Protein AF-A0A9W6C1F9-F1 (afdb_monomer)

Solvent-accessible surface area (backbone atoms only — not comparable to full-atom values): 24087 Å² total; per-residue (Å²): 122,72,64,64,56,56,51,51,58,48,49,54,51,55,50,52,50,50,53,51,49,48,55,53,46,47,58,52,33,50,49,31,43,53,44,16,37,47,13,47,54,70,45,35,52,68,51,11,51,52,37,48,64,53,44,59,60,44,53,54,46,38,53,50,44,44,53,52,42,51,48,50,47,74,77,59,70,57,54,76,70,54,45,46,52,47,53,39,50,48,55,38,33,54,36,45,40,55,39,32,51,37,21,33,51,37,14,61,47,25,56,61,48,58,80,42,79,84,65,83,69,51,41,63,55,47,35,52,50,44,54,52,32,46,49,34,36,50,45,20,52,51,15,50,76,68,62,34,45,69,53,13,52,53,40,48,61,50,42,59,56,46,56,52,52,43,57,50,51,51,55,50,39,52,50,48,26,73,76,36,71,83,36,40,66,52,38,51,56,52,47,54,40,42,50,34,45,42,51,37,29,55,33,24,32,52,38,10,45,42,33,30,24,68,66,73,71,48,69,78,83,73,80,68,98,71,61,83,43,35,36,33,47,30,52,55,101,43,70,64,61,44,50,53,50,51,51,56,39,43,77,71,38,32,43,72,47,79,20,83,26,24,62,50,38,52,51,46,47,71,73,66,61,44,61,28,37,34,34,20,45,84,29,51,101,33,35,24,62,58,42,45,37,51,40,49,67,36,87,91,45,39,82,46,44,32,35,36,35,38,69,78,83,47,80,70,50,65,57,50,47,54,75,43,64,48,72,46,73,45,54,49,90,66,56,68,70,58,53,51,56,49,52,57,54,52,47,63,70,69,48,80,72,84,73,80,56,66,46,73,55,93,59,34,38,36,34,65,75,77,74,42,36,28,46,78,86,40,82,47,86,67,55,76,64,36,44,43,50,50,50,61,32,60,78,45,62,60,46,77,37,38,40,64,57,51,42,33,73,65,75,37,85,87,60,98,63,66,57,68,57,50,55,56,44,52,52,51,38,51,52,52,68,35,66,89,51,75,78,84,56,66,38,76,45,85,99,54,31,42,20,33,95

InterPro domains:
  IPR001789 Signal transduction response regulator, receiver domain [PF00072] (235-343)
  IPR001789 Signal transduction response regulator, receiver domain [PS50110] (231-347)
  IPR001789 Signal transduction response regulator, receiver domain [SM00448] (233-343)
  IPR001867 OmpR/PhoB-type DNA-binding domain [PF00486] (377-452)
  IPR001867 OmpR/PhoB-type DNA-binding domain [PS51755] (356-453)
  IPR001867 OmpR/PhoB-type DNA-binding domain [SM00862] (377-452)
  IPR001867 OmpR/PhoB-type DNA-binding domain [cd00383] (364-452)
  IPR011006 CheY-like superfamily [SSF52172] (235-352)
  IPR011879 Signal transduction response regulator, phosphate regulon transcriptional regulatory protein PhoB [TIGR02154] (235-452)
  IPR016032 Signal transduction response regulator, C-terminal effector [SSF46894] (356-452)
  IPR026022 PhoU domain [PF01895] (23-110)
  IPR026022 PhoU domain [PF01895] (126-211)
  IPR028366 PhoU [PTHR42930] (4-218)
  IPR028366 PhoU [TIGR02135] (11-218)
  IPR036388 Winged helix-like DNA-binding domain superfamily [G3DSA:1.10.10.10] (353-453)
  IPR038078 PhoU-like domain superfamily [G3DSA:1.20.58.220] (9-220)

Mean predicted aligned error: 18.35 Å

pLDDT: mean 80.3, std 15.98, range [30.55, 98.5]

Organism: NCBI:txid330485

Radius of gyration: 26.43 Å; Cα contacts (8 Å, |Δi|>4): 622; chains: 1; bounding box: 77×43×71 Å

Foldseek 3Di:
DVPVVVLVVVLVVLLVVLLVLLVVLLVLLLVLLLQLLVCLLVLPLVSLVVLLVSLVVLVVSLVVSLVSLVVSCVPRVDDPLSPLSSVLSNLLSVLSSLSSVLSNLSSVLSNVLSPADDDPPLSVLLSVLSVLLSVLLVLLSVCQVVLPLVSLVVSLVSLVVLVVSLVVLLVSQVVVCVVPVSSVVSSVSSNSSSVSSSSSSVSSNSSSQSSNCSNPVDRDPDDDPADEFEEEEEDDPDPVVVVVLVVLCVVVRYNYDYDPFLVSVLVCCVVVVGQAYEFEQQGPPAGSLRSLLVQCVDPSRVLHAYEYEYEPPCPVVVVSSVVSRHPYYDYPPGDSVVVVLVVVVSSVVSPPDPDFDFQDDDQWTAGPVVRWIDGVNHTFDADLLLSQLVVVQSVPAPDFDFLLRSCCRSRNNPDPDPSVVLVVSLVVNQCRNCVVHDDRQWDADPPGGIHGD

Nearest PDB structures (foldseek):
  4q25-assembly1_B  TM=9.706E-01  e=2.333E-11  Pseudomonas aeruginosa PAO1
  1ys6-assembly1_B  TM=5.337E-01  e=2.545E-16  Mycobacterium tuberculosis
  1ys7-assembly1_B  TM=5.381E-01  e=1.319E-14  Mycobacterium tuberculosis
  1ys7-assembly1_A  TM=5.327E-01  e=9.528E-15  Mycobacterium tuberculosis
  2oqr-assembly1_A-2  TM=4.324E-01  e=2.828E-13  Mycobacterium tuberculosis H37Rv

Sequence (453 aa):
MNRDKHISSVFDRDLETIQAMVVKMGGMVEAAITDASTALDTRDQELADQVRRRDKAIDAMEIQINEDAARLIALRAPTATDLRMVLAVMKISASLERVGDYAKNMAKRTEVLSQMPAIAGSGMALRRMSQAVNRMLQDALDSYIRRDADLAHDVRQRDLEVDQMYNALFREFLTHMMEDPRNITPCMHLHFIAKNVERMGDHATSIAEQVVYLVTGDLPDEARPKSSSVVAPAAEDEGAQREVLHYNLEAEGFDVVMADNGEDALLLVAEEQPDLIVLDWMLPRVSGIEVCRQVKADPATRNIPIIMLSARSEEVDRVRGLETGADDYVVKPYSVVELLARLRTQLRRTRPATMGERLTFADIILDAAEHRVFRAGQTLHLGPTEFRLLSTMMEKPGRVWTREQLLDRVWGRDIYVDTRTIDVHVGRLRKALMKNGGDDPLRTVRGVGYALG

Structure (mmCIF, N/CA/C/O backbone):
data_AF-A0A9W6C1F9-F1
#
_entry.id   AF-A0A9W6C1F9-F1
#
loop_
_atom_site.group_PDB
_atom_site.id
_atom_site.type_symbol
_atom_site.label_atom_id
_atom_site.label_alt_id
_atom_site.label_comp_id
_atom_site.label_asym_id
_atom_site.label_entity_id
_atom_site.label_seq_id
_atom_site.pdbx_PDB_ins_code
_atom_site.Cartn_x
_atom_site.Cartn_y
_atom_site.Cartn_z
_atom_site.occupancy
_atom_site.B_iso_or_equiv
_atom_site.auth_seq_id
_atom_site.auth_comp_id
_atom_site.auth_asym_id
_atom_site.auth_atom_id
_atom_site.pdbx_PDB_model_num
ATOM 1 N N . MET A 1 1 ? 39.481 0.480 -27.859 1.00 45.72 1 MET A N 1
ATOM 2 C CA . MET A 1 1 ? 39.650 -0.577 -26.833 1.00 45.72 1 MET A CA 1
ATOM 3 C C . MET A 1 1 ? 39.788 -0.070 -25.396 1.00 45.72 1 MET A C 1
ATOM 5 O O . MET A 1 1 ? 39.252 -0.740 -24.530 1.00 45.72 1 MET A O 1
ATOM 9 N N . ASN A 1 2 ? 40.439 1.069 -25.098 1.00 49.38 2 ASN A N 1
ATOM 10 C CA . ASN A 1 2 ? 40.560 1.546 -23.700 1.00 49.38 2 ASN A CA 1
ATOM 11 C C . ASN A 1 2 ? 39.379 2.409 -23.202 1.00 49.38 2 ASN A C 1
ATOM 13 O O . ASN A 1 2 ? 39.162 2.508 -22.001 1.00 49.38 2 ASN A O 1
ATOM 17 N N . ARG A 1 3 ? 38.606 3.026 -24.109 1.00 47.84 3 ARG A N 1
ATOM 18 C CA . ARG A 1 3 ? 37.487 3.925 -23.762 1.00 47.84 3 ARG A CA 1
ATOM 19 C C . ARG A 1 3 ? 36.219 3.158 -23.362 1.00 47.84 3 ARG A C 1
ATOM 21 O O . ARG A 1 3 ? 35.604 3.510 -22.366 1.00 47.84 3 ARG A O 1
ATOM 28 N N . ASP A 1 4 ? 35.907 2.064 -24.059 1.00 55.56 4 ASP A N 1
ATOM 29 C CA . ASP A 1 4 ? 34.724 1.231 -23.781 1.00 55.56 4 ASP A CA 1
ATOM 30 C C . ASP A 1 4 ? 34.853 0.460 -22.457 1.00 55.56 4 ASP A C 1
ATOM 32 O O . ASP A 1 4 ? 33.905 0.403 -21.680 1.00 55.56 4 ASP A O 1
ATOM 36 N N . LYS A 1 5 ? 36.060 -0.035 -22.129 1.00 56.06 5 LYS A N 1
ATOM 37 C CA . LYS A 1 5 ? 36.348 -0.657 -20.822 1.00 56.06 5 LYS A CA 1
ATOM 38 C C . LYS A 1 5 ? 36.187 0.317 -19.650 1.00 56.06 5 LYS A C 1
ATOM 40 O O . LYS A 1 5 ? 35.679 -0.076 -18.609 1.00 56.06 5 LYS A O 1
ATOM 45 N N . HIS A 1 6 ? 36.592 1.577 -19.826 1.00 60.19 6 HIS A N 1
ATOM 46 C CA . HIS A 1 6 ? 36.466 2.612 -18.793 1.00 60.19 6 HIS A CA 1
ATOM 47 C C . HIS A 1 6 ? 35.016 3.078 -18.588 1.00 60.19 6 HIS A C 1
ATOM 49 O O . HIS A 1 6 ? 34.662 3.502 -17.492 1.00 60.19 6 HIS A O 1
ATOM 55 N N . ILE A 1 7 ? 34.189 3.032 -19.638 1.00 61.59 7 ILE A N 1
ATOM 56 C CA . ILE A 1 7 ? 32.760 3.366 -19.564 1.00 61.59 7 ILE A CA 1
ATOM 57 C C . ILE A 1 7 ? 31.987 2.241 -18.863 1.00 61.59 7 ILE A C 1
ATOM 59 O O . ILE A 1 7 ? 31.201 2.543 -17.970 1.00 61.59 7 ILE A O 1
ATOM 63 N N . SER A 1 8 ? 32.277 0.976 -19.192 1.00 64.69 8 SER A N 1
ATOM 64 C CA . SER A 1 8 ? 31.699 -0.198 -18.516 1.00 64.69 8 SER A CA 1
ATOM 65 C C . SER A 1 8 ? 32.037 -0.219 -17.022 1.00 64.69 8 SER A C 1
ATOM 67 O O . SER A 1 8 ? 31.137 -0.287 -16.201 1.00 64.69 8 SER A O 1
ATOM 69 N N . SER A 1 9 ? 33.308 -0.030 -16.642 1.00 74.19 9 SER A N 1
ATOM 70 C CA . SER A 1 9 ? 33.711 -0.108 -15.226 1.00 74.19 9 SER A CA 1
ATOM 71 C C . SER A 1 9 ? 33.126 1.003 -14.345 1.00 74.19 9 SER A C 1
ATOM 73 O O . SER A 1 9 ? 33.036 0.853 -13.132 1.00 74.19 9 SER A O 1
ATOM 75 N N . VAL A 1 10 ? 32.817 2.165 -14.930 1.00 76.81 10 VAL A N 1
ATOM 76 C CA . VAL A 1 10 ? 32.177 3.273 -14.203 1.00 76.81 10 VAL A CA 1
ATOM 77 C C . VAL A 1 10 ? 30.678 3.022 -14.079 1.00 76.81 10 VAL A C 1
ATOM 79 O O . VAL A 1 10 ? 30.130 3.272 -13.016 1.00 76.81 10 VAL A O 1
ATOM 82 N N . PHE A 1 11 ? 30.044 2.489 -15.127 1.00 78.81 11 PHE A N 1
ATOM 83 C CA . PHE A 1 11 ? 28.644 2.075 -15.087 1.00 78.81 11 PHE A CA 1
ATOM 84 C C . PHE A 1 11 ? 28.390 1.025 -14.001 1.00 78.81 11 PHE A C 1
ATOM 86 O O . PHE A 1 11 ? 27.508 1.226 -13.172 1.00 78.81 11 PHE A O 1
ATOM 93 N N . ASP A 1 12 ? 29.207 -0.032 -13.963 1.00 81.69 12 ASP A N 1
ATOM 94 C CA . ASP A 1 12 ? 29.081 -1.112 -12.978 1.00 81.69 12 ASP A CA 1
ATOM 95 C C . ASP A 1 12 ? 29.188 -0.564 -11.547 1.00 81.69 12 ASP A C 1
ATOM 97 O O . ASP A 1 12 ? 28.364 -0.867 -10.691 1.00 81.69 12 ASP A O 1
ATOM 101 N N . ARG A 1 13 ? 30.142 0.344 -11.307 1.00 86.56 13 ARG A N 1
ATOM 102 C CA . ARG A 1 13 ? 30.327 1.000 -10.005 1.00 86.56 13 ARG A CA 1
ATOM 103 C C . ARG A 1 13 ? 29.158 1.910 -9.621 1.00 86.56 13 ARG A C 1
ATOM 105 O O . ARG A 1 13 ? 28.762 1.950 -8.455 1.00 86.56 13 ARG A O 1
ATOM 112 N N . ASP A 1 14 ? 28.647 2.694 -10.567 1.00 87.88 14 ASP A N 1
ATOM 113 C CA . ASP A 1 14 ? 27.517 3.589 -10.313 1.00 87.88 14 ASP A CA 1
ATOM 114 C C . ASP A 1 14 ? 26.258 2.749 -10.006 1.00 87.88 14 ASP A C 1
ATOM 116 O O . ASP A 1 14 ? 25.529 3.054 -9.065 1.00 87.88 14 ASP A O 1
ATOM 120 N N . LEU A 1 15 ? 26.060 1.627 -10.709 1.00 87.38 15 LEU A N 1
ATOM 121 C CA . LEU A 1 15 ? 24.984 0.679 -10.427 1.00 87.38 15 LEU A CA 1
ATOM 122 C C . LEU A 1 15 ? 25.135 0.036 -9.039 1.00 87.38 15 LEU A C 1
ATOM 124 O O . LEU A 1 15 ? 24.194 0.092 -8.250 1.00 87.38 15 LEU A O 1
ATOM 128 N N . GLU A 1 16 ? 26.312 -0.503 -8.705 1.00 90.62 16 GLU A N 1
ATOM 129 C CA . GLU A 1 16 ? 26.615 -1.061 -7.376 1.00 90.62 16 GLU A CA 1
ATOM 130 C C . GLU A 1 16 ? 26.328 -0.053 -6.253 1.00 90.62 16 GLU A C 1
ATOM 132 O O . GLU A 1 16 ? 25.813 -0.420 -5.196 1.00 90.62 16 GLU A O 1
ATOM 137 N N . THR A 1 17 ? 26.605 1.232 -6.497 1.00 93.00 17 THR A N 1
ATOM 138 C CA . THR A 1 17 ? 26.339 2.313 -5.539 1.00 93.00 17 THR A CA 1
ATOM 139 C C . THR A 1 17 ? 24.843 2.448 -5.254 1.00 93.00 17 THR A C 1
ATOM 141 O O . THR A 1 17 ? 24.444 2.439 -4.088 1.00 93.00 17 THR A O 1
ATOM 144 N N . ILE A 1 18 ? 24.001 2.514 -6.290 1.00 92.75 18 ILE A N 1
ATOM 145 C CA . ILE A 1 18 ? 22.546 2.643 -6.115 1.00 92.75 18 ILE A CA 1
ATOM 146 C C . ILE A 1 18 ? 21.971 1.361 -5.484 1.00 92.75 18 ILE A C 1
ATOM 148 O O . ILE A 1 18 ? 21.113 1.424 -4.605 1.00 92.75 18 ILE A O 1
ATOM 152 N N . GLN A 1 19 ? 22.485 0.182 -5.849 1.00 92.69 19 GLN A N 1
ATOM 153 C CA . GLN A 1 19 ? 22.074 -1.073 -5.213 1.00 92.69 19 GLN A CA 1
ATOM 154 C C . GLN A 1 19 ? 22.412 -1.105 -3.716 1.00 92.69 19 GLN A C 1
ATOM 156 O O . GLN A 1 19 ? 21.579 -1.518 -2.910 1.00 92.69 19 GLN A O 1
ATOM 161 N N . ALA A 1 20 ? 23.597 -0.630 -3.325 1.00 94.94 20 ALA A N 1
ATOM 162 C CA . ALA A 1 20 ? 23.981 -0.522 -1.920 1.00 94.94 20 ALA A CA 1
ATOM 163 C C . ALA A 1 20 ? 23.084 0.460 -1.147 1.00 94.94 20 ALA A C 1
ATOM 165 O O . ALA A 1 20 ? 22.783 0.229 0.026 1.00 94.94 20 ALA A O 1
ATOM 166 N N . MET A 1 21 ? 22.619 1.532 -1.798 1.00 96.88 21 MET A N 1
ATOM 167 C CA . MET A 1 21 ? 21.650 2.455 -1.205 1.00 96.88 21 MET A CA 1
ATOM 168 C C . MET A 1 21 ? 20.302 1.785 -0.937 1.00 96.88 21 MET A C 1
ATOM 170 O O . MET A 1 21 ? 19.764 1.971 0.149 1.00 96.88 21 MET A O 1
ATOM 174 N N . VAL A 1 22 ? 19.793 0.958 -1.857 1.00 96.25 22 VAL A N 1
ATOM 175 C CA . VAL A 1 22 ? 18.553 0.185 -1.641 1.00 96.25 22 VAL A CA 1
ATOM 176 C C . VAL A 1 22 ? 18.674 -0.727 -0.419 1.00 96.25 22 VAL A C 1
ATOM 178 O O . VAL A 1 22 ? 17.790 -0.733 0.431 1.00 96.25 22 VAL A O 1
ATOM 181 N N . VAL A 1 23 ? 19.785 -1.459 -0.283 1.00 95.81 23 VAL A N 1
ATOM 182 C CA . VAL A 1 23 ? 20.014 -2.342 0.878 1.00 95.81 23 VAL A CA 1
ATOM 183 C C . VAL A 1 23 ? 20.079 -1.534 2.178 1.00 95.81 23 VAL A C 1
ATOM 185 O O . VAL A 1 23 ? 19.490 -1.917 3.188 1.00 95.81 23 VAL A O 1
ATOM 188 N N . LYS A 1 24 ? 20.753 -0.379 2.152 1.00 97.75 24 LYS A N 1
ATOM 189 C CA . LYS A 1 24 ? 20.812 0.534 3.299 1.00 97.75 24 LYS A CA 1
ATOM 190 C C . LYS A 1 24 ? 19.426 1.068 3.679 1.00 97.75 24 LYS A C 1
ATOM 192 O O . LYS A 1 24 ? 19.111 1.107 4.867 1.00 97.75 24 LYS A O 1
ATOM 197 N N . MET A 1 25 ? 18.616 1.456 2.694 1.00 98.31 25 MET A N 1
ATOM 198 C CA . MET A 1 25 ? 17.235 1.902 2.888 1.00 98.31 25 MET A CA 1
ATOM 199 C C . MET A 1 25 ? 16.388 0.791 3.512 1.00 98.31 25 MET A C 1
ATOM 201 O O . MET A 1 25 ? 15.676 1.041 4.479 1.00 98.31 25 MET A O 1
ATOM 205 N N . GLY A 1 26 ? 16.544 -0.446 3.030 1.00 98.00 26 GLY A N 1
ATOM 206 C CA . GLY A 1 26 ? 15.905 -1.634 3.593 1.00 98.00 26 GLY A CA 1
ATOM 207 C C . GLY A 1 26 ? 16.163 -1.788 5.089 1.00 98.00 26 GLY A C 1
ATOM 208 O O . GLY A 1 26 ? 15.219 -1.830 5.872 1.00 98.00 26 GLY A O 1
ATOM 209 N N . GLY A 1 27 ? 17.427 -1.724 5.516 1.00 97.88 27 GLY A N 1
ATOM 210 C CA . GLY A 1 27 ? 17.770 -1.795 6.942 1.00 97.88 27 GLY A CA 1
ATOM 211 C C . GLY A 1 27 ? 17.177 -0.656 7.789 1.00 97.88 27 GLY A C 1
ATOM 212 O O . GLY A 1 27 ? 16.860 -0.853 8.962 1.00 97.88 27 GLY A O 1
ATOM 213 N N . MET A 1 28 ? 16.988 0.537 7.213 1.00 98.44 28 MET A N 1
ATOM 214 C CA . MET A 1 28 ? 16.316 1.652 7.897 1.00 98.44 28 MET A CA 1
ATOM 215 C C . MET A 1 28 ? 14.817 1.394 8.071 1.00 98.44 28 MET A C 1
ATOM 217 O O . MET A 1 28 ? 14.275 1.654 9.146 1.00 98.44 28 MET A O 1
ATOM 221 N N . VAL A 1 29 ? 14.166 0.856 7.039 1.00 98.50 29 VAL A N 1
ATOM 222 C CA . VAL A 1 29 ? 12.746 0.485 7.056 1.00 98.50 29 VAL A CA 1
ATOM 223 C C . VAL A 1 29 ? 12.491 -0.660 8.042 1.00 98.50 29 VAL A C 1
ATOM 225 O O . VAL A 1 29 ? 11.571 -0.574 8.853 1.00 98.50 29 VAL A O 1
ATOM 228 N N . GLU A 1 30 ? 13.343 -1.688 8.066 1.00 97.94 30 GLU A N 1
ATOM 229 C CA . GLU A 1 30 ? 13.245 -2.799 9.026 1.00 97.94 30 GLU A CA 1
ATOM 230 C C . GLU A 1 30 ? 13.327 -2.322 10.484 1.00 97.94 30 GLU A C 1
ATOM 232 O O . GLU A 1 30 ? 12.551 -2.750 11.351 1.00 97.94 30 GLU A O 1
ATOM 237 N N . ALA A 1 31 ? 14.260 -1.403 10.760 1.00 98.12 31 ALA A N 1
ATOM 238 C CA . ALA A 1 31 ? 14.381 -0.770 12.066 1.00 98.12 31 ALA A CA 1
ATOM 239 C C . ALA A 1 31 ? 13.129 0.055 12.400 1.00 98.12 31 ALA A C 1
ATOM 241 O O . ALA A 1 31 ? 12.632 -0.023 13.522 1.00 98.12 31 ALA A O 1
ATOM 242 N N . ALA A 1 32 ? 12.571 0.788 11.430 1.00 98.31 32 ALA A N 1
ATOM 243 C CA . ALA A 1 32 ? 11.349 1.565 11.623 1.00 98.31 32 ALA A CA 1
ATOM 244 C C . ALA A 1 32 ? 10.143 0.678 11.978 1.00 98.31 32 ALA A C 1
ATOM 246 O O . ALA A 1 32 ? 9.434 0.992 12.932 1.00 98.31 32 ALA A O 1
ATOM 247 N N . ILE A 1 33 ? 9.934 -0.451 11.287 1.00 98.25 33 ILE A N 1
ATOM 248 C CA . ILE A 1 33 ? 8.860 -1.416 11.602 1.00 98.25 33 ILE A CA 1
ATOM 249 C C . ILE A 1 33 ? 9.046 -1.990 13.014 1.00 98.25 33 ILE A C 1
ATOM 251 O O . ILE A 1 33 ? 8.103 -2.061 13.810 1.00 98.25 33 ILE A O 1
ATOM 255 N N . THR A 1 34 ? 10.272 -2.411 13.334 1.00 97.94 34 THR A N 1
ATOM 256 C CA . THR A 1 34 ? 10.598 -3.028 14.627 1.00 97.94 34 THR A CA 1
ATOM 257 C C . THR A 1 34 ? 10.381 -2.048 15.777 1.00 97.94 34 THR A C 1
ATOM 259 O O . THR A 1 34 ? 9.729 -2.386 16.769 1.00 97.94 34 THR A O 1
ATOM 262 N N . ASP A 1 35 ? 10.867 -0.820 15.631 1.00 98.12 35 ASP A N 1
ATOM 263 C CA . ASP A 1 35 ? 10.746 0.213 16.653 1.00 98.12 35 ASP A CA 1
ATOM 264 C C . ASP A 1 35 ? 9.303 0.713 16.774 1.00 98.12 35 ASP A C 1
ATOM 266 O O . ASP A 1 35 ? 8.824 0.891 17.890 1.00 98.12 35 ASP A O 1
ATOM 270 N N . ALA A 1 36 ? 8.570 0.875 15.664 1.00 97.88 36 ALA A N 1
ATOM 271 C CA . ALA A 1 36 ? 7.165 1.290 15.686 1.00 97.88 36 ALA A CA 1
ATOM 272 C C . ALA A 1 36 ? 6.274 0.255 16.382 1.00 97.88 36 ALA A C 1
ATOM 274 O O . ALA A 1 36 ? 5.447 0.610 17.224 1.00 97.88 36 ALA A O 1
ATOM 275 N N . SER A 1 37 ? 6.471 -1.030 16.072 1.00 97.31 37 SER A N 1
ATOM 276 C CA . SER A 1 37 ? 5.715 -2.119 16.702 1.00 97.31 37 SER A CA 1
ATOM 277 C C . SER A 1 37 ? 6.067 -2.281 18.180 1.00 97.31 37 SER A C 1
ATOM 279 O O . SER A 1 37 ? 5.180 -2.525 18.997 1.00 97.31 37 SER A O 1
ATOM 281 N N . THR A 1 38 ? 7.337 -2.081 18.547 1.00 96.81 38 THR A N 1
ATOM 282 C CA . THR A 1 38 ? 7.771 -2.068 19.951 1.00 96.81 38 THR A CA 1
ATOM 283 C C . THR A 1 38 ? 7.162 -0.885 20.694 1.00 96.81 38 THR A C 1
ATOM 285 O O . THR A 1 38 ? 6.567 -1.090 21.745 1.00 96.81 38 THR A O 1
ATOM 288 N N . ALA A 1 39 ? 7.234 0.321 20.125 1.00 96.56 39 ALA A N 1
ATOM 289 C CA . ALA A 1 39 ? 6.644 1.526 20.697 1.00 96.56 39 ALA A CA 1
ATOM 290 C C . ALA A 1 39 ? 5.137 1.374 20.916 1.00 96.56 39 ALA A C 1
ATOM 292 O O . ALA A 1 39 ? 4.615 1.813 21.934 1.00 96.56 39 ALA A O 1
ATOM 293 N N . LEU A 1 40 ? 4.429 0.732 19.987 1.00 95.50 40 LEU A N 1
ATOM 294 C CA . LEU A 1 40 ? 3.005 0.449 20.129 1.00 95.50 40 LEU A CA 1
ATOM 295 C C . LEU A 1 40 ? 2.710 -0.531 21.274 1.00 95.50 40 LEU A C 1
ATOM 297 O O . LEU A 1 40 ? 1.823 -0.268 22.086 1.00 95.50 40 LEU A O 1
ATOM 301 N N . ASP A 1 41 ? 3.446 -1.644 21.337 1.00 94.44 41 ASP A N 1
ATOM 302 C CA . ASP A 1 41 ? 3.290 -2.699 22.350 1.00 94.44 41 ASP A CA 1
ATOM 303 C C . ASP A 1 41 ? 3.579 -2.165 23.764 1.00 94.44 41 ASP A C 1
ATOM 305 O O . ASP A 1 41 ? 2.821 -2.413 24.701 1.00 94.44 41 ASP A O 1
ATOM 309 N N . THR A 1 42 ? 4.637 -1.360 23.912 1.00 93.81 42 THR A N 1
ATOM 310 C CA . THR A 1 42 ? 5.045 -0.760 25.194 1.00 93.81 42 THR A CA 1
ATOM 311 C C . THR A 1 42 ? 4.395 0.592 25.481 1.00 93.81 42 THR A C 1
ATOM 313 O O . THR A 1 42 ? 4.542 1.111 26.588 1.00 93.81 42 THR A O 1
ATOM 316 N N . ARG A 1 43 ? 3.668 1.158 24.509 1.00 93.56 43 ARG A N 1
ATOM 317 C CA . ARG A 1 43 ? 3.122 2.527 24.531 1.00 93.56 43 ARG A CA 1
ATOM 318 C C . ARG A 1 43 ? 4.186 3.605 24.772 1.00 93.56 43 ARG A C 1
ATOM 320 O O . ARG A 1 43 ? 3.918 4.623 25.410 1.00 93.56 43 ARG A O 1
ATOM 327 N N . ASP A 1 44 ? 5.386 3.382 24.251 1.00 96.12 44 ASP A N 1
ATOM 328 C CA . ASP A 1 44 ? 6.518 4.299 24.350 1.00 96.12 44 ASP A CA 1
ATOM 329 C C . ASP A 1 44 ? 6.390 5.437 23.323 1.00 96.12 44 ASP A C 1
ATOM 331 O O . ASP A 1 44 ? 6.631 5.267 22.125 1.00 96.12 44 ASP A O 1
ATOM 335 N N . GLN A 1 45 ? 5.985 6.616 23.802 1.00 96.81 45 GLN A N 1
ATOM 336 C CA . GLN A 1 45 ? 5.836 7.813 22.970 1.00 96.81 45 GLN A CA 1
ATOM 337 C C . GLN A 1 45 ? 7.182 8.356 22.473 1.00 96.81 45 GLN A C 1
ATOM 339 O O . GLN A 1 45 ? 7.254 8.884 21.364 1.00 96.81 45 GLN A O 1
ATOM 344 N N . GLU A 1 46 ? 8.251 8.223 23.262 1.00 97.56 46 GLU A N 1
ATOM 345 C CA . GLU A 1 46 ? 9.563 8.745 22.885 1.00 97.56 46 GLU A CA 1
ATOM 346 C C . GLU A 1 46 ? 10.127 7.943 21.710 1.00 97.56 46 GLU A C 1
ATOM 348 O O . GLU A 1 46 ? 10.582 8.521 20.719 1.00 97.56 46 GLU A O 1
ATOM 353 N N . LEU A 1 47 ? 10.020 6.613 21.771 1.00 97.75 47 LEU A N 1
ATOM 354 C CA . LEU A 1 47 ? 10.409 5.738 20.669 1.00 97.75 47 LEU A CA 1
ATOM 355 C C . LEU A 1 47 ? 9.547 5.982 19.420 1.00 97.75 47 LEU A C 1
ATOM 357 O O . LEU A 1 47 ? 10.082 6.050 18.310 1.00 97.75 47 LEU A O 1
ATOM 361 N N . ALA A 1 48 ? 8.235 6.182 19.584 1.00 97.25 48 ALA A N 1
ATOM 362 C CA . ALA A 1 48 ? 7.342 6.524 18.477 1.00 97.25 48 ALA A CA 1
ATOM 363 C C . ALA A 1 48 ? 7.762 7.832 17.775 1.00 97.25 48 ALA A C 1
ATOM 365 O O . ALA A 1 48 ? 7.853 7.890 16.545 1.00 97.25 48 ALA A O 1
ATOM 366 N N . ASP A 1 49 ? 8.104 8.871 18.535 1.00 97.56 49 ASP A N 1
ATOM 367 C CA . ASP A 1 49 ? 8.601 10.130 17.977 1.00 97.56 49 ASP A CA 1
ATOM 368 C C . ASP A 1 49 ? 9.957 9.976 17.281 1.00 97.56 49 ASP A C 1
ATOM 370 O O . ASP A 1 49 ? 10.203 10.603 16.244 1.00 97.56 49 ASP A O 1
ATOM 374 N N . GLN A 1 50 ? 10.839 9.117 17.797 1.00 97.69 50 GLN A N 1
ATOM 375 C CA . GLN A 1 50 ? 12.098 8.793 17.128 1.00 97.69 50 GLN A CA 1
ATOM 376 C C . GLN A 1 50 ? 11.872 8.096 15.780 1.00 97.69 50 GLN A C 1
ATOM 378 O O . GLN A 1 50 ? 12.586 8.401 14.823 1.00 97.69 50 GLN A O 1
ATOM 383 N N . VAL A 1 51 ? 10.898 7.184 15.666 1.00 97.75 51 VAL A N 1
ATOM 384 C CA . VAL A 1 51 ? 10.513 6.578 14.375 1.00 97.75 51 VAL A CA 1
ATOM 385 C C . VAL A 1 51 ? 10.059 7.662 13.396 1.00 97.75 51 VAL A C 1
ATOM 387 O O . VAL A 1 51 ? 10.630 7.784 12.314 1.00 97.75 51 VAL A O 1
ATOM 390 N N . ARG A 1 52 ? 9.121 8.526 13.807 1.00 97.00 52 ARG A N 1
ATOM 391 C CA . ARG A 1 52 ? 8.588 9.615 12.964 1.00 97.00 52 ARG A CA 1
ATOM 392 C C . ARG A 1 52 ? 9.671 10.568 12.458 1.00 97.00 52 ARG A C 1
ATOM 394 O O . ARG A 1 52 ? 9.587 11.064 11.341 1.00 97.00 52 ARG A O 1
ATOM 401 N N . ARG A 1 53 ? 10.682 10.870 13.280 1.00 96.12 53 ARG A N 1
ATOM 402 C CA . ARG A 1 53 ? 11.789 11.762 12.886 1.00 96.12 53 ARG A CA 1
ATOM 403 C C . ARG A 1 53 ? 12.746 11.111 11.892 1.00 96.12 53 ARG A C 1
ATOM 405 O O . ARG A 1 53 ? 13.275 11.818 11.037 1.00 96.12 53 ARG A O 1
ATOM 412 N N . ARG A 1 54 ? 12.997 9.805 12.030 1.00 96.00 54 ARG A N 1
ATOM 413 C CA . ARG A 1 54 ? 13.920 9.047 11.168 1.00 96.00 54 ARG A CA 1
ATOM 414 C C . ARG A 1 54 ? 13.352 8.781 9.775 1.00 96.00 54 ARG A C 1
ATOM 416 O O . ARG A 1 54 ? 14.138 8.658 8.843 1.00 96.00 54 ARG A O 1
ATOM 423 N N . ASP A 1 55 ? 12.032 8.769 9.638 1.00 96.62 55 ASP A N 1
ATOM 424 C CA . ASP A 1 55 ? 11.316 8.579 8.372 1.00 96.62 55 ASP A CA 1
ATOM 425 C C . ASP A 1 55 ? 11.785 9.522 7.248 1.00 96.62 55 ASP A C 1
ATOM 427 O O . ASP A 1 55 ? 12.096 9.069 6.158 1.00 96.62 55 ASP A O 1
ATOM 431 N N . LYS A 1 56 ? 12.059 10.799 7.556 1.00 94.69 56 LYS A N 1
ATOM 432 C CA . LYS A 1 56 ? 12.609 11.768 6.581 1.00 94.69 56 LYS A CA 1
ATOM 433 C C . LYS A 1 56 ? 13.896 11.308 5.888 1.00 94.69 56 LYS A C 1
ATOM 435 O O . LYS A 1 56 ? 14.224 11.780 4.803 1.00 94.69 56 LYS A O 1
ATOM 440 N N . ALA A 1 57 ? 14.689 10.469 6.555 1.00 97.38 57 ALA A N 1
ATOM 441 C CA . ALA A 1 57 ? 15.914 9.931 5.978 1.00 97.38 57 ALA A CA 1
ATOM 442 C C . ALA A 1 57 ? 15.638 8.772 5.004 1.00 97.38 57 ALA A C 1
ATOM 444 O O . ALA A 1 57 ? 16.477 8.524 4.141 1.00 97.38 57 ALA A O 1
ATOM 445 N N . ILE A 1 58 ? 14.499 8.084 5.141 1.00 97.81 58 ILE A N 1
ATOM 446 C CA . ILE A 1 58 ? 13.988 7.095 4.183 1.00 97.81 58 ILE A CA 1
ATOM 447 C C . ILE A 1 58 ? 13.515 7.836 2.926 1.00 97.81 58 ILE A C 1
ATOM 449 O O . ILE A 1 58 ? 14.039 7.548 1.851 1.00 97.81 58 ILE A O 1
ATOM 453 N N . ASP A 1 59 ? 12.675 8.871 3.069 1.00 93.62 59 ASP A N 1
ATOM 454 C CA . ASP A 1 59 ? 12.196 9.709 1.952 1.00 93.62 59 ASP A CA 1
ATOM 455 C C . ASP A 1 59 ? 13.361 10.297 1.142 1.00 93.62 59 ASP A C 1
ATOM 457 O O . ASP A 1 59 ? 13.434 10.188 -0.080 1.00 93.62 59 ASP A O 1
ATOM 461 N N . ALA A 1 60 ? 14.339 10.893 1.835 1.00 97.00 60 ALA A N 1
ATOM 462 C CA . ALA A 1 60 ? 15.508 11.478 1.186 1.00 97.00 60 ALA A CA 1
ATOM 463 C C . ALA A 1 60 ? 16.357 10.431 0.444 1.00 97.00 60 ALA A C 1
ATOM 465 O O . ALA A 1 60 ? 17.002 10.754 -0.555 1.00 97.00 60 ALA A O 1
ATOM 466 N N . MET A 1 61 ? 16.384 9.187 0.931 1.00 97.50 61 MET A N 1
ATOM 467 C CA . MET A 1 61 ? 17.115 8.102 0.283 1.00 97.50 61 MET A CA 1
ATOM 468 C C . MET A 1 61 ? 16.395 7.604 -0.970 1.00 97.50 61 MET A C 1
ATOM 470 O O . MET A 1 61 ? 17.070 7.337 -1.960 1.00 97.50 61 MET A O 1
ATOM 474 N N . GLU A 1 62 ? 15.063 7.534 -0.951 1.00 97.12 62 GLU A N 1
ATOM 475 C CA . GLU A 1 62 ? 14.238 7.211 -2.122 1.00 97.12 62 GLU A CA 1
ATOM 476 C C . GLU A 1 62 ? 14.475 8.215 -3.254 1.00 97.12 62 GLU A C 1
ATOM 478 O O . GLU A 1 62 ? 14.836 7.821 -4.369 1.00 97.12 62 GLU A O 1
ATOM 483 N N . ILE A 1 63 ? 14.412 9.510 -2.928 1.00 92.75 63 ILE A N 1
ATOM 484 C CA . ILE A 1 63 ? 14.648 10.594 -3.886 1.00 92.75 63 ILE A CA 1
ATOM 485 C C . ILE A 1 63 ? 16.052 10.476 -4.482 1.00 92.75 63 ILE A C 1
ATOM 487 O O . ILE A 1 63 ? 16.214 10.512 -5.702 1.00 92.75 63 ILE A O 1
ATOM 491 N N . GLN A 1 64 ? 17.073 10.282 -3.639 1.00 96.00 64 GLN A N 1
ATOM 492 C CA . GLN A 1 64 ? 18.454 10.148 -4.103 1.00 96.00 64 GLN A CA 1
ATOM 493 C C . GLN A 1 64 ? 18.637 8.921 -5.012 1.00 96.00 64 GLN A C 1
ATOM 495 O O . GLN A 1 64 ? 19.293 9.023 -6.049 1.00 96.00 64 GLN A O 1
ATOM 500 N N . ILE A 1 65 ? 18.040 7.775 -4.660 1.00 94.50 65 ILE A N 1
ATOM 501 C CA . ILE A 1 65 ? 18.070 6.557 -5.485 1.00 94.50 65 ILE A CA 1
ATOM 502 C C . ILE A 1 65 ? 17.451 6.833 -6.858 1.00 94.50 65 ILE A C 1
ATOM 504 O O . ILE A 1 65 ? 18.046 6.477 -7.877 1.00 94.50 65 ILE A O 1
ATOM 508 N N . ASN A 1 66 ? 16.293 7.492 -6.902 1.00 90.50 66 ASN A N 1
ATOM 509 C CA . ASN A 1 66 ? 15.609 7.826 -8.149 1.00 90.50 66 ASN A CA 1
ATOM 510 C C . ASN A 1 66 ? 16.408 8.804 -9.017 1.00 90.50 66 ASN A C 1
ATOM 512 O O . ASN A 1 66 ? 16.508 8.607 -10.231 1.00 90.50 66 ASN A O 1
ATOM 516 N N . GLU A 1 67 ? 17.002 9.839 -8.421 1.00 92.31 67 GLU A N 1
ATOM 517 C CA . GLU A 1 67 ? 17.841 10.802 -9.139 1.00 92.31 67 GLU A CA 1
ATOM 518 C C . GLU A 1 67 ? 19.084 10.138 -9.745 1.00 92.31 67 GLU A C 1
ATOM 520 O O . GLU A 1 67 ? 19.407 10.371 -10.917 1.00 92.31 67 GLU A O 1
ATOM 525 N N . ASP A 1 68 ? 19.767 9.287 -8.977 1.00 92.50 68 ASP A N 1
ATOM 526 C CA . ASP A 1 68 ? 20.955 8.573 -9.444 1.00 92.50 68 ASP A CA 1
ATOM 527 C C . ASP A 1 68 ? 20.601 7.523 -10.507 1.00 92.50 68 ASP A C 1
ATOM 529 O O . ASP A 1 68 ? 21.299 7.414 -11.521 1.00 92.50 68 ASP A O 1
ATOM 533 N N . ALA A 1 69 ? 19.474 6.821 -10.352 1.00 89.56 69 ALA A N 1
ATOM 534 C CA . ALA A 1 69 ? 18.953 5.875 -11.338 1.00 89.56 69 ALA A CA 1
ATOM 535 C C . ALA A 1 69 ? 18.613 6.568 -12.668 1.00 89.56 69 ALA A C 1
ATOM 537 O O . ALA A 1 69 ? 19.058 6.137 -13.738 1.00 89.56 69 ALA A O 1
ATOM 538 N N . ALA A 1 70 ? 17.888 7.689 -12.615 1.00 87.25 70 ALA A N 1
ATOM 539 C CA . ALA A 1 70 ? 17.541 8.479 -13.793 1.00 87.25 70 ALA A CA 1
ATOM 540 C C . ALA A 1 70 ? 18.790 9.035 -14.491 1.00 87.25 70 ALA A C 1
ATOM 542 O O . ALA A 1 70 ? 18.905 8.978 -15.720 1.00 87.25 70 ALA A O 1
ATOM 543 N N . ARG A 1 71 ? 19.764 9.527 -13.713 1.00 88.19 71 ARG A N 1
ATOM 544 C CA . ARG A 1 71 ? 21.050 10.008 -14.230 1.00 88.19 71 ARG A CA 1
ATOM 545 C C . ARG A 1 71 ? 21.822 8.895 -14.933 1.00 88.19 71 ARG A C 1
ATOM 547 O O . ARG A 1 71 ? 22.373 9.122 -16.011 1.00 88.19 71 ARG A O 1
ATOM 554 N N . LEU A 1 72 ? 21.851 7.702 -14.349 1.00 86.88 72 LEU A N 1
ATOM 555 C CA . LEU A 1 72 ? 22.530 6.543 -14.915 1.00 86.88 72 LEU A CA 1
ATOM 556 C C . LEU A 1 72 ? 21.886 6.107 -16.242 1.00 86.88 72 LEU A C 1
ATOM 558 O O . LEU A 1 72 ? 22.612 5.887 -17.213 1.00 86.88 72 LEU A O 1
ATOM 562 N N . ILE A 1 73 ? 20.550 6.101 -16.345 1.00 83.88 73 ILE A N 1
ATOM 563 C CA . ILE A 1 73 ? 19.835 5.859 -17.614 1.00 83.88 73 ILE A CA 1
ATOM 564 C C . ILE A 1 73 ? 20.207 6.918 -18.660 1.00 83.88 73 ILE A C 1
ATOM 566 O O . ILE A 1 73 ? 20.596 6.577 -19.782 1.00 83.88 73 ILE A O 1
ATOM 570 N N . ALA A 1 74 ? 20.126 8.199 -18.289 1.00 82.81 74 ALA A N 1
ATOM 571 C CA . ALA A 1 74 ? 20.327 9.320 -19.203 1.00 82.81 74 ALA A CA 1
ATOM 572 C C . ALA A 1 74 ? 21.757 9.399 -19.761 1.00 82.81 74 ALA A C 1
ATOM 574 O O . ALA A 1 74 ? 21.952 9.739 -20.927 1.00 82.81 74 ALA A O 1
ATOM 575 N N . LEU A 1 75 ? 22.767 9.091 -18.943 1.00 82.12 75 LEU A N 1
ATOM 576 C CA . LEU A 1 75 ? 24.172 9.230 -19.334 1.00 82.12 75 LEU A CA 1
ATOM 577 C C . LEU A 1 75 ? 24.724 8.025 -20.100 1.00 82.12 75 LEU A C 1
ATOM 579 O O . LEU A 1 75 ? 25.768 8.156 -20.746 1.00 82.12 75 LEU A O 1
ATOM 583 N N . ARG A 1 76 ? 24.104 6.845 -19.975 1.00 76.75 76 ARG A N 1
ATOM 584 C CA . ARG A 1 76 ? 24.764 5.580 -20.338 1.00 76.75 76 ARG A CA 1
ATOM 585 C C . ARG A 1 76 ? 24.009 4.718 -21.341 1.00 76.75 76 ARG A C 1
ATOM 587 O O . ARG A 1 76 ? 24.638 3.804 -21.860 1.00 76.75 76 ARG A O 1
ATOM 594 N N . ALA A 1 77 ? 22.744 5.023 -21.655 1.00 71.12 77 ALA A N 1
ATOM 595 C CA . ALA A 1 77 ? 21.913 4.239 -22.582 1.00 71.12 77 ALA A CA 1
ATOM 596 C C . ALA A 1 77 ? 22.052 2.715 -22.330 1.00 71.12 77 ALA A C 1
ATOM 598 O O . ALA A 1 77 ? 22.572 1.997 -23.187 1.00 71.12 77 ALA A O 1
ATOM 599 N N . PRO A 1 78 ? 21.674 2.247 -21.121 1.00 75.81 78 PRO A N 1
ATOM 600 C CA . PRO A 1 78 ? 21.962 0.896 -20.641 1.00 75.81 78 PRO A CA 1
ATOM 601 C C . PRO A 1 78 ? 21.427 -0.198 -21.573 1.00 75.81 78 PRO A C 1
ATOM 603 O O . PRO A 1 78 ? 20.435 -0.008 -22.282 1.00 75.81 78 PRO A O 1
ATOM 606 N N . THR A 1 79 ? 22.063 -1.373 -21.542 1.00 77.75 79 THR A N 1
ATOM 607 C CA . THR A 1 79 ? 21.534 -2.556 -22.235 1.00 77.75 79 THR A CA 1
ATOM 608 C C . THR A 1 79 ? 20.177 -2.966 -21.648 1.00 77.75 79 THR A C 1
ATOM 610 O O . THR A 1 79 ? 19.793 -2.517 -20.571 1.00 77.75 79 THR A O 1
ATOM 613 N N . ALA A 1 80 ? 19.425 -3.836 -22.329 1.00 71.56 80 ALA A N 1
ATOM 614 C CA . ALA A 1 80 ? 18.108 -4.265 -21.843 1.00 71.56 80 ALA A CA 1
ATOM 615 C C . ALA A 1 80 ? 18.159 -4.875 -20.424 1.00 71.56 80 ALA A C 1
ATOM 617 O O . ALA A 1 80 ? 17.287 -4.597 -19.602 1.00 71.56 80 ALA A O 1
ATOM 618 N N . THR A 1 81 ? 19.198 -5.662 -20.122 1.00 73.69 81 THR A N 1
ATOM 619 C CA . THR A 1 81 ? 19.415 -6.265 -18.797 1.00 73.69 81 THR A CA 1
ATOM 620 C C . THR A 1 81 ? 19.745 -5.209 -17.744 1.00 73.69 81 THR A C 1
ATOM 622 O O . THR A 1 81 ? 19.199 -5.229 -16.642 1.00 73.69 81 THR A O 1
ATOM 625 N N . ASP A 1 82 ? 20.590 -4.247 -18.100 1.00 80.12 82 ASP A N 1
ATOM 626 C CA . ASP A 1 82 ? 20.998 -3.159 -17.214 1.00 80.12 82 ASP A CA 1
ATOM 627 C C . ASP A 1 82 ? 19.835 -2.210 -16.908 1.00 80.12 82 ASP A C 1
ATOM 629 O O . ASP A 1 82 ? 19.609 -1.838 -15.759 1.00 80.12 82 ASP A O 1
ATOM 633 N N . LEU A 1 83 ? 19.029 -1.876 -17.918 1.00 82.44 83 LEU A N 1
ATOM 634 C CA . LEU A 1 83 ? 17.820 -1.076 -17.749 1.00 82.44 83 LEU A CA 1
ATOM 635 C C . LEU A 1 83 ? 16.827 -1.778 -16.818 1.00 82.44 83 LEU A C 1
ATOM 637 O O . LEU A 1 83 ? 16.212 -1.128 -15.975 1.00 82.44 83 LEU A O 1
ATOM 641 N N . ARG A 1 84 ? 16.703 -3.107 -16.922 1.00 85.25 84 ARG A N 1
ATOM 642 C CA . ARG A 1 84 ? 15.866 -3.900 -16.016 1.00 85.25 84 ARG A CA 1
ATOM 643 C C . ARG A 1 84 ? 16.325 -3.775 -14.564 1.00 85.25 84 ARG A C 1
ATOM 645 O O . ARG A 1 84 ? 15.482 -3.571 -13.696 1.00 85.25 84 ARG A O 1
ATOM 652 N N . MET A 1 85 ? 17.634 -3.853 -14.304 1.00 86.44 85 MET A N 1
ATOM 653 C CA . MET A 1 85 ? 18.186 -3.658 -12.957 1.00 86.44 85 MET A CA 1
ATOM 654 C C . MET A 1 85 ? 17.859 -2.271 -12.406 1.00 86.44 85 MET A C 1
ATOM 656 O O . MET A 1 85 ? 17.405 -2.162 -11.270 1.00 86.44 85 MET A O 1
ATOM 660 N N . VAL A 1 86 ? 18.043 -1.224 -13.208 1.00 87.12 86 VAL A N 1
ATOM 661 C CA . VAL A 1 86 ? 17.799 0.157 -12.768 1.00 87.12 86 VAL A CA 1
ATOM 662 C C . VAL A 1 86 ? 16.314 0.402 -12.486 1.00 87.12 86 VAL A C 1
ATOM 664 O O . VAL A 1 86 ? 15.969 0.988 -11.464 1.00 87.12 86 VAL A O 1
ATOM 667 N N . LEU A 1 87 ? 15.420 -0.103 -13.340 1.00 86.81 87 LEU A N 1
ATOM 668 C CA . LEU A 1 87 ? 13.974 -0.008 -13.116 1.00 86.81 87 LEU A CA 1
ATOM 669 C C . LEU A 1 87 ? 13.521 -0.810 -11.889 1.00 86.81 87 LEU A C 1
ATOM 671 O O . LEU A 1 87 ? 12.654 -0.349 -11.147 1.00 86.81 87 LEU A O 1
ATOM 675 N N . ALA A 1 88 ? 14.104 -1.992 -11.660 1.00 88.69 88 ALA A N 1
ATOM 676 C CA . ALA A 1 88 ? 13.828 -2.785 -10.465 1.00 88.69 88 ALA A CA 1
ATOM 677 C C . ALA A 1 88 ? 14.251 -2.031 -9.198 1.00 88.69 88 ALA A C 1
ATOM 679 O O . ALA A 1 88 ? 13.483 -1.976 -8.246 1.00 88.69 88 ALA A O 1
ATOM 680 N N . VAL A 1 89 ? 15.421 -1.386 -9.211 1.00 92.25 89 VAL A N 1
ATOM 681 C CA . VAL A 1 89 ? 15.897 -0.549 -8.102 1.00 92.25 89 VAL A CA 1
ATOM 682 C C . VAL A 1 89 ? 14.902 0.559 -7.756 1.00 92.25 89 VAL A C 1
ATOM 684 O O . VAL A 1 89 ? 14.524 0.658 -6.593 1.00 92.25 89 VAL A O 1
ATOM 687 N N . MET A 1 90 ? 14.423 1.320 -8.746 1.00 88.31 90 MET A N 1
ATOM 688 C CA . MET A 1 90 ? 13.440 2.394 -8.522 1.00 88.31 90 MET A CA 1
ATOM 689 C C . MET A 1 90 ? 12.120 1.868 -7.935 1.00 88.31 90 MET A C 1
ATOM 691 O O . MET A 1 90 ? 11.536 2.462 -7.033 1.00 88.31 90 MET A O 1
ATOM 695 N N . LYS A 1 91 ? 11.631 0.721 -8.423 1.00 88.69 91 LYS A N 1
ATOM 696 C CA . LYS A 1 91 ? 10.393 0.113 -7.906 1.00 88.69 91 LYS A CA 1
ATOM 697 C C . LYS A 1 91 ? 10.548 -0.444 -6.490 1.00 88.69 91 LYS A C 1
ATOM 699 O O . LYS A 1 91 ? 9.611 -0.366 -5.694 1.00 88.69 91 LYS A O 1
ATOM 704 N N . ILE A 1 92 ? 11.712 -1.014 -6.181 1.00 94.19 92 ILE A N 1
ATOM 705 C CA . ILE A 1 92 ? 12.023 -1.519 -4.843 1.00 94.19 92 ILE A CA 1
ATOM 706 C C . ILE A 1 92 ? 12.154 -0.348 -3.865 1.00 94.19 92 ILE A C 1
ATOM 708 O O . ILE A 1 92 ? 11.562 -0.417 -2.793 1.00 94.19 92 ILE A O 1
ATOM 712 N N . SER A 1 93 ? 12.845 0.741 -4.227 1.00 94.44 93 SER A N 1
ATOM 713 C CA . SER A 1 93 ? 12.952 1.925 -3.360 1.00 94.44 93 SER A CA 1
ATOM 714 C C . SER A 1 93 ? 11.594 2.568 -3.088 1.00 94.44 93 SER A C 1
ATOM 716 O O . SER A 1 93 ? 11.298 2.851 -1.933 1.00 94.44 93 SER A O 1
ATOM 718 N N . ALA A 1 94 ? 10.732 2.697 -4.101 1.00 88.88 94 ALA A N 1
ATOM 719 C CA . ALA A 1 94 ? 9.369 3.192 -3.905 1.00 88.88 94 ALA A CA 1
ATOM 720 C C . ALA A 1 94 ? 8.558 2.288 -2.956 1.00 88.88 94 ALA A C 1
ATOM 722 O O . ALA A 1 94 ? 7.851 2.768 -2.078 1.00 88.88 94 ALA A O 1
ATOM 723 N N . SER A 1 95 ? 8.692 0.962 -3.078 1.00 93.06 95 SER A N 1
ATOM 724 C CA . SER A 1 95 ? 8.024 0.029 -2.157 1.00 93.06 95 SER A CA 1
ATOM 725 C C . SER A 1 95 ? 8.555 0.155 -0.725 1.00 93.06 95 SER A C 1
ATOM 727 O O . SER A 1 95 ? 7.778 0.095 0.221 1.00 9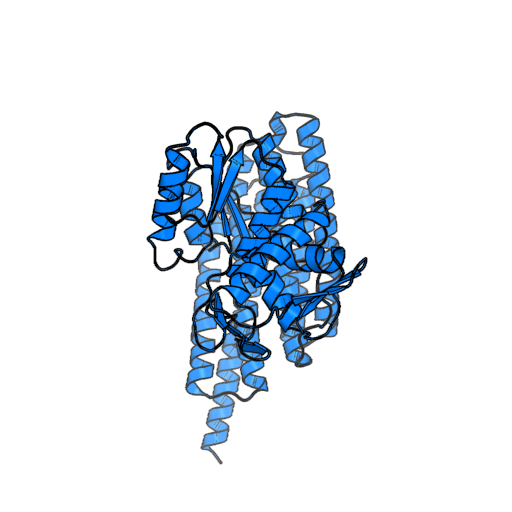3.06 95 SER A O 1
ATOM 729 N N . LEU A 1 96 ? 9.867 0.350 -0.553 1.00 97.75 96 LEU A N 1
ATOM 730 C CA . LEU A 1 96 ? 10.492 0.559 0.755 1.00 97.75 96 LEU A CA 1
ATOM 731 C C . LEU A 1 96 ? 10.042 1.864 1.421 1.00 97.75 96 LEU A C 1
ATOM 733 O O . LEU A 1 96 ? 9.813 1.871 2.628 1.00 97.75 96 LEU A O 1
ATOM 737 N N . GLU A 1 97 ? 9.895 2.946 0.656 1.00 97.12 97 GLU A N 1
ATOM 738 C CA . GLU A 1 97 ? 9.383 4.225 1.163 1.00 97.12 97 GLU A CA 1
ATOM 739 C C . GLU A 1 97 ? 7.957 4.074 1.698 1.00 97.12 97 GLU A C 1
ATOM 741 O O . GLU A 1 97 ? 7.717 4.383 2.865 1.00 97.12 97 GLU A O 1
ATOM 746 N N . ARG A 1 98 ? 7.065 3.431 0.934 1.00 93.81 98 ARG A N 1
ATOM 747 C CA . ARG A 1 98 ? 5.683 3.172 1.370 1.00 93.81 98 ARG A CA 1
ATOM 748 C C . ARG A 1 98 ? 5.615 2.338 2.647 1.00 93.81 98 ARG A C 1
ATOM 750 O O . ARG A 1 98 ? 4.785 2.581 3.522 1.00 93.81 98 ARG A O 1
ATOM 757 N N . VAL A 1 99 ? 6.509 1.361 2.799 1.00 97.31 99 VAL A N 1
ATOM 758 C CA . VAL A 1 99 ? 6.629 0.578 4.040 1.00 97.31 99 VAL A CA 1
ATOM 759 C C . VAL A 1 99 ? 7.096 1.459 5.209 1.00 97.31 99 VAL A C 1
ATOM 761 O O . VAL A 1 99 ? 6.557 1.335 6.314 1.00 97.31 99 VAL A O 1
ATOM 764 N N . GLY A 1 100 ? 8.054 2.363 4.977 1.00 96.38 100 GLY A N 1
ATOM 765 C CA . GLY A 1 100 ? 8.484 3.379 5.945 1.00 96.38 100 GLY A CA 1
ATOM 766 C C . GLY A 1 100 ? 7.325 4.268 6.406 1.00 96.38 100 GLY A C 1
ATOM 767 O O . GLY A 1 100 ? 7.069 4.377 7.609 1.00 96.38 100 GLY A O 1
ATOM 768 N N . ASP A 1 101 ? 6.531 4.762 5.458 1.00 90.31 101 ASP A N 1
ATOM 769 C CA . ASP A 1 101 ? 5.316 5.545 5.692 1.00 90.31 101 ASP A CA 1
ATOM 770 C C . ASP A 1 101 ? 4.312 4.819 6.595 1.00 90.31 101 ASP A C 1
ATOM 772 O O . ASP A 1 101 ? 3.787 5.378 7.569 1.00 90.31 101 ASP A O 1
ATOM 776 N N . TYR A 1 102 ? 4.066 3.536 6.327 1.00 95.88 102 TYR A N 1
ATOM 777 C CA . TYR A 1 102 ? 3.191 2.723 7.165 1.00 95.88 102 TYR A CA 1
ATOM 778 C C . TYR A 1 102 ? 3.743 2.554 8.591 1.00 95.88 102 TYR A C 1
ATOM 780 O O . TYR A 1 102 ? 2.960 2.537 9.551 1.00 95.88 102 TYR A O 1
ATOM 788 N N . ALA A 1 103 ? 5.068 2.492 8.765 1.00 97.50 103 ALA A N 1
ATOM 789 C CA . ALA A 1 103 ? 5.709 2.413 10.079 1.00 97.50 103 ALA A CA 1
ATOM 790 C C . ALA A 1 103 ? 5.619 3.754 10.829 1.00 97.50 103 ALA A C 1
ATOM 792 O O . ALA A 1 103 ? 5.265 3.780 12.013 1.00 97.50 103 ALA A O 1
ATOM 793 N N . LYS A 1 104 ? 5.821 4.884 10.138 1.00 95.56 104 LYS A N 1
ATOM 794 C CA . LYS A 1 104 ? 5.555 6.234 10.664 1.00 95.56 104 LYS A CA 1
ATOM 795 C C . LYS A 1 104 ? 4.098 6.384 11.108 1.00 95.56 104 LYS A C 1
ATOM 797 O O . LYS A 1 104 ? 3.837 6.921 12.187 1.00 95.56 104 LYS A O 1
ATOM 802 N N . ASN A 1 105 ? 3.144 5.893 10.318 1.00 91.12 105 ASN A N 1
ATOM 803 C CA . ASN A 1 105 ? 1.716 5.962 10.636 1.00 91.12 105 ASN A CA 1
ATOM 804 C C . ASN A 1 105 ? 1.349 5.134 11.873 1.00 91.12 105 ASN A C 1
ATOM 806 O O . ASN A 1 105 ? 0.555 5.584 12.705 1.00 91.12 105 ASN A O 1
ATOM 810 N N . MET A 1 106 ? 1.958 3.956 12.033 1.00 94.19 106 MET A N 1
ATOM 811 C CA . MET A 1 106 ? 1.859 3.174 13.266 1.00 94.19 106 MET A CA 1
ATOM 812 C C . MET A 1 106 ? 2.366 3.979 14.469 1.00 94.19 106 MET A C 1
ATOM 814 O O . MET A 1 106 ? 1.638 4.129 15.449 1.00 94.19 106 MET A O 1
ATOM 818 N N . ALA A 1 107 ? 3.555 4.579 14.363 1.00 95.25 107 ALA A N 1
ATOM 819 C CA . ALA A 1 107 ? 4.132 5.400 15.425 1.00 95.25 107 ALA A CA 1
ATOM 820 C C . ALA A 1 107 ? 3.260 6.624 15.781 1.00 95.25 107 ALA A C 1
ATOM 822 O O . ALA A 1 107 ? 3.042 6.908 16.957 1.00 95.25 107 ALA A O 1
ATOM 823 N N . LYS A 1 108 ? 2.675 7.312 14.790 1.00 91.50 108 LYS A N 1
ATOM 824 C CA . LYS A 1 108 ? 1.730 8.426 15.013 1.00 91.50 108 LYS A CA 1
ATOM 825 C C . LYS A 1 108 ? 0.497 7.983 15.811 1.00 91.50 108 LYS A C 1
ATOM 827 O O . LYS A 1 108 ? 0.006 8.723 16.659 1.00 91.50 108 LYS A O 1
ATOM 832 N N . ARG A 1 109 ? -0.011 6.771 15.565 1.00 92.25 109 ARG A N 1
ATOM 833 C CA . ARG A 1 109 ? -1.173 6.228 16.289 1.00 92.25 109 ARG A CA 1
ATOM 834 C C . ARG A 1 109 ? -0.827 5.732 17.694 1.00 92.25 109 ARG A C 1
ATOM 836 O O . ARG A 1 109 ? -1.717 5.752 18.543 1.00 92.25 109 ARG A O 1
ATOM 843 N N . THR A 1 110 ? 0.425 5.362 17.968 1.00 93.56 110 THR A N 1
ATOM 844 C CA . THR A 1 110 ? 0.898 5.046 19.329 1.00 93.56 110 THR A CA 1
ATOM 845 C C . THR A 1 110 ? 0.674 6.213 20.290 1.00 93.56 110 THR A C 1
ATOM 847 O O . THR A 1 110 ? 0.202 5.997 21.405 1.00 93.56 110 THR A O 1
ATOM 850 N N . GLU A 1 111 ? 0.928 7.451 19.852 1.00 87.62 111 GLU A N 1
ATOM 851 C CA . GLU A 1 111 ? 0.699 8.662 20.654 1.00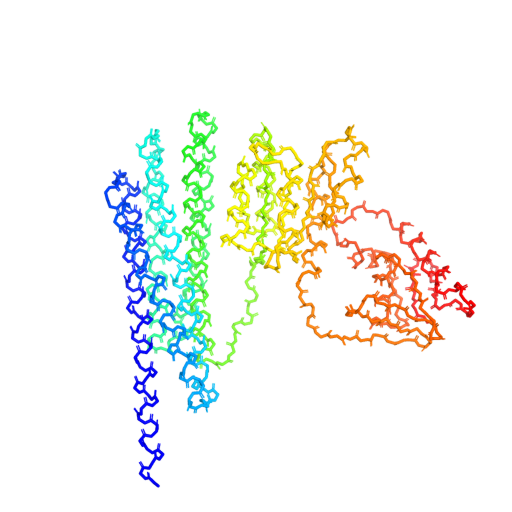 87.62 111 GLU A CA 1
ATOM 852 C C . GLU A 1 111 ? -0.767 8.757 21.110 1.00 87.62 111 GLU A C 1
ATOM 854 O O . GLU A 1 111 ? -1.049 8.899 22.300 1.00 87.62 111 GLU A O 1
ATOM 859 N N . VAL A 1 112 ? -1.708 8.556 20.185 1.00 88.75 112 VAL A N 1
ATOM 860 C CA . VAL A 1 112 ? -3.152 8.581 20.469 1.00 88.75 112 VAL A CA 1
ATOM 861 C C . VAL A 1 112 ? -3.570 7.415 21.373 1.00 88.75 112 VAL A C 1
ATOM 863 O O . VAL A 1 112 ? -4.256 7.610 22.375 1.00 88.75 112 VAL A O 1
ATOM 866 N N . LEU A 1 113 ? -3.118 6.198 21.058 1.00 91.50 113 LEU A N 1
ATOM 867 C CA . LEU A 1 113 ? -3.456 4.984 21.806 1.00 91.50 113 LEU A CA 1
ATOM 868 C C . LEU A 1 113 ? -2.895 4.979 23.230 1.00 91.50 113 LEU A C 1
ATOM 870 O O . LEU A 1 113 ? -3.501 4.375 24.116 1.00 91.50 113 LEU A O 1
ATOM 874 N N . SER A 1 114 ? -1.775 5.663 23.475 1.00 91.62 114 SER A N 1
ATOM 875 C CA . SER A 1 114 ? -1.165 5.756 24.805 1.00 91.62 114 SER A CA 1
ATOM 876 C C . SER A 1 114 ? -2.099 6.390 25.846 1.00 91.62 114 SER A C 1
ATOM 878 O O . SER A 1 114 ? -2.026 6.041 27.024 1.00 91.62 114 SER A O 1
ATOM 880 N N . GLN A 1 115 ? -3.025 7.248 25.402 1.00 90.56 115 GLN A N 1
ATOM 881 C CA . GLN A 1 115 ? -4.011 7.938 26.239 1.00 90.56 115 GLN A CA 1
ATOM 882 C C . GLN A 1 115 ? -5.340 7.172 26.366 1.00 90.56 115 GLN A C 1
ATOM 884 O O . GLN A 1 115 ? -6.224 7.582 27.116 1.00 90.56 115 GLN A O 1
ATOM 889 N N . MET A 1 116 ? -5.502 6.062 25.638 1.00 91.69 116 MET A N 1
ATOM 890 C CA . MET A 1 116 ? -6.734 5.268 25.591 1.00 91.69 116 MET A CA 1
ATOM 891 C C . MET A 1 116 ? -6.619 3.985 26.426 1.00 91.69 116 MET A C 1
ATOM 893 O O . MET A 1 116 ? -5.506 3.513 26.670 1.00 91.69 116 MET A O 1
ATOM 897 N N . PRO A 1 117 ? -7.736 3.353 26.831 1.00 88.44 117 PRO A N 1
ATOM 898 C CA . PRO A 1 117 ? -7.707 2.031 27.455 1.00 88.44 117 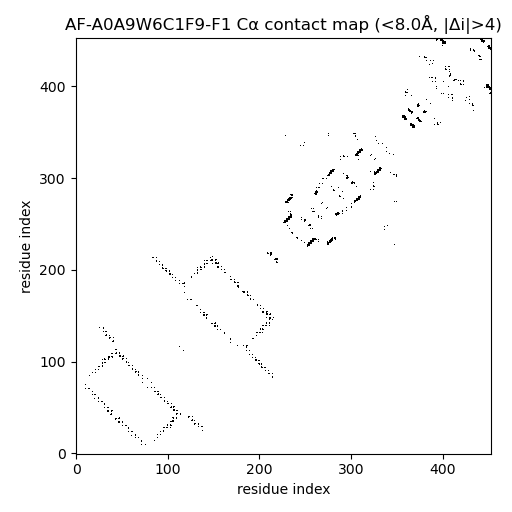PRO A CA 1
ATOM 899 C C . PRO A 1 117 ? -6.946 1.006 26.604 1.00 88.44 117 PRO A C 1
ATOM 901 O O . PRO A 1 117 ? -6.967 1.058 25.373 1.00 88.44 117 PRO A O 1
ATOM 904 N N . ALA A 1 118 ? -6.236 0.089 27.258 1.00 91.44 118 ALA A N 1
ATOM 905 C CA . ALA A 1 118 ? -5.548 -0.994 26.567 1.00 91.44 118 ALA A CA 1
ATOM 906 C C . ALA A 1 118 ? -6.532 -2.106 26.209 1.00 91.44 118 ALA A C 1
ATOM 908 O O . ALA A 1 118 ? -7.295 -2.558 27.062 1.00 91.44 118 ALA A O 1
ATOM 909 N N . ILE A 1 119 ? -6.472 -2.564 24.960 1.00 92.50 119 ILE A N 1
ATOM 910 C CA . ILE A 1 119 ? -7.176 -3.765 24.518 1.00 92.50 119 ILE A CA 1
ATOM 911 C C . ILE A 1 119 ? -6.253 -4.953 24.778 1.00 92.50 119 ILE A C 1
ATOM 913 O O . ILE A 1 119 ? -5.094 -4.963 24.351 1.00 92.50 119 ILE A O 1
ATOM 917 N N . ALA A 1 120 ? -6.736 -5.910 25.567 1.00 88.25 120 ALA A N 1
ATOM 918 C CA . ALA A 1 120 ? -5.945 -7.056 25.990 1.00 88.25 120 ALA A CA 1
ATOM 919 C C . ALA A 1 120 ? -5.483 -7.872 24.771 1.00 88.25 120 ALA A C 1
ATOM 921 O O . ALA A 1 120 ? -6.241 -8.071 23.835 1.00 88.25 120 ALA A O 1
ATOM 922 N N . GLY A 1 121 ? -4.226 -8.325 24.764 1.00 86.62 121 GLY A N 1
ATOM 923 C CA . GLY A 1 121 ? -3.687 -9.198 23.707 1.00 86.62 121 GLY A CA 1
ATOM 924 C C . GLY A 1 121 ? -3.344 -8.517 22.374 1.00 86.62 121 GLY A C 1
ATOM 925 O O . GLY A 1 121 ? -2.432 -8.976 21.683 1.00 86.62 121 GLY A O 1
ATOM 926 N N . SER A 1 122 ? -3.966 -7.380 22.050 1.00 89.00 122 SER A N 1
ATOM 927 C CA . SER A 1 122 ? -3.830 -6.722 20.742 1.00 89.00 122 SER A CA 1
ATOM 928 C C . SER A 1 122 ? -2.407 -6.258 20.411 1.00 89.00 122 SER A C 1
ATOM 930 O O . SER A 1 122 ? -1.970 -6.404 19.271 1.00 89.00 122 SER A O 1
ATOM 932 N N . GLY A 1 123 ? -1.665 -5.736 21.398 1.00 88.00 123 GLY A N 1
ATOM 933 C CA . GLY A 1 123 ? -0.277 -5.281 21.213 1.00 88.00 123 GLY A CA 1
ATOM 934 C C . GLY A 1 123 ? 0.659 -6.413 20.778 1.00 88.00 123 GLY A C 1
ATOM 935 O O . GLY A 1 123 ? 1.315 -6.319 19.740 1.00 88.00 123 GLY A O 1
ATOM 936 N N . MET A 1 124 ? 0.627 -7.543 21.494 1.00 89.25 124 MET A N 1
ATOM 937 C CA . MET A 1 124 ? 1.425 -8.724 21.147 1.00 89.25 124 MET A CA 1
ATOM 938 C C . MET A 1 124 ? 1.035 -9.325 19.794 1.00 89.25 124 MET A C 1
ATOM 940 O O . MET A 1 124 ? 1.906 -9.773 19.045 1.00 89.25 124 MET A O 1
ATOM 944 N N . ALA A 1 125 ? -0.260 -9.366 19.474 1.00 91.25 125 ALA A N 1
ATOM 945 C CA . ALA A 1 125 ? -0.737 -9.917 18.211 1.00 91.25 125 ALA A CA 1
ATOM 946 C C . ALA A 1 125 ? -0.308 -9.051 17.010 1.00 91.25 125 ALA A C 1
ATOM 948 O O . ALA A 1 125 ? 0.211 -9.589 16.030 1.00 91.25 125 ALA A O 1
ATOM 949 N N . LEU A 1 126 ? -0.401 -7.720 17.127 1.00 95.19 126 LEU A N 1
ATOM 950 C CA . LEU A 1 126 ? 0.138 -6.782 16.136 1.00 95.19 126 LEU A CA 1
ATOM 951 C C . LEU A 1 126 ? 1.654 -6.898 15.998 1.00 95.19 126 LEU A C 1
ATOM 953 O O . LEU A 1 126 ? 2.161 -7.000 14.886 1.00 95.19 126 LEU A O 1
ATOM 957 N N . ARG A 1 127 ? 2.388 -6.962 17.112 1.00 94.69 127 ARG A N 1
ATOM 958 C CA . ARG A 1 127 ? 3.847 -7.113 17.090 1.00 94.69 127 ARG A CA 1
ATOM 959 C C . ARG A 1 127 ? 4.284 -8.399 16.389 1.00 94.69 127 ARG A C 1
ATOM 961 O O . ARG A 1 127 ? 5.234 -8.377 15.609 1.00 94.69 127 ARG A O 1
ATOM 968 N N . ARG A 1 128 ? 3.577 -9.512 16.610 1.00 95.56 128 ARG A N 1
ATOM 969 C CA . ARG A 1 128 ? 3.806 -10.766 15.872 1.00 95.56 128 ARG A CA 1
ATOM 970 C C . ARG A 1 128 ? 3.583 -10.599 14.370 1.00 95.56 128 ARG A C 1
ATOM 972 O O . ARG A 1 128 ? 4.370 -11.126 13.589 1.00 95.56 128 ARG A O 1
ATOM 979 N N . MET A 1 129 ? 2.529 -9.886 13.976 1.00 97.19 129 MET A N 1
ATOM 980 C CA . MET A 1 129 ? 2.230 -9.604 12.571 1.00 97.19 129 MET A CA 1
ATOM 981 C C . MET A 1 129 ? 3.324 -8.736 11.939 1.00 97.19 129 MET A C 1
ATOM 983 O O . MET A 1 129 ? 3.863 -9.100 10.897 1.00 97.19 129 MET A O 1
ATOM 987 N N . SER A 1 130 ? 3.757 -7.670 12.622 1.00 98.00 130 SER A N 1
ATOM 988 C CA . SER A 1 130 ? 4.888 -6.838 12.194 1.00 98.00 130 SER A CA 1
ATOM 989 C C . SER A 1 130 ? 6.174 -7.651 12.040 1.00 98.00 130 SER A C 1
ATOM 991 O O . SER A 1 130 ? 6.907 -7.452 11.082 1.00 98.00 130 SER A O 1
ATOM 993 N N . GLN A 1 131 ? 6.448 -8.605 12.936 1.00 97.50 131 GLN A N 1
ATOM 994 C CA . GLN A 1 131 ? 7.614 -9.492 12.836 1.00 97.50 131 GLN A CA 1
ATOM 995 C C . GLN A 1 131 ? 7.534 -10.491 11.675 1.00 97.50 131 GLN A C 1
ATOM 997 O O . GLN A 1 131 ? 8.574 -10.919 11.174 1.00 97.50 131 GLN A O 1
ATOM 1002 N N . ALA A 1 132 ? 6.336 -10.931 11.282 1.00 97.38 132 ALA A N 1
ATOM 1003 C CA . ALA A 1 132 ? 6.157 -11.776 10.103 1.00 97.38 132 ALA A CA 1
ATOM 1004 C C . ALA A 1 132 ? 6.467 -10.979 8.829 1.00 97.38 132 ALA A C 1
ATOM 1006 O O . ALA A 1 132 ? 7.303 -11.397 8.032 1.00 97.38 132 ALA A O 1
ATOM 1007 N N . VAL A 1 133 ? 5.897 -9.779 8.717 1.00 97.94 133 VAL A N 1
ATOM 1008 C CA . VAL A 1 133 ? 6.136 -8.871 7.590 1.00 97.94 133 VAL A CA 1
ATOM 1009 C C . VAL A 1 133 ? 7.590 -8.406 7.520 1.00 97.94 133 VAL A C 1
ATOM 1011 O O . VAL A 1 133 ? 8.174 -8.393 6.443 1.00 97.94 133 VAL A O 1
ATOM 1014 N N . ASN A 1 134 ? 8.221 -8.098 8.656 1.00 97.56 134 ASN A N 1
ATOM 1015 C CA . ASN A 1 134 ? 9.630 -7.706 8.676 1.00 97.56 134 ASN A CA 1
ATOM 1016 C C . ASN A 1 134 ? 10.544 -8.838 8.168 1.00 97.56 134 ASN A C 1
ATOM 1018 O O . ASN A 1 134 ? 11.489 -8.584 7.432 1.00 97.56 134 ASN A O 1
ATOM 1022 N N . ARG A 1 135 ? 10.223 -10.101 8.493 1.00 97.94 135 ARG A N 1
ATOM 1023 C CA . ARG A 1 135 ? 10.927 -11.272 7.939 1.00 97.94 135 ARG A CA 1
ATOM 1024 C C . ARG A 1 135 ? 10.676 -11.446 6.442 1.00 97.94 135 ARG A C 1
ATOM 1026 O O . ARG A 1 135 ? 11.609 -11.757 5.715 1.00 97.94 135 ARG A O 1
ATOM 1033 N N . MET A 1 136 ? 9.447 -11.220 5.970 1.00 97.62 136 MET A N 1
ATOM 1034 C CA . MET A 1 136 ? 9.155 -11.220 4.530 1.00 97.62 136 MET A CA 1
ATOM 1035 C C . MET A 1 136 ? 9.966 -10.151 3.793 1.00 97.62 136 MET A C 1
ATOM 1037 O O . MET A 1 136 ? 10.508 -10.432 2.730 1.00 97.62 136 MET A O 1
ATOM 1041 N N . LEU A 1 137 ? 10.078 -8.946 4.360 1.00 97.88 137 LEU A N 1
ATOM 1042 C CA . LEU A 1 137 ? 10.857 -7.856 3.777 1.00 97.88 137 LEU A CA 1
ATOM 1043 C C . LEU A 1 137 ? 12.354 -8.191 3.720 1.00 97.88 137 LEU A C 1
ATOM 1045 O O . LEU A 1 137 ? 12.976 -8.001 2.676 1.00 97.88 137 LEU A O 1
ATOM 1049 N N . GLN A 1 138 ? 12.903 -8.740 4.808 1.00 97.25 138 GLN A N 1
ATOM 1050 C CA . GLN A 1 138 ? 14.285 -9.225 4.868 1.00 97.25 138 GLN A CA 1
ATOM 1051 C C . GLN A 1 138 ? 14.560 -10.259 3.780 1.00 97.25 138 GLN A C 1
ATOM 1053 O O . GLN A 1 138 ? 15.488 -10.094 2.993 1.00 97.25 138 GLN A O 1
ATOM 1058 N N . ASP A 1 139 ? 13.716 -11.286 3.679 1.00 97.94 139 ASP A N 1
ATOM 1059 C CA . ASP A 1 139 ? 13.879 -12.341 2.681 1.00 97.94 139 ASP A CA 1
ATOM 1060 C C . ASP A 1 139 ? 13.693 -11.814 1.248 1.00 97.94 139 ASP A C 1
ATOM 1062 O O . ASP A 1 139 ? 14.396 -12.249 0.334 1.00 97.94 139 ASP A O 1
ATOM 1066 N N . ALA A 1 140 ? 12.811 -10.830 1.034 1.00 97.19 140 ALA A N 1
ATOM 1067 C CA . ALA A 1 140 ? 12.650 -10.171 -0.260 1.00 97.19 140 ALA A CA 1
ATOM 1068 C C . ALA A 1 140 ? 13.931 -9.424 -0.672 1.00 97.19 140 ALA A C 1
ATOM 1070 O O . ALA A 1 140 ? 14.386 -9.555 -1.811 1.00 97.19 140 ALA A O 1
ATOM 1071 N N . LEU A 1 141 ? 14.559 -8.688 0.247 1.00 97.31 141 LEU A N 1
ATOM 1072 C CA . LEU A 1 141 ? 15.822 -7.990 -0.009 1.00 97.31 141 LEU A CA 1
ATOM 1073 C C . LEU A 1 141 ? 17.003 -8.960 -0.159 1.00 97.31 141 LEU A C 1
ATOM 1075 O O . LEU A 1 141 ? 17.835 -8.777 -1.050 1.00 97.31 141 LEU A O 1
ATOM 1079 N N . ASP A 1 142 ? 17.052 -10.029 0.635 1.00 97.25 142 ASP A N 1
ATOM 1080 C CA . ASP A 1 142 ? 18.049 -11.093 0.496 1.00 97.25 142 ASP A CA 1
ATOM 1081 C C . ASP A 1 142 ? 17.931 -11.787 -0.866 1.00 97.25 142 ASP A C 1
ATOM 1083 O O . ASP A 1 142 ? 18.943 -12.013 -1.539 1.00 97.25 142 ASP A O 1
ATOM 1087 N N . SER A 1 143 ? 16.702 -12.051 -1.320 1.00 96.94 143 SER A N 1
ATOM 1088 C CA . SER A 1 143 ? 16.437 -12.602 -2.651 1.00 96.94 143 SER A CA 1
ATOM 1089 C C . SER A 1 143 ? 16.907 -11.653 -3.757 1.00 96.94 143 SER A C 1
ATOM 1091 O O . SER A 1 143 ? 17.518 -12.084 -4.738 1.00 96.94 143 SER A O 1
ATOM 1093 N N . TYR A 1 144 ? 16.736 -10.341 -3.568 1.00 95.25 144 TYR A N 1
ATOM 1094 C CA . TYR A 1 144 ? 17.212 -9.319 -4.495 1.00 95.25 144 TYR A CA 1
ATOM 1095 C C . TYR A 1 144 ? 18.744 -9.284 -4.591 1.00 95.25 144 TYR A C 1
ATOM 1097 O O . TYR A 1 144 ? 19.282 -9.244 -5.705 1.00 95.25 144 TYR A O 1
ATOM 1105 N N . ILE A 1 145 ? 19.439 -9.330 -3.448 1.00 93.88 145 ILE A N 1
ATOM 1106 C CA . ILE A 1 145 ? 20.909 -9.332 -3.367 1.00 93.88 145 ILE A CA 1
ATOM 1107 C C . ILE A 1 145 ? 21.478 -10.595 -4.020 1.00 93.88 145 ILE A C 1
ATOM 1109 O O . ILE A 1 145 ? 22.438 -10.520 -4.786 1.00 93.88 145 ILE A O 1
ATOM 1113 N N . ARG A 1 146 ? 20.879 -11.757 -3.737 1.00 94.44 146 ARG A N 1
ATOM 1114 C CA . ARG A 1 146 ? 21.358 -13.064 -4.216 1.00 94.44 146 ARG A CA 1
ATOM 1115 C C . ARG A 1 146 ? 20.861 -13.428 -5.613 1.00 94.44 146 ARG A C 1
ATOM 1117 O O . ARG A 1 146 ? 21.346 -14.409 -6.169 1.00 94.44 146 ARG A O 1
ATOM 1124 N N . ARG A 1 147 ? 19.936 -12.644 -6.182 1.00 93.62 147 ARG A N 1
ATOM 1125 C CA . ARG A 1 147 ? 19.223 -12.956 -7.436 1.00 93.62 147 ARG A CA 1
ATOM 1126 C C . ARG A 1 147 ? 18.506 -14.310 -7.361 1.00 93.62 147 ARG A C 1
ATOM 1128 O O . ARG A 1 147 ? 18.553 -15.101 -8.297 1.00 93.62 147 ARG A O 1
ATOM 1135 N N . ASP A 1 148 ? 17.859 -14.562 -6.230 1.00 96.44 148 ASP A N 1
ATOM 1136 C CA . ASP A 1 148 ? 17.224 -15.836 -5.901 1.00 96.44 148 ASP A CA 1
ATOM 1137 C C . ASP A 1 148 ? 15.710 -15.766 -6.161 1.00 96.44 148 ASP A C 1
ATOM 1139 O O . ASP A 1 148 ? 14.947 -15.228 -5.360 1.00 96.44 148 ASP A O 1
ATOM 1143 N N . ALA A 1 149 ? 15.270 -16.279 -7.312 1.00 93.88 149 ALA A N 1
ATOM 1144 C CA . ALA A 1 149 ? 13.852 -16.298 -7.668 1.00 93.88 149 ALA A CA 1
ATOM 1145 C C . ALA A 1 149 ? 13.031 -17.279 -6.813 1.00 93.88 149 ALA A C 1
ATOM 1147 O O . ALA A 1 149 ? 11.851 -17.021 -6.576 1.00 93.88 149 ALA A O 1
ATOM 1148 N N . ASP A 1 150 ? 13.632 -18.365 -6.321 1.00 93.56 150 ASP A N 1
ATOM 1149 C CA . ASP A 1 150 ? 12.922 -19.366 -5.519 1.00 93.56 150 ASP A CA 1
ATOM 1150 C C . ASP A 1 150 ? 12.566 -18.786 -4.145 1.00 93.56 150 ASP A C 1
ATOM 1152 O O . ASP A 1 150 ? 11.420 -18.891 -3.701 1.00 93.56 150 ASP A O 1
ATOM 1156 N N . LEU A 1 151 ? 13.512 -18.082 -3.510 1.00 95.56 151 LEU A N 1
ATOM 1157 C CA . LEU A 1 151 ? 13.249 -17.345 -2.272 1.00 95.56 151 LEU A CA 1
ATOM 1158 C C . LEU A 1 151 ? 12.203 -16.240 -2.481 1.00 95.56 151 LEU A C 1
ATOM 1160 O O . LEU A 1 151 ? 11.330 -16.046 -1.637 1.00 95.56 151 LEU A O 1
ATOM 1164 N N . ALA A 1 152 ? 12.244 -15.543 -3.619 1.00 94.62 152 ALA A N 1
ATOM 1165 C CA . ALA A 1 152 ? 11.237 -14.540 -3.953 1.00 94.62 152 ALA A CA 1
ATOM 1166 C C . ALA A 1 152 ? 9.831 -15.158 -4.098 1.00 94.62 152 ALA A C 1
ATOM 1168 O O . ALA A 1 152 ? 8.852 -14.599 -3.601 1.00 94.62 152 ALA A O 1
ATOM 1169 N N . HIS A 1 153 ? 9.705 -16.333 -4.722 1.00 90.94 153 HIS A N 1
ATOM 1170 C CA . HIS A 1 153 ? 8.432 -17.054 -4.796 1.00 90.94 153 HIS A CA 1
ATOM 1171 C C . HIS A 1 153 ? 7.912 -17.478 -3.416 1.00 90.94 153 HIS A C 1
ATOM 1173 O O . HIS A 1 153 ? 6.714 -17.347 -3.163 1.00 90.94 153 HIS A O 1
ATOM 1179 N N . ASP A 1 154 ? 8.791 -17.928 -2.519 1.00 92.88 154 ASP A N 1
ATOM 1180 C CA . ASP A 1 154 ? 8.427 -18.266 -1.139 1.00 92.88 154 ASP A CA 1
ATOM 1181 C C . ASP A 1 154 ? 7.889 -17.050 -0.362 1.00 92.88 154 ASP A C 1
ATOM 1183 O O . ASP A 1 154 ? 6.852 -17.144 0.299 1.00 92.88 154 ASP A O 1
ATOM 1187 N N . VAL A 1 155 ? 8.519 -15.875 -0.502 1.00 94.38 155 VAL A N 1
ATOM 1188 C CA . VAL A 1 155 ? 8.015 -14.625 0.098 1.00 94.38 155 VAL A CA 1
ATOM 1189 C C . VAL A 1 155 ? 6.588 -14.324 -0.368 1.00 94.38 155 VAL A C 1
ATOM 1191 O O . VAL A 1 155 ? 5.730 -14.030 0.463 1.00 94.38 155 VAL A O 1
ATOM 1194 N N . ARG A 1 156 ? 6.300 -14.458 -1.671 1.00 89.44 156 ARG A N 1
ATOM 1195 C CA . ARG A 1 156 ? 4.949 -14.220 -2.219 1.00 89.44 156 ARG A CA 1
ATOM 1196 C C . ARG A 1 156 ? 3.897 -15.145 -1.604 1.00 89.44 156 ARG A C 1
ATOM 1198 O O . ARG A 1 156 ? 2.760 -14.730 -1.417 1.00 89.44 156 ARG A O 1
ATOM 1205 N N . GLN A 1 157 ? 4.250 -16.394 -1.297 1.00 85.06 157 GLN A N 1
ATOM 1206 C CA . GLN A 1 157 ? 3.313 -17.357 -0.703 1.00 85.06 157 GLN A CA 1
ATOM 1207 C C . GLN A 1 157 ? 3.013 -17.054 0.771 1.00 85.06 157 GLN A C 1
ATOM 1209 O O . GLN A 1 157 ? 1.901 -17.312 1.236 1.00 85.06 157 GLN A O 1
ATOM 1214 N N . ARG A 1 158 ? 3.976 -16.477 1.502 1.00 88.62 158 ARG A N 1
ATOM 1215 C CA . ARG A 1 158 ? 3.825 -16.111 2.922 1.00 88.62 158 ARG A CA 1
ATOM 1216 C C . ARG A 1 158 ? 2.885 -14.934 3.170 1.00 88.62 158 ARG A C 1
ATOM 1218 O O . ARG A 1 158 ? 2.390 -14.779 4.281 1.00 88.62 158 ARG A O 1
ATOM 1225 N N . ASP A 1 159 ? 2.566 -14.160 2.142 1.00 85.00 159 ASP A N 1
ATOM 1226 C CA . ASP A 1 159 ? 1.579 -13.082 2.203 1.00 85.00 159 ASP A CA 1
ATOM 1227 C C . ASP A 1 159 ? 0.193 -13.555 2.687 1.00 85.00 159 ASP A C 1
ATOM 1229 O O . ASP A 1 159 ? -0.454 -12.895 3.501 1.00 85.00 159 ASP A O 1
ATOM 1233 N N . LEU A 1 160 ? -0.200 -14.778 2.313 1.00 77.25 160 LEU A N 1
ATOM 1234 C CA . LEU A 1 160 ? -1.435 -15.401 2.791 1.00 77.25 160 LEU A CA 1
ATOM 1235 C C . LEU A 1 160 ? -1.464 -15.552 4.324 1.00 77.25 160 LEU A C 1
ATOM 1237 O O . LEU A 1 160 ? -2.533 -15.471 4.932 1.00 77.25 160 LEU A O 1
ATOM 1241 N N . GLU A 1 161 ? -0.313 -15.782 4.964 1.00 84.50 161 GLU A N 1
ATOM 1242 C CA . GLU A 1 161 ? -0.218 -15.861 6.427 1.00 84.50 161 GLU A CA 1
ATOM 1243 C C . GLU A 1 161 ? -0.535 -14.499 7.059 1.00 84.50 161 GLU A C 1
ATOM 1245 O O . GLU A 1 161 ? -1.295 -14.427 8.026 1.00 84.50 161 GLU A O 1
ATOM 1250 N N . VAL A 1 162 ? -0.023 -13.409 6.480 1.00 89.38 162 VAL A N 1
ATOM 1251 C CA . VAL A 1 162 ? -0.264 -12.039 6.957 1.00 89.38 162 VAL A CA 1
ATOM 1252 C C . VAL A 1 162 ? -1.741 -11.665 6.820 1.00 89.38 162 VAL A C 1
ATOM 1254 O O . VAL A 1 162 ? -2.334 -11.176 7.786 1.00 89.38 162 VAL A O 1
ATOM 1257 N N . ASP A 1 163 ? -2.368 -11.987 5.686 1.00 78.31 163 ASP A N 1
ATOM 1258 C CA . ASP A 1 163 ? -3.809 -11.794 5.471 1.00 78.31 163 ASP A CA 1
ATOM 1259 C C . ASP A 1 163 ? -4.649 -12.561 6.510 1.00 78.31 163 ASP A C 1
ATOM 1261 O O . ASP A 1 163 ? -5.647 -12.058 7.041 1.00 78.31 163 ASP A O 1
ATOM 1265 N N . GLN A 1 164 ? -4.252 -13.791 6.848 1.00 78.38 164 GLN A N 1
ATOM 1266 C CA . GLN A 1 164 ? -4.924 -14.584 7.882 1.00 78.38 164 GLN A CA 1
ATOM 1267 C C . GLN A 1 164 ? -4.753 -13.976 9.280 1.00 78.38 164 GLN A C 1
ATOM 1269 O O . GLN A 1 164 ? -5.720 -13.940 10.049 1.00 78.38 164 GLN A O 1
ATOM 1274 N N . MET A 1 165 ? -3.558 -13.474 9.609 1.00 85.31 165 MET A N 1
ATOM 1275 C CA . MET A 1 165 ? -3.285 -12.788 10.876 1.00 85.31 165 MET A CA 1
ATOM 1276 C C . MET A 1 165 ? -4.122 -11.513 11.016 1.00 85.31 165 MET A C 1
ATOM 1278 O O . MET A 1 165 ? -4.742 -11.307 12.061 1.00 85.31 165 MET A O 1
ATOM 1282 N N . TYR A 1 166 ? -4.211 -10.707 9.956 1.00 84.50 166 TYR A N 1
ATOM 1283 C CA . TYR A 1 166 ? -5.066 -9.522 9.906 1.00 84.50 166 TYR A CA 1
ATOM 1284 C C . TYR A 1 166 ? -6.542 -9.874 10.135 1.00 84.50 166 TYR A C 1
ATOM 1286 O O . TYR A 1 166 ? -7.195 -9.305 11.009 1.00 84.50 166 TYR A O 1
ATOM 1294 N N . ASN A 1 167 ? -7.062 -10.872 9.414 1.00 73.94 167 ASN A N 1
ATOM 1295 C CA . ASN A 1 167 ? -8.456 -11.304 9.547 1.00 73.94 167 ASN A CA 1
ATOM 1296 C C . ASN A 1 167 ? -8.777 -11.893 10.933 1.00 73.94 167 ASN A C 1
ATOM 1298 O O . ASN A 1 167 ? -9.924 -11.847 11.389 1.00 73.94 167 ASN A O 1
ATOM 1302 N N . ALA A 1 168 ? -7.798 -12.500 11.608 1.00 78.12 168 ALA A N 1
ATOM 1303 C CA . ALA A 1 168 ? -7.947 -12.947 12.990 1.00 78.12 168 ALA A CA 1
ATOM 1304 C C . ALA A 1 168 ? -8.019 -11.754 13.956 1.00 78.12 168 ALA A C 1
ATOM 1306 O O . ALA A 1 168 ? -8.966 -11.674 14.739 1.00 78.12 168 ALA A O 1
ATOM 1307 N N . LEU A 1 169 ? -7.089 -10.800 13.831 1.00 82.44 169 LEU A N 1
ATOM 1308 C CA . LEU A 1 169 ? -7.065 -9.560 14.612 1.00 82.44 169 LEU A CA 1
ATOM 1309 C C . LEU A 1 169 ? -8.352 -8.748 14.454 1.00 82.44 169 LEU A C 1
ATOM 1311 O O . LEU A 1 169 ? -8.914 -8.277 15.436 1.00 82.44 169 LEU A O 1
ATOM 1315 N N . PHE A 1 170 ? -8.860 -8.618 13.229 1.00 77.56 170 PHE A N 1
ATOM 1316 C CA . PHE A 1 170 ? -10.095 -7.884 12.974 1.00 77.56 170 PHE A CA 1
ATOM 1317 C C . PHE A 1 170 ? -11.292 -8.486 13.722 1.00 77.56 170 PHE A C 1
ATOM 1319 O O . PHE A 1 170 ? -12.046 -7.765 14.373 1.00 77.56 170 PHE A O 1
ATOM 1326 N N . ARG A 1 171 ? -11.439 -9.816 13.699 1.00 72.69 171 ARG A N 1
ATOM 1327 C CA . ARG A 1 171 ? -12.505 -10.511 14.441 1.00 72.69 171 ARG A CA 1
ATOM 1328 C C . ARG A 1 171 ? -12.354 -10.363 15.956 1.00 72.69 171 ARG A C 1
ATOM 1330 O O . ARG A 1 171 ? -13.357 -10.224 16.658 1.00 72.69 171 ARG A O 1
ATOM 1337 N N . GLU A 1 172 ? -11.122 -10.372 16.456 1.00 81.25 172 GLU A N 1
ATOM 1338 C CA . GLU A 1 172 ? -10.819 -10.116 17.867 1.00 81.25 172 GLU A CA 1
ATOM 1339 C C . GLU A 1 172 ? -11.223 -8.689 18.271 1.00 81.25 172 GLU A C 1
ATOM 1341 O O . GLU A 1 172 ? -11.931 -8.505 19.260 1.00 81.25 172 GLU A O 1
ATOM 1346 N N . PHE A 1 173 ? -10.889 -7.685 17.454 1.00 83.00 173 PHE A N 1
ATOM 1347 C CA . PHE A 1 173 ? -11.304 -6.299 17.677 1.00 83.00 173 PHE A CA 1
ATOM 1348 C C . PHE A 1 173 ? -12.825 -6.150 17.704 1.00 83.00 173 PHE A C 1
ATOM 1350 O O . PHE A 1 173 ? -13.346 -5.559 18.646 1.00 83.00 173 PHE A O 1
ATOM 1357 N N . LEU A 1 174 ? -13.552 -6.739 16.748 1.00 69.81 174 LEU A N 1
ATOM 1358 C CA . LEU A 1 174 ? -15.021 -6.722 16.755 1.00 69.81 174 LEU A CA 1
ATOM 1359 C C . LEU A 1 174 ? -15.597 -7.326 18.040 1.00 69.81 174 LEU A C 1
ATOM 1361 O O . LEU A 1 174 ? -16.547 -6.786 18.602 1.00 69.81 174 LEU A O 1
ATOM 1365 N N . THR A 1 175 ? -14.996 -8.409 18.535 1.00 77.19 175 THR A N 1
ATOM 1366 C CA . THR A 1 175 ? -15.417 -9.038 19.794 1.00 77.19 175 THR A CA 1
ATOM 1367 C C . THR A 1 175 ? -15.259 -8.063 20.962 1.00 77.19 175 THR A C 1
ATOM 1369 O O . THR A 1 175 ? -16.218 -7.827 21.692 1.00 77.19 175 THR A O 1
ATOM 1372 N N . HIS A 1 176 ? -14.106 -7.399 21.083 1.00 79.31 176 HIS A N 1
ATOM 1373 C CA . HIS A 1 176 ? -13.879 -6.391 22.123 1.00 79.31 176 HIS A CA 1
ATOM 1374 C C . HIS A 1 176 ? -14.803 -5.172 22.022 1.00 79.31 176 HIS A C 1
ATOM 1376 O O . HIS A 1 176 ? -15.192 -4.621 23.054 1.00 79.31 176 HIS A O 1
ATOM 1382 N N . MET A 1 177 ? -15.157 -4.748 20.804 1.00 83.50 177 MET A N 1
ATOM 1383 C CA . MET A 1 177 ? -16.119 -3.665 20.573 1.00 83.50 177 MET A CA 1
ATOM 1384 C C . MET A 1 177 ? -17.542 -4.061 20.993 1.00 83.50 177 MET A C 1
ATOM 1386 O O . MET A 1 177 ? -18.261 -3.246 21.568 1.00 83.50 177 MET A O 1
ATOM 1390 N N . MET A 1 178 ? -17.948 -5.307 20.718 1.00 77.38 178 MET A N 1
ATOM 1391 C CA . MET A 1 178 ? -19.263 -5.840 21.094 1.00 77.38 178 MET A CA 1
ATOM 1392 C C . MET A 1 178 ? -19.392 -6.073 22.604 1.00 77.38 178 MET A C 1
ATOM 1394 O O . MET A 1 178 ? -20.479 -5.908 23.153 1.00 77.38 178 MET A O 1
ATOM 1398 N N . GLU A 1 179 ? -18.300 -6.456 23.269 1.00 87.69 179 GLU A N 1
ATOM 1399 C CA . GLU A 1 179 ? -18.251 -6.633 24.725 1.00 87.69 179 GLU A CA 1
ATOM 1400 C C . GLU A 1 179 ? -18.364 -5.300 25.480 1.00 87.69 179 GLU A C 1
ATOM 1402 O O . GLU A 1 179 ? -19.063 -5.224 26.493 1.00 87.69 179 GLU A O 1
ATOM 1407 N N . ASP A 1 180 ? -17.697 -4.247 24.997 1.00 86.81 180 ASP A N 1
ATOM 1408 C CA . ASP A 1 180 ? -17.738 -2.912 25.596 1.00 86.81 180 ASP A CA 1
ATOM 1409 C C . ASP A 1 180 ? -17.618 -1.815 24.518 1.00 86.81 180 ASP A C 1
ATOM 1411 O O . ASP A 1 180 ? -16.543 -1.643 23.934 1.00 86.81 180 ASP A O 1
ATOM 1415 N N . PRO A 1 181 ? -18.665 -0.994 24.296 1.00 82.94 181 PRO A N 1
ATOM 1416 C CA . PRO A 1 181 ? -18.633 0.096 23.319 1.00 82.94 181 PRO A CA 1
ATOM 1417 C C . PRO A 1 181 ? -17.507 1.120 23.533 1.00 82.94 181 PRO A C 1
ATOM 1419 O O . PRO A 1 181 ? -17.111 1.812 22.597 1.00 82.94 181 PRO A O 1
ATOM 1422 N N . ARG A 1 182 ? -16.940 1.227 24.743 1.00 86.31 182 ARG A N 1
ATOM 1423 C CA . ARG A 1 182 ? -15.778 2.099 25.007 1.00 86.31 182 ARG A CA 1
ATOM 1424 C C . ARG A 1 182 ? -14.518 1.639 24.271 1.00 86.31 182 ARG A C 1
ATOM 1426 O O . ARG A 1 182 ? -13.594 2.432 24.100 1.00 86.31 182 ARG A O 1
ATOM 1433 N N . ASN A 1 183 ? -14.487 0.388 23.814 1.00 84.62 183 ASN A N 1
ATOM 1434 C CA . ASN A 1 183 ? -13.382 -0.175 23.051 1.00 84.62 183 ASN A CA 1
ATOM 1435 C C . ASN A 1 183 ? -13.434 0.168 21.557 1.00 84.62 183 ASN A C 1
ATOM 1437 O O . ASN A 1 183 ? -12.443 -0.080 20.876 1.00 84.62 183 ASN A O 1
ATOM 1441 N N . ILE A 1 184 ? -14.527 0.751 21.043 1.00 76.50 184 ILE A N 1
ATOM 1442 C CA . ILE A 1 184 ? -14.685 1.068 19.611 1.00 76.50 184 ILE A CA 1
ATOM 1443 C C . ILE A 1 184 ? -13.512 1.908 19.105 1.00 76.50 184 ILE A C 1
ATOM 1445 O O . ILE A 1 184 ? -12.758 1.464 18.243 1.00 76.50 184 ILE A O 1
ATOM 1449 N N . THR A 1 185 ? -13.283 3.080 19.697 1.00 78.00 185 THR A N 1
ATOM 1450 C CA . THR A 1 185 ? -12.210 3.986 19.270 1.00 78.00 185 THR A CA 1
ATOM 1451 C C . THR A 1 185 ? -10.812 3.348 19.324 1.00 78.00 185 THR A C 1
ATOM 1453 O O . THR A 1 185 ? -10.140 3.335 18.288 1.00 78.00 185 THR A O 1
ATOM 1456 N N . PRO A 1 186 ? -10.330 2.784 20.454 1.00 82.25 186 PRO A N 1
ATOM 1457 C CA . PRO A 1 186 ? -9.007 2.154 20.489 1.00 82.25 186 PRO A CA 1
ATOM 1458 C C . PRO A 1 186 ? -8.892 0.946 19.546 1.00 82.25 186 PRO A C 1
ATOM 1460 O O . PRO A 1 186 ? -7.859 0.797 18.893 1.00 82.25 186 PRO A O 1
ATOM 1463 N N . CYS A 1 187 ? -9.940 0.128 19.401 1.00 83.56 187 CYS A N 1
ATOM 1464 C CA . CYS A 1 187 ? -9.938 -0.983 18.447 1.00 83.56 187 CYS A CA 1
ATOM 1465 C C . CYS A 1 187 ? -9.866 -0.495 16.994 1.00 83.56 187 CYS A C 1
ATOM 1467 O O . CYS A 1 187 ? -9.161 -1.105 16.196 1.00 83.56 187 CYS A O 1
ATOM 1469 N N . MET A 1 188 ? -10.501 0.630 16.650 1.00 81.94 188 MET A N 1
ATOM 1470 C CA . MET A 1 188 ? -10.366 1.232 15.320 1.00 81.94 188 MET A CA 1
ATOM 1471 C C . MET A 1 188 ? -8.934 1.699 15.051 1.00 81.94 188 MET A C 1
ATOM 1473 O O . MET A 1 188 ? -8.381 1.414 13.991 1.00 81.94 188 MET A O 1
ATOM 1477 N N . HIS A 1 189 ? -8.280 2.357 16.013 1.00 83.44 189 HIS A N 1
ATOM 1478 C CA . HIS A 1 189 ? -6.866 2.722 15.865 1.00 83.44 189 HIS A CA 1
ATOM 1479 C C . HIS A 1 189 ? -5.970 1.493 15.656 1.00 83.44 189 HIS A C 1
ATOM 1481 O O . HIS A 1 189 ? -5.114 1.523 14.773 1.00 83.44 189 HIS A O 1
ATOM 1487 N N . LEU A 1 190 ? -6.181 0.423 16.427 1.00 88.50 190 LEU A N 1
ATOM 1488 C CA . LEU A 1 190 ? -5.443 -0.837 16.294 1.00 88.50 190 LEU A CA 1
ATOM 1489 C C . LEU A 1 190 ? -5.732 -1.543 14.963 1.00 88.50 190 LEU A C 1
ATOM 1491 O O . LEU A 1 190 ? -4.816 -2.088 14.354 1.00 88.50 190 LEU A O 1
ATOM 1495 N N . HIS A 1 191 ? -6.968 -1.478 14.472 1.00 83.25 191 HIS A N 1
ATOM 1496 C CA . HIS A 1 191 ? -7.357 -2.003 13.168 1.00 83.25 191 HIS A CA 1
ATOM 1497 C C . HIS A 1 191 ? -6.630 -1.299 12.019 1.00 83.25 191 HIS A C 1
ATOM 1499 O O . HIS A 1 191 ? -6.043 -1.968 11.171 1.00 83.25 191 HIS A O 1
ATOM 1505 N N . PHE A 1 192 ? -6.582 0.038 12.023 1.00 80.88 192 PHE A N 1
ATOM 1506 C CA . PHE A 1 192 ? -5.818 0.789 11.021 1.00 80.88 192 PHE A CA 1
ATOM 1507 C C . PHE A 1 192 ? -4.327 0.442 11.054 1.00 80.88 192 PHE A C 1
ATOM 1509 O O . PHE A 1 192 ? -3.686 0.355 10.010 1.00 80.88 192 PHE A O 1
ATOM 1516 N N . ILE A 1 193 ? -3.769 0.206 12.245 1.00 90.25 193 ILE A N 1
ATOM 1517 C CA . ILE A 1 193 ? -2.390 -0.269 12.371 1.00 90.25 193 ILE A CA 1
ATOM 1518 C C . ILE A 1 193 ? -2.243 -1.675 11.778 1.00 90.25 193 ILE A C 1
ATOM 1520 O O . ILE A 1 193 ? -1.306 -1.903 11.019 1.00 90.25 193 ILE A O 1
ATOM 1524 N N . ALA A 1 194 ? -3.160 -2.601 12.076 1.00 86.06 194 ALA A N 1
ATOM 1525 C CA . ALA A 1 194 ? -3.144 -3.950 11.510 1.00 86.06 194 ALA A CA 1
ATOM 1526 C C . ALA A 1 194 ? -3.181 -3.911 9.977 1.00 86.06 194 ALA A C 1
ATOM 1528 O O . ALA A 1 194 ? -2.415 -4.618 9.328 1.00 86.06 194 ALA A O 1
ATOM 1529 N N . LYS A 1 195 ? -4.019 -3.040 9.402 1.00 82.62 195 LYS A N 1
ATOM 1530 C CA . LYS A 1 195 ? -4.115 -2.850 7.951 1.00 82.62 195 LYS A CA 1
ATOM 1531 C C . LYS A 1 195 ? -2.828 -2.277 7.361 1.00 82.62 195 LYS A C 1
ATOM 1533 O O . LYS A 1 195 ? -2.372 -2.749 6.330 1.00 82.62 195 LYS A O 1
ATOM 1538 N N . ASN A 1 196 ? -2.194 -1.317 8.034 1.00 88.94 196 ASN A N 1
ATOM 1539 C CA . ASN A 1 196 ? -0.881 -0.817 7.620 1.00 88.94 196 ASN A CA 1
ATOM 1540 C C . ASN A 1 196 ? 0.175 -1.930 7.612 1.00 88.94 196 ASN A C 1
ATOM 1542 O O . ASN A 1 196 ? 0.962 -2.001 6.678 1.00 88.94 196 ASN A O 1
ATOM 1546 N N . VAL A 1 197 ? 0.182 -2.813 8.617 1.00 94.19 197 VAL A N 1
ATOM 1547 C CA . VAL A 1 197 ? 1.099 -3.964 8.646 1.00 94.19 197 VAL A CA 1
ATOM 1548 C C . VAL A 1 197 ? 0.804 -4.940 7.505 1.00 94.19 197 VAL A C 1
ATOM 1550 O O . VAL A 1 197 ? 1.738 -5.428 6.881 1.00 94.19 197 VAL A O 1
ATOM 1553 N N . GLU A 1 198 ? -0.462 -5.203 7.184 1.00 92.12 198 GLU A N 1
ATOM 1554 C CA . GLU A 1 198 ? -0.819 -6.036 6.027 1.00 92.12 198 GLU A CA 1
ATOM 1555 C C . GLU A 1 198 ? -0.347 -5.416 4.701 1.00 92.12 198 GLU A C 1
ATOM 1557 O O . GLU A 1 198 ? 0.328 -6.092 3.927 1.00 92.12 198 GLU A O 1
ATOM 1562 N N . ARG A 1 199 ? -0.546 -4.108 4.500 1.00 87.62 199 ARG A N 1
ATOM 1563 C CA . ARG A 1 199 ? -0.037 -3.376 3.325 1.00 87.62 199 ARG A CA 1
ATOM 1564 C C . ARG A 1 199 ? 1.488 -3.391 3.215 1.00 87.62 199 ARG A C 1
ATOM 1566 O O . ARG A 1 199 ? 2.034 -3.456 2.116 1.00 87.62 199 ARG A O 1
ATOM 1573 N N . MET A 1 200 ? 2.208 -3.367 4.338 1.00 96.38 200 MET A N 1
ATOM 1574 C CA . MET A 1 200 ? 3.661 -3.575 4.321 1.00 96.38 200 MET A CA 1
ATOM 1575 C C . MET A 1 200 ? 4.027 -4.968 3.761 1.00 96.38 200 MET A C 1
ATOM 1577 O O . MET A 1 200 ? 5.018 -5.094 3.042 1.00 96.38 200 MET A O 1
ATOM 1581 N N . GLY A 1 201 ? 3.223 -5.999 4.052 1.00 92.50 201 GLY A N 1
ATOM 1582 C CA . GLY A 1 201 ? 3.349 -7.340 3.468 1.00 92.50 201 GLY A CA 1
ATOM 1583 C C . GLY A 1 201 ? 3.148 -7.342 1.950 1.00 92.50 201 GLY A C 1
ATOM 1584 O O . GLY A 1 201 ? 3.969 -7.906 1.224 1.00 92.50 201 GLY A O 1
ATOM 1585 N N . ASP A 1 202 ? 2.151 -6.599 1.457 1.00 86.94 202 ASP A N 1
ATOM 1586 C CA . ASP A 1 202 ? 1.916 -6.424 0.017 1.00 86.94 202 ASP A CA 1
ATOM 1587 C C . ASP A 1 202 ? 3.133 -5.809 -0.701 1.00 86.94 202 ASP A C 1
ATOM 1589 O O . ASP A 1 202 ? 3.467 -6.194 -1.829 1.00 86.94 202 ASP A O 1
ATOM 1593 N N . HIS A 1 203 ? 3.828 -4.872 -0.053 1.00 93.50 203 HIS A N 1
ATOM 1594 C CA . HIS A 1 203 ? 5.052 -4.277 -0.591 1.00 93.50 203 HIS A CA 1
ATOM 1595 C C . HIS A 1 203 ? 6.245 -5.236 -0.562 1.00 93.50 203 HIS A C 1
ATOM 1597 O O . HIS A 1 203 ? 7.003 -5.269 -1.531 1.00 93.50 203 HIS A O 1
ATOM 1603 N N . ALA A 1 204 ? 6.397 -6.062 0.478 1.00 95.94 204 ALA A N 1
ATOM 1604 C CA . ALA A 1 204 ? 7.407 -7.125 0.486 1.00 95.94 204 ALA A CA 1
ATOM 1605 C C . ALA A 1 204 ? 7.185 -8.109 -0.680 1.00 95.94 204 ALA A C 1
ATOM 1607 O O . ALA A 1 204 ? 8.124 -8.456 -1.400 1.00 95.94 204 ALA A O 1
ATOM 1608 N N . THR A 1 205 ? 5.926 -8.466 -0.941 1.00 90.50 205 THR A N 1
ATOM 1609 C CA . THR A 1 205 ? 5.517 -9.253 -2.114 1.00 90.50 205 THR A CA 1
ATOM 1610 C C . THR A 1 205 ? 5.851 -8.535 -3.427 1.00 90.50 205 THR A C 1
ATOM 1612 O O . THR A 1 205 ? 6.435 -9.138 -4.325 1.00 90.50 205 THR A O 1
ATOM 1615 N N . SER A 1 206 ? 5.569 -7.235 -3.532 1.00 90.25 206 SER A N 1
ATOM 1616 C CA . SER A 1 206 ? 5.888 -6.430 -4.724 1.00 90.25 206 SER A CA 1
ATOM 1617 C C . SER A 1 206 ? 7.394 -6.377 -5.014 1.00 90.25 206 SER A C 1
ATOM 1619 O O . SER A 1 206 ? 7.808 -6.449 -6.174 1.00 90.25 206 SER A O 1
ATOM 1621 N N . ILE A 1 207 ? 8.228 -6.295 -3.970 1.00 94.56 207 ILE A N 1
ATOM 1622 C CA . ILE A 1 207 ? 9.692 -6.377 -4.077 1.00 94.56 207 ILE A CA 1
ATOM 1623 C C . ILE A 1 207 ? 10.100 -7.754 -4.607 1.00 94.56 207 ILE A C 1
ATOM 1625 O O . ILE A 1 207 ? 10.863 -7.830 -5.570 1.00 94.56 207 ILE A O 1
ATOM 1629 N N . ALA A 1 208 ? 9.554 -8.835 -4.044 1.00 95.12 208 ALA A N 1
ATOM 1630 C CA . ALA A 1 208 ? 9.823 -10.194 -4.506 1.00 95.12 208 ALA A CA 1
ATOM 1631 C C . ALA A 1 208 ? 9.433 -10.397 -5.985 1.00 95.12 208 ALA A C 1
ATOM 1633 O O . ALA A 1 208 ? 10.176 -11.005 -6.753 1.00 95.12 208 ALA A O 1
ATOM 1634 N N . GLU A 1 209 ? 8.325 -9.812 -6.441 1.00 89.88 209 GLU A N 1
ATOM 1635 C CA . GLU A 1 209 ? 7.934 -9.834 -7.857 1.00 89.88 209 GLU A CA 1
ATOM 1636 C C . GLU A 1 209 ? 8.941 -9.114 -8.761 1.00 89.88 209 GLU A C 1
ATOM 1638 O O . GLU A 1 209 ? 9.223 -9.589 -9.865 1.00 89.88 209 GLU A O 1
ATOM 1643 N N . GLN A 1 210 ? 9.539 -8.010 -8.292 1.00 92.12 210 GLN A N 1
ATOM 1644 C CA . GLN A 1 210 ? 10.636 -7.370 -9.024 1.00 92.12 210 GLN A CA 1
ATOM 1645 C C . GLN A 1 210 ? 11.864 -8.276 -9.111 1.00 92.12 210 GLN A C 1
ATOM 1647 O O . GLN A 1 210 ? 12.530 -8.276 -10.144 1.00 92.12 210 GLN A O 1
ATOM 1652 N N . VAL A 1 211 ? 12.157 -9.070 -8.076 1.00 93.06 211 VAL A N 1
ATOM 1653 C CA . VAL A 1 211 ? 13.257 -10.047 -8.107 1.00 93.06 211 VAL A CA 1
ATOM 1654 C C . VAL A 1 211 ? 12.983 -11.146 -9.129 1.00 93.06 211 VAL A C 1
ATOM 1656 O O . VAL A 1 211 ? 13.855 -11.425 -9.952 1.00 93.06 211 VAL A O 1
ATOM 1659 N N . VAL A 1 212 ? 11.772 -11.712 -9.149 1.00 90.06 212 VAL A N 1
ATOM 1660 C CA . VAL A 1 212 ? 11.389 -12.720 -10.153 1.00 90.06 212 VAL A CA 1
ATOM 1661 C C . VAL A 1 212 ? 11.528 -12.150 -11.562 1.00 90.06 212 VAL A C 1
ATOM 1663 O O . VAL A 1 212 ? 12.185 -12.764 -12.404 1.00 90.06 212 VAL A O 1
ATOM 1666 N N . TYR A 1 213 ? 11.003 -10.948 -11.809 1.00 87.88 213 TYR A N 1
ATOM 1667 C CA . TYR A 1 213 ? 11.152 -10.270 -13.099 1.00 87.88 213 TYR A CA 1
ATOM 1668 C C . TYR A 1 213 ? 12.619 -10.030 -13.462 1.00 87.88 213 TYR A C 1
ATOM 1670 O O . TYR A 1 213 ? 13.022 -10.181 -14.616 1.00 87.88 213 TYR A O 1
ATOM 1678 N N . LEU A 1 214 ? 13.449 -9.685 -12.482 1.00 88.69 214 LEU A N 1
ATOM 1679 C CA . LEU A 1 214 ? 14.856 -9.418 -12.712 1.00 88.69 214 LEU A CA 1
ATOM 1680 C C . LEU A 1 214 ? 15.633 -10.664 -13.143 1.00 88.69 214 LEU A C 1
ATOM 1682 O O . LEU A 1 214 ? 16.467 -10.571 -14.046 1.00 88.69 214 LEU A O 1
ATOM 1686 N N . VAL A 1 215 ? 15.336 -11.806 -12.521 1.00 89.62 215 VAL A N 1
ATOM 1687 C CA . VAL A 1 215 ? 15.992 -13.095 -12.778 1.00 89.62 215 VAL A CA 1
ATOM 1688 C C . VAL A 1 215 ? 15.459 -13.755 -14.049 1.00 89.62 215 VAL A C 1
ATOM 1690 O O . VAL A 1 215 ? 16.241 -14.200 -14.886 1.00 89.62 215 VAL A O 1
ATOM 1693 N N . THR A 1 216 ? 14.138 -13.811 -14.205 1.00 87.25 216 THR A N 1
ATOM 1694 C CA . THR A 1 216 ? 13.480 -14.579 -15.276 1.00 87.25 216 THR A CA 1
ATOM 1695 C C . THR A 1 216 ? 13.245 -13.749 -16.536 1.00 87.25 216 THR A C 1
ATOM 1697 O O . THR A 1 216 ? 13.333 -14.260 -17.648 1.00 87.25 216 THR A O 1
ATOM 1700 N N . GLY A 1 217 ? 13.018 -12.445 -16.374 1.00 82.56 217 GLY A N 1
ATOM 1701 C CA . GLY A 1 217 ? 12.608 -11.536 -17.439 1.00 82.56 217 GLY A CA 1
ATOM 1702 C C . GLY A 1 217 ? 11.106 -11.407 -17.646 1.00 82.56 217 GLY A C 1
ATOM 1703 O O . GLY A 1 217 ? 10.717 -10.518 -18.401 1.00 82.56 217 GLY A O 1
ATOM 1704 N N . ASP A 1 218 ? 10.299 -12.193 -16.933 1.00 77.62 218 ASP A N 1
ATOM 1705 C CA . ASP A 1 218 ? 8.840 -12.163 -16.987 1.00 77.62 218 ASP A CA 1
ATOM 1706 C C . ASP A 1 218 ? 8.271 -11.814 -15.606 1.00 77.62 218 ASP A C 1
ATOM 1708 O O . ASP A 1 218 ? 8.809 -12.198 -14.565 1.00 77.62 218 ASP A O 1
ATOM 1712 N N . LEU A 1 219 ? 7.194 -11.028 -15.580 1.00 73.19 219 LEU A N 1
ATOM 1713 C CA . LEU A 1 219 ? 6.432 -10.850 -14.345 1.00 73.19 219 LEU A CA 1
ATOM 1714 C C . LEU A 1 219 ? 5.656 -12.147 -14.067 1.00 73.19 219 LEU A C 1
ATOM 1716 O O . LEU A 1 219 ? 5.198 -12.774 -15.021 1.00 73.19 219 LEU A O 1
ATOM 1720 N N . PRO A 1 220 ? 5.483 -12.559 -12.800 1.00 69.81 220 PRO A N 1
ATOM 1721 C CA . PRO A 1 220 ? 4.725 -13.767 -12.489 1.00 69.81 220 PRO A CA 1
ATOM 1722 C C . PRO A 1 220 ? 3.299 -13.703 -13.069 1.00 69.81 220 PRO A C 1
ATOM 1724 O O . PRO A 1 220 ? 2.544 -12.791 -12.741 1.00 69.81 220 PRO A O 1
ATOM 1727 N N . ASP A 1 221 ? 2.931 -14.686 -13.898 1.00 49.44 221 ASP A N 1
ATOM 1728 C CA . ASP A 1 221 ? 1.625 -14.782 -14.584 1.00 49.44 221 ASP A CA 1
ATOM 1729 C C . ASP A 1 221 ? 0.439 -15.055 -13.639 1.00 49.44 221 ASP A C 1
ATOM 1731 O O . ASP A 1 221 ? -0.728 -14.920 -14.023 1.00 49.44 221 ASP A O 1
ATOM 1735 N N . GLU A 1 222 ? 0.706 -15.465 -12.398 1.00 46.59 222 GLU A N 1
ATOM 1736 C CA . GLU A 1 222 ? -0.346 -15.714 -11.418 1.00 46.59 222 GLU A CA 1
ATOM 1737 C C . GLU A 1 222 ? -0.976 -14.392 -10.984 1.00 46.59 222 GLU A C 1
ATOM 1739 O O . GLU A 1 222 ? -0.430 -13.656 -10.158 1.00 46.59 222 GLU A O 1
ATOM 1744 N N . ALA A 1 223 ? -2.154 -14.113 -11.548 1.00 38.16 223 ALA A N 1
ATOM 1745 C CA . ALA A 1 223 ? -3.043 -13.060 -11.096 1.00 38.16 223 ALA A CA 1
ATOM 1746 C C . ALA A 1 223 ? -3.298 -13.225 -9.594 1.00 38.16 223 ALA A C 1
ATOM 1748 O O . ALA A 1 223 ? -4.065 -14.084 -9.154 1.00 38.16 223 ALA A O 1
ATOM 1749 N N . ARG A 1 224 ? -2.654 -12.372 -8.802 1.00 41.88 224 ARG A N 1
ATOM 1750 C CA . ARG A 1 224 ? -2.990 -12.192 -7.398 1.00 41.88 224 ARG A CA 1
ATOM 1751 C C . ARG A 1 224 ? -4.430 -11.665 -7.303 1.00 41.88 224 ARG A C 1
ATOM 1753 O O . ARG A 1 224 ? -4.779 -10.739 -8.039 1.00 41.88 224 ARG A O 1
ATOM 1760 N N . PRO A 1 225 ? -5.280 -12.183 -6.404 1.00 33.84 225 PRO A N 1
ATOM 1761 C CA . PRO A 1 225 ? -6.587 -11.597 -6.146 1.00 33.84 225 PRO A CA 1
ATOM 1762 C C . PRO A 1 225 ? -6.447 -10.383 -5.213 1.00 33.84 225 PRO A C 1
ATOM 1764 O O . PRO A 1 225 ? -6.879 -10.440 -4.073 1.00 33.84 225 PRO A O 1
ATOM 1767 N N . LYS A 1 226 ? -5.841 -9.283 -5.671 1.00 34.00 226 LYS A N 1
ATOM 1768 C CA . LYS A 1 226 ? -5.966 -7.957 -5.034 1.00 34.00 226 LYS A CA 1
ATOM 1769 C C . LYS A 1 226 ? -5.904 -6.893 -6.133 1.00 34.00 226 LYS A C 1
ATOM 1771 O O . LYS A 1 226 ? -4.884 -6.742 -6.797 1.00 34.00 226 LYS A O 1
ATOM 1776 N N . SER A 1 227 ? -7.019 -6.206 -6.383 1.00 33.97 227 SER A N 1
ATOM 1777 C CA . SER A 1 227 ? -7.114 -5.137 -7.383 1.00 33.97 227 SER A CA 1
ATOM 1778 C C . SER A 1 227 ? -7.226 -3.780 -6.697 1.00 33.97 227 SER A C 1
ATOM 1780 O O . SER A 1 227 ? -8.328 -3.314 -6.439 1.00 33.97 227 SER A O 1
ATOM 1782 N N . SER A 1 228 ? -6.089 -3.137 -6.450 1.00 30.55 228 SER A N 1
ATOM 1783 C CA . SER A 1 228 ? -5.991 -1.808 -5.843 1.00 30.55 228 SER A CA 1
ATOM 1784 C C . SER A 1 228 ? -6.836 -0.769 -6.590 1.00 30.55 228 SER A C 1
ATOM 1786 O O . SER A 1 228 ? -6.804 -0.677 -7.824 1.00 30.55 228 SER A O 1
ATOM 1788 N N . SER A 1 229 ? -7.623 0.005 -5.852 1.00 40.94 229 SER A N 1
ATOM 1789 C CA . SER A 1 229 ? -8.235 1.267 -6.285 1.00 40.94 229 SER A CA 1
ATOM 1790 C C . SER A 1 229 ? -8.547 2.063 -5.029 1.00 40.94 229 SER A C 1
ATOM 1792 O O . SER A 1 229 ? -9.334 1.584 -4.208 1.00 40.94 229 SER A O 1
ATOM 1794 N N . VAL A 1 230 ? -7.916 3.229 -4.861 1.00 42.91 230 VAL A N 1
ATOM 1795 C CA . VAL A 1 230 ? -8.088 4.012 -3.635 1.00 42.91 230 VAL A CA 1
ATOM 1796 C C . VAL A 1 230 ? -9.428 4.747 -3.670 1.00 42.91 230 VAL A C 1
ATOM 1798 O O . VAL A 1 230 ? -9.660 5.558 -4.566 1.00 42.91 230 VAL A O 1
ATOM 1801 N N . VAL A 1 231 ? -10.318 4.459 -2.717 1.00 46.12 231 VAL A N 1
ATOM 1802 C CA . VAL A 1 231 ? -11.614 5.138 -2.560 1.00 46.12 231 VAL A CA 1
ATOM 1803 C C . VAL A 1 231 ? -11.553 5.972 -1.292 1.00 46.12 231 VAL A C 1
ATOM 1805 O O . VAL A 1 231 ? -11.285 5.431 -0.224 1.00 46.12 231 VAL A O 1
ATOM 1808 N N . ALA A 1 232 ? -11.822 7.275 -1.392 1.00 47.41 232 ALA A N 1
ATOM 1809 C CA . ALA A 1 232 ? -11.892 8.148 -0.224 1.00 47.41 232 ALA A CA 1
ATOM 1810 C C . ALA A 1 232 ? -13.336 8.562 0.105 1.00 47.41 232 ALA A C 1
ATOM 1812 O O . ALA A 1 232 ? -13.806 9.537 -0.483 1.00 47.41 232 ALA A O 1
ATOM 1813 N N . PRO A 1 233 ? -14.073 7.845 0.980 1.00 44.31 233 PRO A N 1
ATOM 1814 C CA . PRO A 1 233 ? -15.343 8.296 1.528 1.00 44.31 233 PRO A CA 1
ATOM 1815 C C . PRO A 1 233 ? -15.119 9.364 2.602 1.00 44.31 233 PRO A C 1
ATOM 1817 O O . PRO A 1 233 ? -14.499 9.104 3.636 1.00 44.31 233 PRO A O 1
ATOM 1820 N N . ALA A 1 234 ? -15.662 10.557 2.388 1.00 44.34 234 ALA A N 1
ATOM 1821 C CA . ALA A 1 234 ? -15.755 11.578 3.423 1.00 44.34 234 ALA A CA 1
ATOM 1822 C C . ALA A 1 234 ? -17.174 11.594 4.023 1.00 44.34 234 ALA A C 1
ATOM 1824 O O . ALA A 1 234 ? -18.139 11.786 3.286 1.00 44.34 234 ALA A O 1
ATOM 1825 N N . ALA A 1 235 ? -17.208 11.366 5.344 1.00 42.88 235 ALA A N 1
ATOM 1826 C CA . ALA A 1 235 ? -18.250 11.448 6.387 1.00 42.88 235 ALA A CA 1
ATOM 1827 C C . ALA A 1 235 ? -19.712 10.999 6.144 1.00 42.88 235 ALA A C 1
ATOM 1829 O O . ALA A 1 235 ? -20.311 11.224 5.110 1.00 42.88 235 ALA A O 1
ATOM 1830 N N . GLU A 1 236 ? -20.302 10.428 7.198 1.00 42.94 236 GLU A N 1
ATOM 1831 C CA . GLU A 1 236 ? -21.730 10.477 7.541 1.00 42.94 236 GLU A CA 1
ATOM 1832 C C . GLU A 1 236 ? -21.812 10.595 9.075 1.00 42.94 236 GLU A C 1
ATOM 1834 O O . GLU A 1 236 ? -21.015 9.964 9.772 1.00 42.94 236 GLU A O 1
ATOM 1839 N N . ASP A 1 237 ? -22.762 11.377 9.603 1.00 47.84 237 ASP A N 1
ATOM 1840 C CA . ASP A 1 237 ? -22.965 11.650 11.046 1.00 47.84 237 ASP A CA 1
ATOM 1841 C C . ASP A 1 237 ? -23.331 10.408 11.897 1.00 47.84 237 ASP A C 1
ATOM 1843 O O . ASP A 1 237 ? -23.448 10.484 13.121 1.00 47.84 237 ASP A O 1
ATOM 1847 N N . GLU A 1 238 ? -23.465 9.233 11.281 1.00 51.72 238 GLU A N 1
ATOM 1848 C CA . GLU A 1 238 ? -23.651 7.956 11.964 1.00 51.72 238 GLU A CA 1
ATOM 1849 C C . GLU A 1 238 ? -22.444 7.049 11.705 1.00 51.72 238 GLU A C 1
ATOM 1851 O O . GLU A 1 238 ? -22.288 6.488 10.619 1.00 51.72 238 GLU A O 1
ATOM 1856 N N . GLY A 1 239 ? -21.605 6.848 12.730 1.00 54.25 239 GLY A N 1
ATOM 1857 C CA . GLY A 1 239 ? -20.412 5.992 12.644 1.00 54.25 239 GLY A CA 1
ATOM 1858 C C . GLY A 1 239 ? -20.684 4.600 12.055 1.00 54.25 239 GLY A C 1
ATOM 1859 O O . GLY A 1 239 ? -19.851 4.078 11.320 1.00 54.25 239 GLY A O 1
ATOM 1860 N N . ALA A 1 240 ? -21.889 4.060 12.271 1.00 55.50 240 ALA A N 1
ATOM 1861 C CA . ALA A 1 240 ? -22.321 2.775 11.731 1.00 55.50 240 ALA A CA 1
ATOM 1862 C C . ALA A 1 240 ? -22.457 2.756 10.196 1.00 55.50 240 ALA A C 1
ATOM 1864 O O . ALA A 1 240 ? -22.041 1.787 9.568 1.00 55.50 240 ALA A O 1
ATOM 1865 N N . GLN A 1 241 ? -23.011 3.796 9.558 1.00 56.38 241 GLN A N 1
ATOM 1866 C CA . GLN A 1 241 ? -23.178 3.801 8.094 1.00 56.38 241 GLN A CA 1
ATOM 1867 C C . GLN A 1 241 ? -21.836 3.982 7.379 1.00 56.38 241 GLN A C 1
ATOM 1869 O O . GLN A 1 241 ? -21.569 3.337 6.362 1.00 56.38 241 GLN A O 1
ATOM 1874 N N . ARG A 1 242 ? -20.947 4.781 7.976 1.00 63.25 242 ARG A N 1
ATOM 1875 C CA . ARG A 1 242 ? -19.568 4.958 7.521 1.00 63.25 242 ARG A CA 1
ATOM 1876 C C . ARG A 1 242 ? -18.764 3.656 7.585 1.00 63.25 242 ARG A C 1
ATOM 1878 O O . ARG A 1 242 ? -18.074 3.317 6.628 1.00 63.25 242 ARG A O 1
ATOM 1885 N N . GLU A 1 243 ? -18.871 2.921 8.690 1.00 62.41 243 GLU A N 1
ATOM 1886 C CA . GLU A 1 243 ? -18.225 1.614 8.866 1.00 62.41 243 GLU A CA 1
ATOM 1887 C C . GLU A 1 243 ? -18.785 0.564 7.909 1.00 62.41 243 GLU A C 1
ATOM 1889 O O . GLU A 1 243 ? -18.023 -0.184 7.303 1.00 62.41 243 GLU A O 1
ATOM 1894 N N . VAL A 1 244 ? -20.105 0.548 7.710 1.00 62.78 244 VAL A N 1
ATOM 1895 C CA . VAL A 1 244 ? -20.751 -0.335 6.733 1.00 62.78 244 VAL A CA 1
ATOM 1896 C C . VAL A 1 244 ? -20.263 -0.017 5.321 1.00 62.78 244 VAL A C 1
ATOM 1898 O O . VAL A 1 244 ? -19.974 -0.936 4.558 1.00 62.78 244 VAL A O 1
ATOM 1901 N N . LEU A 1 245 ? -20.135 1.258 4.952 1.00 70.69 245 LEU A N 1
ATOM 1902 C CA . LEU A 1 245 ? -19.614 1.633 3.642 1.00 70.69 245 LEU A CA 1
ATOM 1903 C C . LEU A 1 245 ? -18.145 1.225 3.477 1.00 70.69 245 LEU A C 1
ATOM 1905 O O . LEU A 1 245 ? -17.808 0.597 2.478 1.00 70.69 245 LEU A O 1
ATOM 1909 N N . HIS A 1 246 ? -17.297 1.531 4.460 1.00 70.19 246 HIS A N 1
ATOM 1910 C CA . HIS A 1 246 ? -15.889 1.135 4.466 1.00 70.19 246 HIS A CA 1
ATOM 1911 C C . HIS A 1 246 ? -15.732 -0.381 4.311 1.00 70.19 246 HIS A C 1
ATOM 1913 O O . HIS A 1 246 ? -15.069 -0.835 3.384 1.00 70.19 246 HIS A O 1
ATOM 1919 N N . TYR A 1 247 ? -16.424 -1.157 5.150 1.00 65.44 247 TYR A N 1
ATOM 1920 C CA . TYR A 1 247 ? -16.414 -2.617 5.103 1.00 65.44 247 TYR A CA 1
ATOM 1921 C C . TYR A 1 247 ? -16.821 -3.153 3.728 1.00 65.44 247 TYR A C 1
ATOM 1923 O O . TYR A 1 247 ? -16.147 -4.016 3.175 1.00 65.44 247 TYR A O 1
ATOM 1931 N N . ASN A 1 248 ? -17.911 -2.636 3.156 1.00 64.06 248 ASN A N 1
ATOM 1932 C CA . ASN A 1 248 ? -18.393 -3.111 1.861 1.00 64.06 248 ASN A CA 1
ATOM 1933 C C . ASN A 1 248 ? -17.451 -2.745 0.708 1.00 64.06 248 ASN A C 1
ATOM 1935 O O . ASN A 1 248 ? -17.364 -3.491 -0.260 1.00 64.06 248 ASN A O 1
ATOM 1939 N N . LEU A 1 249 ? -16.755 -1.612 0.791 1.00 71.12 249 LEU A N 1
ATOM 1940 C CA . LEU A 1 249 ? -15.766 -1.214 -0.208 1.00 71.12 249 LEU A CA 1
ATOM 1941 C C . LEU A 1 249 ? -14.482 -2.044 -0.089 1.00 71.12 249 LEU A C 1
ATOM 1943 O O . LEU A 1 249 ? -13.981 -2.544 -1.093 1.00 71.12 249 LEU A O 1
ATOM 1947 N N . GLU A 1 250 ? -13.980 -2.268 1.121 1.00 67.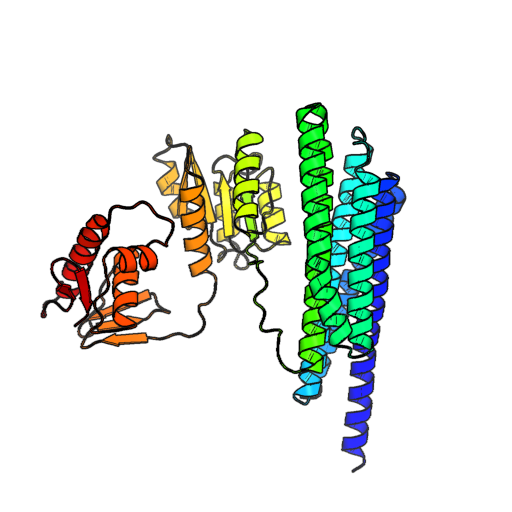56 250 GLU A N 1
ATOM 1948 C CA . GLU A 1 250 ? -12.823 -3.144 1.329 1.00 67.56 250 GLU A CA 1
ATOM 1949 C C . GLU A 1 250 ? -13.119 -4.595 0.928 1.00 67.56 250 GLU A C 1
ATOM 1951 O O . GLU A 1 250 ? -12.298 -5.231 0.270 1.00 67.56 250 GLU A O 1
ATOM 1956 N N . ALA A 1 251 ? -14.313 -5.109 1.247 1.00 57.22 251 ALA A N 1
ATOM 1957 C CA . ALA A 1 251 ? -14.754 -6.446 0.834 1.00 57.22 251 ALA A CA 1
ATOM 1958 C C . ALA A 1 251 ? -14.806 -6.613 -0.696 1.00 57.22 251 ALA A C 1
ATOM 1960 O O . ALA A 1 251 ? -14.696 -7.725 -1.210 1.00 57.22 251 ALA A O 1
ATOM 1961 N N . GLU A 1 252 ? -14.946 -5.505 -1.420 1.00 59.25 252 GLU A N 1
ATOM 1962 C CA . GLU A 1 252 ? -14.954 -5.432 -2.882 1.00 59.25 252 GLU A CA 1
ATOM 1963 C C . GLU A 1 252 ? -13.558 -5.186 -3.481 1.00 59.25 252 GLU A C 1
ATOM 1965 O O . GLU A 1 252 ? -13.412 -5.064 -4.699 1.00 59.25 252 GLU A O 1
ATOM 1970 N N . GLY A 1 253 ? -12.524 -5.152 -2.635 1.00 56.59 253 GLY A N 1
ATOM 1971 C CA . GLY A 1 253 ? -11.123 -5.029 -3.029 1.00 56.59 253 GLY A CA 1
ATOM 1972 C C . GLY A 1 253 ? -10.639 -3.593 -3.219 1.00 56.59 253 GLY A C 1
ATOM 1973 O O . GLY A 1 253 ? -9.561 -3.405 -3.778 1.00 56.59 253 GLY A O 1
ATOM 1974 N N . PHE A 1 254 ? -11.405 -2.585 -2.786 1.00 64.81 254 PHE A N 1
ATOM 1975 C CA . PHE A 1 254 ? -10.959 -1.191 -2.795 1.00 64.81 254 PHE A CA 1
ATOM 1976 C C . PHE A 1 254 ? -9.989 -0.913 -1.639 1.00 64.81 254 PHE A C 1
ATOM 1978 O O . PHE A 1 254 ? -10.182 -1.392 -0.524 1.00 64.81 254 PHE A O 1
ATOM 1985 N N . ASP A 1 255 ? -8.983 -0.076 -1.889 1.00 65.31 255 ASP A N 1
ATOM 1986 C CA . ASP A 1 255 ? -8.135 0.485 -0.839 1.00 65.31 255 ASP A CA 1
ATOM 1987 C C . ASP A 1 255 ? -8.815 1.733 -0.278 1.00 65.31 255 ASP A C 1
ATOM 1989 O O . ASP A 1 255 ? -8.820 2.792 -0.891 1.00 65.31 255 ASP A O 1
ATOM 1993 N N . VAL A 1 256 ? -9.460 1.634 0.877 1.00 76.06 256 VAL A N 1
ATOM 1994 C CA . VAL A 1 256 ? -10.291 2.741 1.364 1.00 76.06 256 VAL A CA 1
ATOM 1995 C C . VAL A 1 256 ? -9.493 3.642 2.308 1.00 76.06 256 VAL A C 1
ATOM 1997 O O . VAL A 1 256 ? -8.783 3.157 3.190 1.00 76.06 256 VAL A O 1
ATOM 2000 N N . VAL A 1 257 ? -9.605 4.961 2.138 1.00 74.00 257 VAL A N 1
ATOM 2001 C CA . VAL A 1 257 ? -9.046 5.959 3.064 1.00 74.00 257 VAL A CA 1
ATOM 2002 C C . VAL A 1 257 ? -10.163 6.891 3.516 1.00 74.00 257 VAL A C 1
ATOM 2004 O O . VAL A 1 257 ? -10.830 7.515 2.705 1.00 74.00 257 VAL A O 1
ATOM 2007 N N . MET A 1 258 ? -10.400 6.990 4.821 1.00 79.00 258 MET A N 1
ATOM 2008 C CA . MET A 1 258 ? -11.554 7.725 5.348 1.00 79.00 258 MET A CA 1
ATOM 2009 C C . MET A 1 258 ? -11.153 9.109 5.845 1.00 79.00 258 MET A C 1
ATOM 2011 O O . MET A 1 258 ? -10.191 9.238 6.600 1.00 79.00 258 MET A O 1
ATOM 2015 N N . ALA A 1 259 ? -11.949 10.117 5.493 1.00 78.38 259 ALA A N 1
ATOM 2016 C CA . ALA A 1 259 ? -11.850 11.457 6.060 1.00 78.38 259 ALA A CA 1
ATOM 2017 C C . ALA A 1 259 ? -12.992 11.711 7.053 1.00 78.38 259 ALA A C 1
ATOM 2019 O O . ALA A 1 259 ? -14.152 11.383 6.777 1.00 78.38 259 ALA A O 1
ATOM 2020 N N . ASP A 1 260 ? -12.672 12.328 8.193 1.00 71.88 260 ASP A N 1
ATOM 2021 C CA . ASP A 1 260 ? -13.657 12.666 9.229 1.00 71.88 260 ASP A CA 1
ATOM 2022 C C . ASP A 1 260 ? -14.338 14.026 8.976 1.00 71.88 260 ASP A C 1
ATOM 2024 O O . ASP A 1 260 ? -15.404 14.307 9.520 1.00 71.88 260 ASP A O 1
ATOM 2028 N N . ASN A 1 261 ? -13.733 14.893 8.161 1.00 77.50 261 ASN A N 1
ATOM 2029 C CA . ASN A 1 261 ? -14.251 16.213 7.796 1.00 77.50 261 ASN A CA 1
ATOM 2030 C C . ASN A 1 261 ? -13.627 16.694 6.473 1.00 77.50 261 ASN A C 1
ATOM 2032 O O . ASN A 1 261 ? -12.741 16.038 5.923 1.00 77.50 261 ASN A O 1
ATOM 2036 N N . GLY A 1 262 ? -14.082 17.834 5.944 1.00 77.00 262 GLY A N 1
ATOM 2037 C CA . GLY A 1 262 ? -13.600 18.308 4.644 1.00 77.00 262 GLY A CA 1
ATOM 2038 C C . GLY A 1 262 ? -12.159 18.832 4.624 1.00 77.00 262 GLY A C 1
ATOM 2039 O O . GLY A 1 262 ? -11.530 18.780 3.571 1.00 77.00 262 GLY A O 1
ATOM 2040 N N . GLU A 1 263 ? -11.604 19.289 5.754 1.00 82.38 263 GLU A N 1
ATOM 2041 C CA . GLU A 1 263 ? -10.178 19.660 5.829 1.00 82.38 263 GLU A CA 1
ATOM 2042 C C . GLU A 1 263 ? -9.298 18.411 5.713 1.00 82.38 263 GLU A C 1
ATOM 2044 O O . GLU A 1 263 ? -8.365 18.386 4.911 1.00 82.38 263 GLU A O 1
ATOM 2049 N N . ASP A 1 264 ? -9.651 17.355 6.451 1.00 79.56 264 ASP A N 1
ATOM 2050 C CA . ASP A 1 264 ? -8.963 16.064 6.382 1.00 79.56 264 ASP A CA 1
ATOM 2051 C C . ASP A 1 264 ? -9.100 15.446 4.985 1.00 79.56 264 ASP A C 1
ATOM 2053 O O . ASP A 1 264 ? -8.142 14.884 4.466 1.00 79.56 264 ASP A O 1
ATOM 2057 N N . ALA A 1 265 ? -10.261 15.594 4.336 1.00 82.44 265 ALA A N 1
ATOM 2058 C CA . ALA A 1 265 ? -10.470 15.110 2.973 1.00 82.44 265 ALA A CA 1
ATOM 2059 C C . ALA A 1 265 ? -9.530 15.795 1.970 1.00 82.44 265 ALA A C 1
ATOM 2061 O O . ALA A 1 265 ? -8.934 15.120 1.137 1.00 82.44 265 ALA A O 1
ATOM 2062 N N . LEU A 1 266 ? -9.361 17.118 2.056 1.00 83.50 266 LEU A N 1
ATOM 2063 C CA . LEU A 1 266 ? -8.440 17.856 1.184 1.00 83.50 266 LEU A CA 1
ATOM 2064 C C . LEU A 1 266 ? -6.979 17.471 1.433 1.00 83.50 266 LEU A C 1
ATOM 2066 O O . LEU A 1 266 ? -6.224 17.315 0.474 1.00 83.50 266 LEU A O 1
ATOM 2070 N N . LEU A 1 267 ? -6.597 17.282 2.700 1.00 79.88 267 LEU A N 1
ATOM 2071 C CA . LEU A 1 267 ? -5.264 16.803 3.060 1.00 79.88 267 LEU A CA 1
ATOM 2072 C C . LEU A 1 267 ? -5.006 15.407 2.477 1.00 79.88 267 LEU A C 1
ATOM 2074 O O . LEU A 1 267 ? -4.011 15.209 1.788 1.00 79.88 267 LEU A O 1
ATOM 2078 N N . LEU A 1 268 ? -5.937 14.473 2.673 1.00 78.94 268 LEU A N 1
ATOM 2079 C CA . LEU A 1 268 ? -5.827 13.101 2.176 1.00 78.94 268 LEU A CA 1
ATOM 2080 C C . LEU A 1 268 ? -5.816 13.026 0.650 1.00 78.94 268 LEU A C 1
ATOM 2082 O O . LEU A 1 268 ? -5.102 12.205 0.088 1.00 78.94 268 LEU A O 1
ATOM 2086 N N . VAL A 1 269 ? -6.563 13.884 -0.047 1.00 81.50 269 VAL A N 1
ATOM 2087 C CA . VAL A 1 269 ? -6.500 13.945 -1.515 1.00 81.50 269 VAL A CA 1
ATOM 2088 C C . VAL A 1 269 ? -5.114 14.386 -1.991 1.00 81.50 269 VAL A C 1
ATOM 2090 O O . VAL A 1 269 ? -4.620 13.854 -2.984 1.00 81.50 269 VAL A O 1
ATOM 2093 N N . ALA A 1 270 ? -4.480 15.327 -1.287 1.00 78.06 270 ALA A N 1
ATOM 2094 C CA . ALA A 1 270 ? -3.128 15.773 -1.605 1.00 78.06 270 ALA A CA 1
ATOM 2095 C C . ALA A 1 270 ? -2.057 14.721 -1.256 1.00 78.06 270 ALA A C 1
ATOM 2097 O O . ALA A 1 270 ? -1.088 14.582 -1.999 1.00 78.06 270 ALA A O 1
ATOM 2098 N N . GLU A 1 271 ? -2.232 13.988 -0.152 1.00 73.81 271 GLU A N 1
ATOM 2099 C CA . GLU A 1 271 ? -1.285 12.970 0.329 1.00 73.81 271 GLU A CA 1
ATOM 2100 C C . GLU A 1 271 ? -1.399 11.640 -0.440 1.00 73.81 271 GLU A C 1
ATOM 2102 O O . GLU A 1 271 ? -0.388 11.092 -0.869 1.00 73.81 271 GLU A O 1
ATOM 2107 N N . GLU A 1 272 ? -2.616 11.129 -0.648 1.00 73.88 272 GLU A N 1
ATOM 2108 C CA . GLU A 1 272 ? -2.856 9.771 -1.168 1.00 73.88 272 GLU A CA 1
ATOM 2109 C C . GLU A 1 272 ? -3.132 9.719 -2.677 1.00 73.88 272 GLU A C 1
ATOM 2111 O O . GLU A 1 272 ? -3.080 8.639 -3.258 1.00 73.88 272 GLU A O 1
ATOM 2116 N N . GLN A 1 273 ? -3.445 10.854 -3.319 1.00 74.81 273 GLN A N 1
ATOM 2117 C CA . GLN A 1 273 ? -3.792 10.943 -4.751 1.00 74.81 273 GLN A CA 1
ATOM 2118 C C . GLN A 1 273 ? -4.765 9.832 -5.217 1.00 74.81 273 GLN A C 1
ATOM 2120 O O . GLN A 1 273 ? -4.409 8.992 -6.047 1.00 74.81 273 GLN A O 1
ATOM 2125 N N . PRO A 1 274 ? -6.001 9.800 -4.685 1.00 78.69 274 PRO A N 1
ATOM 2126 C CA . PRO A 1 274 ? -6.911 8.676 -4.881 1.00 78.69 274 PRO A CA 1
ATOM 2127 C C . PRO A 1 274 ? -7.392 8.522 -6.331 1.00 78.69 274 PRO A C 1
ATOM 2129 O O . PRO A 1 274 ? -7.574 9.501 -7.056 1.00 78.69 274 PRO A O 1
ATOM 2132 N N . ASP A 1 275 ? -7.707 7.284 -6.724 1.00 73.69 275 ASP A N 1
ATOM 2133 C CA . ASP A 1 275 ? -8.270 6.972 -8.047 1.00 73.69 275 ASP A CA 1
ATOM 2134 C C . ASP A 1 275 ? -9.733 7.424 -8.196 1.00 73.69 275 ASP A C 1
ATOM 2136 O O . ASP A 1 275 ? -10.238 7.544 -9.318 1.00 73.69 275 ASP A O 1
ATOM 2140 N N . LEU A 1 276 ? -10.431 7.617 -7.068 1.00 85.44 276 LEU A N 1
ATOM 2141 C CA . LEU A 1 276 ? -11.807 8.095 -6.981 1.00 85.44 276 LEU A CA 1
ATOM 2142 C C . LEU A 1 276 ? -12.131 8.633 -5.576 1.00 85.44 276 LEU A C 1
ATOM 2144 O O . LEU A 1 276 ? -11.699 8.085 -4.562 1.00 85.44 276 LEU A O 1
ATOM 2148 N N . ILE A 1 277 ? -12.989 9.651 -5.503 1.00 87.00 277 ILE A N 1
ATOM 2149 C CA . ILE A 1 277 ? -13.492 10.216 -4.243 1.00 87.00 277 ILE A CA 1
ATOM 2150 C C . ILE A 1 277 ? -14.999 9.962 -4.106 1.00 87.00 277 ILE A C 1
ATOM 2152 O O . ILE A 1 277 ? -15.768 10.182 -5.045 1.00 87.00 277 ILE A O 1
ATOM 2156 N N . VAL A 1 278 ? -15.431 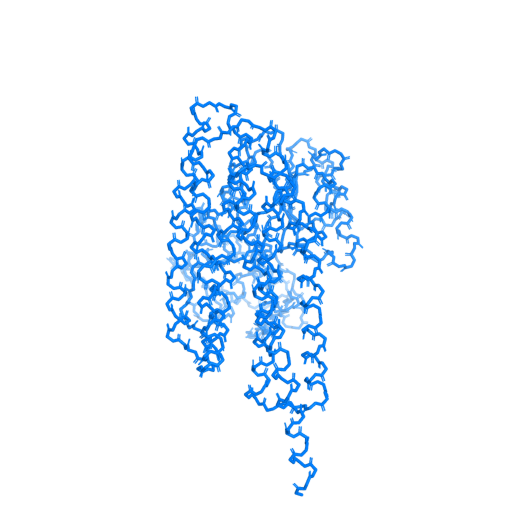9.526 -2.920 1.00 86.56 278 VAL A N 1
ATOM 2157 C CA . VAL A 1 278 ? -16.845 9.469 -2.521 1.00 86.56 278 VAL A CA 1
ATOM 2158 C C . VAL A 1 278 ? -17.073 10.535 -1.463 1.00 86.56 278 VAL A C 1
ATOM 2160 O O . VAL A 1 278 ? -16.443 10.530 -0.416 1.00 86.56 278 VAL A O 1
ATOM 2163 N N . LEU A 1 279 ? -17.955 11.487 -1.718 1.00 84.38 279 LEU A N 1
ATOM 2164 C CA . LEU A 1 279 ? -17.965 12.726 -0.952 1.00 84.38 279 LEU A CA 1
ATOM 2165 C C . LEU A 1 279 ? -19.363 13.030 -0.442 1.00 84.38 279 LEU A C 1
ATOM 2167 O O . LEU A 1 279 ? -20.249 13.322 -1.242 1.00 84.38 279 LEU A O 1
ATOM 2171 N N . ASP A 1 280 ? -19.588 12.973 0.869 1.00 81.25 280 ASP A N 1
ATOM 2172 C CA . ASP A 1 280 ? -20.841 13.476 1.425 1.00 81.25 280 ASP A CA 1
ATOM 2173 C C . ASP A 1 280 ? -20.963 14.977 1.196 1.00 81.25 280 ASP A C 1
ATOM 2175 O O . ASP A 1 280 ? -20.018 15.742 1.351 1.00 81.25 280 ASP A O 1
ATOM 2179 N N . TRP A 1 281 ? -22.157 15.395 0.808 1.00 78.62 281 TRP A N 1
ATOM 2180 C CA . TRP A 1 281 ? -22.543 16.778 0.644 1.00 78.62 281 TRP A CA 1
ATOM 2181 C C . TRP A 1 281 ? -22.310 17.595 1.921 1.00 78.62 281 TRP A C 1
ATOM 2183 O O . TRP A 1 281 ? -21.725 18.683 1.872 1.00 78.62 281 TRP A O 1
ATOM 2193 N N . MET A 1 282 ? -22.734 17.058 3.069 1.00 73.75 282 MET A N 1
ATOM 2194 C CA . MET A 1 282 ? -22.681 17.744 4.361 1.00 73.75 282 MET A CA 1
ATOM 2195 C C . MET A 1 282 ? -21.518 17.234 5.209 1.00 73.75 282 MET A C 1
ATOM 2197 O O . MET A 1 282 ? -21.694 16.449 6.133 1.00 73.75 282 MET A O 1
ATOM 2201 N N . LEU A 1 283 ? -20.316 17.718 4.902 1.00 73.62 283 LEU A N 1
ATOM 2202 C CA . LEU A 1 283 ? -19.142 17.488 5.741 1.00 73.62 283 LEU A CA 1
ATOM 2203 C C . LEU A 1 283 ? -18.992 18.559 6.833 1.00 73.62 283 LEU A C 1
ATOM 2205 O O . LEU A 1 283 ? -19.246 19.743 6.575 1.00 73.62 283 LEU A O 1
ATOM 2209 N N . PRO A 1 284 ? -18.489 18.187 8.025 1.00 68.56 284 PRO A N 1
ATOM 2210 C CA . PRO A 1 284 ? -18.041 19.146 9.027 1.00 68.56 284 PRO A CA 1
ATOM 2211 C C . PRO A 1 284 ? -16.852 19.989 8.538 1.00 68.56 284 PRO A C 1
ATOM 2213 O O . PRO A 1 284 ? -16.052 19.545 7.713 1.00 68.56 284 PRO A O 1
ATOM 2216 N N . ARG A 1 285 ? -16.685 21.180 9.133 1.00 80.62 285 ARG A N 1
ATOM 2217 C CA . ARG A 1 285 ? -15.628 22.186 8.865 1.00 80.62 285 ARG A CA 1
ATOM 2218 C C . ARG A 1 285 ? -15.640 22.770 7.449 1.00 80.62 285 ARG A C 1
ATOM 2220 O O . ARG A 1 285 ? -15.934 23.950 7.292 1.00 80.62 285 ARG A O 1
ATOM 2227 N N . VAL A 1 286 ? -15.363 21.951 6.440 1.00 79.06 286 VAL A N 1
ATOM 2228 C CA . VAL A 1 286 ? -15.447 22.297 5.017 1.00 79.06 286 VAL A CA 1
ATOM 2229 C C . VAL A 1 286 ? -16.481 21.371 4.398 1.00 79.06 286 VAL A C 1
ATOM 2231 O O . VAL A 1 286 ? -16.362 20.161 4.534 1.00 79.06 286 VAL A O 1
ATOM 2234 N N . SER A 1 287 ? -17.497 21.923 3.736 1.00 79.31 287 SER A N 1
ATOM 2235 C CA . SER A 1 287 ? -18.562 21.126 3.119 1.00 79.31 287 SER A CA 1
ATOM 2236 C C . SER A 1 287 ? -18.043 20.316 1.929 1.00 79.31 287 SER A C 1
ATOM 2238 O O . SER A 1 287 ? -17.103 20.729 1.246 1.00 79.31 287 SER A O 1
ATOM 2240 N N . GLY A 1 288 ? -18.681 19.185 1.615 1.00 79.81 288 GLY A N 1
ATOM 2241 C CA . GLY A 1 288 ? -18.244 18.336 0.503 1.00 79.81 288 GLY A CA 1
ATOM 2242 C C . GLY A 1 288 ? -18.309 19.035 -0.850 1.00 79.81 288 GLY A C 1
ATOM 2243 O O . GLY A 1 288 ? -17.468 18.802 -1.711 1.00 79.81 288 GLY A O 1
ATOM 2244 N N . ILE A 1 289 ? -19.246 19.966 -1.038 1.00 81.12 289 ILE A N 1
ATOM 2245 C CA . ILE A 1 289 ? -19.289 20.784 -2.257 1.00 81.12 289 ILE A CA 1
ATOM 2246 C C . ILE A 1 289 ? -18.046 21.677 -2.399 1.00 81.12 289 ILE A C 1
ATOM 2248 O O . ILE A 1 289 ? -17.507 21.815 -3.496 1.00 81.12 289 ILE A O 1
ATOM 2252 N N . GLU A 1 290 ? -17.555 22.246 -1.299 1.00 82.75 290 GLU A N 1
ATOM 2253 C CA . GLU A 1 290 ? -16.361 23.089 -1.312 1.00 82.75 290 GLU A CA 1
ATOM 2254 C C . GLU A 1 290 ? -15.093 22.249 -1.507 1.00 82.75 290 GLU A C 1
ATOM 2256 O O . GLU A 1 290 ? -14.219 22.642 -2.278 1.00 82.75 290 GLU A O 1
ATOM 2261 N N . VAL A 1 291 ? -15.038 21.049 -0.916 1.00 86.38 291 VAL A N 1
ATOM 2262 C CA . VAL A 1 291 ? -13.987 20.060 -1.205 1.00 86.38 291 VAL A CA 1
ATOM 2263 C C . VAL A 1 291 ? -13.977 19.708 -2.697 1.00 86.38 291 VAL A C 1
ATOM 2265 O O . VAL A 1 291 ? -12.941 19.830 -3.347 1.00 86.38 291 VAL A O 1
ATOM 2268 N N . CYS A 1 292 ? -15.133 19.355 -3.273 1.00 86.06 292 CYS A N 1
ATOM 2269 C CA . CYS A 1 292 ? -15.267 19.052 -4.700 1.00 86.06 292 CYS A CA 1
ATOM 2270 C C . CYS A 1 292 ? -14.757 20.207 -5.570 1.00 86.06 292 CYS A C 1
ATOM 2272 O O . CYS A 1 292 ? -13.994 19.991 -6.510 1.00 86.06 292 CYS A O 1
ATOM 2274 N N . ARG A 1 293 ? -15.142 21.446 -5.240 1.00 85.62 293 ARG A N 1
ATOM 2275 C CA . ARG A 1 293 ? -14.726 22.645 -5.975 1.00 85.62 293 ARG A CA 1
ATOM 2276 C C . ARG A 1 293 ? -13.210 22.827 -5.967 1.00 85.62 293 ARG A C 1
ATOM 2278 O O . ARG A 1 293 ? -12.640 23.157 -7.003 1.00 85.62 293 ARG A O 1
ATOM 2285 N N . GLN A 1 294 ? -12.566 22.643 -4.816 1.00 88.94 294 GLN A N 1
ATOM 2286 C CA . GLN A 1 294 ? -11.118 22.807 -4.682 1.00 88.94 294 GLN A CA 1
ATOM 2287 C C . GLN A 1 294 ? -10.354 21.710 -5.430 1.00 88.94 294 GLN A C 1
ATOM 2289 O O . GLN A 1 294 ? -9.460 22.032 -6.210 1.00 88.94 294 GLN A O 1
ATOM 2294 N N . VAL A 1 295 ? -10.776 20.448 -5.296 1.00 86.81 295 VAL A N 1
ATOM 2295 C CA . VAL A 1 295 ? -10.187 19.316 -6.033 1.00 86.81 295 VAL A CA 1
ATOM 2296 C C . VAL A 1 295 ? -10.336 19.501 -7.547 1.00 86.81 295 VAL A C 1
ATOM 2298 O O . VAL A 1 295 ? -9.396 19.291 -8.305 1.00 86.81 295 VAL A O 1
ATOM 2301 N N . LYS A 1 296 ? -11.497 19.962 -8.025 1.00 85.50 296 LYS A N 1
ATOM 2302 C CA . LYS A 1 296 ? -11.722 20.193 -9.463 1.00 85.50 296 LYS A CA 1
ATOM 2303 C C . LYS A 1 296 ? -11.030 21.446 -10.010 1.00 85.50 296 LYS A C 1
ATOM 2305 O O . LYS A 1 296 ? -10.836 21.541 -11.223 1.00 85.50 296 LYS A O 1
ATOM 2310 N N . ALA A 1 297 ? -10.640 22.391 -9.154 1.00 85.81 297 ALA A N 1
ATOM 2311 C CA . ALA A 1 297 ? -9.910 23.593 -9.553 1.00 85.81 297 ALA A CA 1
ATOM 2312 C C . ALA A 1 297 ? -8.393 23.367 -9.694 1.00 85.81 297 ALA A C 1
ATOM 2314 O O . ALA A 1 297 ? -7.749 24.069 -10.477 1.00 85.81 297 ALA A O 1
ATOM 2315 N N . ASP A 1 298 ? -7.824 22.407 -8.963 1.00 83.50 298 ASP A N 1
ATOM 2316 C CA . ASP A 1 298 ? -6.388 22.124 -8.972 1.00 83.50 298 ASP A CA 1
ATOM 2317 C C . ASP A 1 298 ? -5.991 21.252 -10.188 1.00 83.50 298 ASP A C 1
ATOM 2319 O O . ASP A 1 298 ? -6.517 20.150 -10.364 1.00 83.50 298 ASP A O 1
ATOM 2323 N N . PRO A 1 299 ? -5.050 21.693 -11.050 1.00 80.19 299 PRO A N 1
ATOM 2324 C CA . PRO A 1 299 ? -4.565 20.905 -12.183 1.00 80.19 299 PRO A CA 1
ATOM 2325 C C . PRO A 1 299 ? -4.063 19.496 -11.840 1.00 80.19 299 PRO A C 1
ATOM 2327 O O . PRO A 1 299 ? -4.172 18.617 -12.697 1.00 80.19 299 PRO A O 1
ATOM 2330 N N . ALA A 1 300 ? -3.516 19.287 -10.638 1.00 78.38 300 ALA A N 1
ATOM 2331 C CA . ALA A 1 300 ? -2.982 18.000 -10.202 1.00 78.38 300 ALA A CA 1
ATOM 2332 C C . ALA A 1 300 ? -4.089 16.990 -9.861 1.00 78.38 300 ALA A C 1
ATOM 2334 O O . ALA A 1 300 ? -3.914 15.796 -10.088 1.00 78.38 300 ALA A O 1
ATOM 2335 N N . THR A 1 301 ? -5.244 17.455 -9.375 1.00 81.94 301 THR A N 1
ATOM 2336 C CA . THR A 1 301 ? -6.300 16.584 -8.826 1.00 81.94 301 THR A CA 1
ATOM 2337 C C . THR A 1 301 ? -7.627 16.661 -9.590 1.00 81.94 301 THR A C 1
ATOM 2339 O O . THR A 1 301 ? -8.480 15.788 -9.433 1.00 81.94 301 THR A O 1
ATOM 2342 N N . ARG A 1 302 ? -7.792 17.609 -10.527 1.00 83.62 302 ARG A N 1
ATOM 2343 C CA . ARG A 1 302 ? -9.041 17.817 -11.293 1.00 83.62 302 ARG A CA 1
ATOM 2344 C C . ARG A 1 302 ? -9.563 16.608 -12.073 1.00 83.62 302 ARG A C 1
ATOM 2346 O O . ARG A 1 302 ? -10.752 16.548 -12.384 1.00 83.62 302 ARG A O 1
ATOM 2353 N N . ASN A 1 303 ? -8.681 15.672 -12.427 1.00 80.50 303 ASN A N 1
ATOM 2354 C CA . ASN A 1 303 ? -9.033 14.475 -13.193 1.00 80.50 303 ASN A CA 1
ATOM 2355 C C . ASN A 1 303 ? -9.547 13.332 -12.307 1.00 80.50 303 ASN A C 1
ATOM 2357 O O . ASN A 1 303 ? -10.047 12.343 -12.841 1.00 80.50 303 ASN A O 1
ATOM 2361 N N . ILE A 1 304 ? -9.433 13.453 -10.982 1.00 81.75 304 ILE A N 1
ATOM 2362 C CA . ILE A 1 304 ? -9.920 12.442 -10.046 1.00 81.75 304 ILE A CA 1
ATOM 2363 C C . ILE A 1 304 ? -11.457 12.465 -10.072 1.00 81.75 304 ILE A C 1
ATOM 2365 O O . ILE A 1 304 ? -12.046 13.536 -9.882 1.00 81.75 304 ILE A O 1
ATOM 2369 N N . PRO A 1 305 ? -12.132 11.334 -10.336 1.00 83.31 305 PRO A N 1
ATOM 2370 C CA . PRO A 1 305 ? -13.580 11.273 -10.377 1.00 83.31 305 PRO A CA 1
ATOM 2371 C C . PRO A 1 305 ? -14.171 11.415 -8.972 1.00 83.31 305 PRO A C 1
ATOM 2373 O O . PRO A 1 305 ? -13.686 10.800 -8.025 1.00 83.31 305 PRO A O 1
ATOM 2376 N N . ILE A 1 306 ? -15.243 12.197 -8.843 1.00 85.12 306 ILE A N 1
ATOM 2377 C CA . ILE A 1 306 ? -15.933 12.460 -7.574 1.00 85.12 306 ILE A CA 1
ATOM 2378 C C . ILE A 1 306 ? -17.393 12.010 -7.674 1.00 85.12 306 ILE A C 1
ATOM 2380 O O . ILE A 1 306 ? -18.128 12.459 -8.556 1.00 85.12 306 ILE A O 1
ATOM 2384 N N . ILE A 1 307 ? -17.823 11.149 -6.750 1.00 85.06 307 ILE A N 1
ATOM 2385 C CA . ILE A 1 307 ? -19.226 10.762 -6.556 1.00 85.06 307 ILE A CA 1
ATOM 2386 C C . ILE A 1 307 ? -19.756 11.444 -5.295 1.00 85.06 307 ILE A C 1
ATOM 2388 O O . ILE A 1 307 ? -19.307 11.140 -4.193 1.00 85.06 307 ILE A O 1
ATOM 2392 N N . MET A 1 308 ? -20.740 12.329 -5.443 1.00 82.81 308 MET A N 1
ATOM 2393 C CA . MET A 1 308 ? -21.361 13.022 -4.308 1.00 82.81 308 MET A CA 1
ATOM 2394 C C . MET A 1 308 ? -22.446 12.161 -3.647 1.00 82.81 308 MET A C 1
ATOM 2396 O O . MET A 1 308 ? -23.318 11.641 -4.340 1.00 82.81 308 MET A O 1
ATOM 2400 N N . LEU A 1 309 ? -22.464 12.059 -2.320 1.00 81.94 309 LEU A N 1
ATOM 2401 C CA . LEU A 1 309 ? -23.568 11.474 -1.555 1.00 81.94 309 LEU A CA 1
ATOM 2402 C C . LEU A 1 309 ? -24.443 12.605 -0.996 1.00 81.94 309 LEU A C 1
ATOM 2404 O O . LEU A 1 309 ? -23.929 13.497 -0.337 1.00 81.94 309 LEU A O 1
ATOM 2408 N N . SER A 1 310 ? -25.756 12.601 -1.237 1.00 73.75 310 SER A N 1
ATOM 2409 C CA . SER A 1 310 ? -26.640 13.714 -0.834 1.00 73.75 310 SER A CA 1
ATOM 2410 C C . SER A 1 310 ? -28.008 13.234 -0.344 1.00 73.75 310 SER A C 1
ATOM 2412 O O . SER A 1 310 ? -28.528 12.231 -0.827 1.00 73.75 310 SER A O 1
ATOM 2414 N N . ALA A 1 311 ? -28.622 13.939 0.609 1.00 70.62 311 ALA A N 1
ATOM 2415 C CA . ALA A 1 311 ? -29.984 13.657 1.058 1.00 70.62 311 ALA A CA 1
ATOM 2416 C C . ALA A 1 311 ? -31.029 14.142 0.034 1.00 70.62 311 ALA A C 1
ATOM 2418 O O . ALA A 1 311 ? -30.887 15.170 -0.619 1.00 70.62 311 ALA A O 1
ATOM 2419 N N . ARG A 1 312 ? -32.126 13.391 -0.096 1.00 56.25 312 ARG A N 1
ATOM 2420 C CA . ARG A 1 312 ? -33.168 13.531 -1.134 1.00 56.25 312 ARG A CA 1
ATOM 2421 C C . ARG A 1 312 ? -33.904 14.891 -1.188 1.00 56.25 312 ARG A C 1
ATOM 2423 O O . ARG A 1 312 ? -34.707 15.080 -2.098 1.00 56.25 312 ARG A O 1
ATOM 2430 N N . SER A 1 313 ? -33.691 15.803 -0.236 1.00 53.31 313 SER A N 1
ATOM 2431 C CA . SER A 1 313 ? -34.528 16.991 0.009 1.00 53.31 313 SER A CA 1
ATOM 2432 C C . SER A 1 313 ? -34.082 18.303 -0.647 1.00 53.31 313 SER A C 1
ATOM 2434 O O . SER A 1 313 ? -34.826 19.275 -0.553 1.00 53.31 313 SER A O 1
ATOM 2436 N N . GLU A 1 314 ? -32.947 18.363 -1.347 1.00 53.69 314 GLU A N 1
ATOM 2437 C CA . GLU A 1 314 ? -32.469 19.620 -1.948 1.00 53.69 314 GLU A CA 1
ATOM 2438 C C . GLU A 1 314 ? -32.369 19.512 -3.480 1.00 53.69 314 GLU A C 1
ATOM 2440 O O . GLU A 1 314 ? -31.317 19.304 -4.076 1.00 53.69 314 GLU A O 1
ATOM 2445 N N . GLU A 1 315 ? -33.507 19.671 -4.165 1.00 45.47 315 GLU A N 1
ATOM 2446 C CA . GLU A 1 315 ? -33.571 19.762 -5.638 1.00 45.47 315 GLU A CA 1
ATOM 2447 C C . GLU A 1 315 ? -32.727 20.927 -6.204 1.00 45.47 315 GLU A C 1
ATOM 2449 O O . GLU A 1 315 ? -32.327 20.896 -7.368 1.00 45.47 315 GLU A O 1
ATOM 2454 N N . VAL A 1 316 ? -32.408 21.920 -5.365 1.00 49.38 316 VAL A N 1
ATOM 2455 C CA . VAL A 1 316 ? -31.533 23.066 -5.671 1.00 49.38 316 VAL A CA 1
ATOM 2456 C C . VAL A 1 316 ? -30.040 22.682 -5.626 1.00 49.38 316 VAL A C 1
ATOM 2458 O O . VAL A 1 316 ? -29.239 23.233 -6.384 1.00 49.38 316 VAL A O 1
ATOM 2461 N N . ASP A 1 317 ? -29.672 21.678 -4.827 1.00 48.97 317 ASP A N 1
ATOM 2462 C CA . ASP A 1 317 ? -28.294 21.204 -4.644 1.00 48.97 317 ASP A CA 1
ATOM 2463 C C . ASP A 1 317 ? -27.817 20.311 -5.794 1.00 48.97 317 ASP A C 1
ATOM 2465 O O . ASP A 1 317 ? -26.671 20.387 -6.236 1.00 48.97 317 ASP A O 1
ATOM 2469 N N . ARG A 1 318 ? -28.720 19.529 -6.389 1.00 44.47 318 ARG A N 1
ATOM 2470 C CA . ARG A 1 318 ? -28.386 18.619 -7.499 1.00 44.47 318 ARG A CA 1
ATOM 2471 C C . ARG A 1 318 ? -27.920 19.345 -8.769 1.00 44.47 318 ARG A C 1
ATOM 2473 O O . ARG A 1 318 ? -27.148 18.786 -9.544 1.00 44.47 318 ARG A O 1
ATOM 2480 N N . VAL A 1 319 ? -28.391 20.577 -8.981 1.00 48.84 319 VAL A N 1
ATOM 2481 C CA . VAL A 1 319 ? -27.978 21.445 -10.100 1.00 48.84 319 VAL A CA 1
ATOM 2482 C C . VAL A 1 319 ? -26.631 22.108 -9.795 1.00 48.84 319 VAL A C 1
ATOM 2484 O O . VAL A 1 319 ? -25.739 22.080 -10.639 1.00 48.84 319 VAL A O 1
ATOM 2487 N N . ARG A 1 320 ? -26.435 22.601 -8.563 1.00 48.00 320 ARG A N 1
ATOM 2488 C CA . ARG A 1 320 ? -25.166 23.202 -8.119 1.00 48.00 320 ARG A CA 1
ATOM 2489 C C . ARG A 1 320 ? -24.012 22.200 -8.080 1.00 48.00 320 ARG A C 1
ATOM 2491 O O . ARG A 1 320 ? -22.929 22.526 -8.551 1.00 48.00 320 ARG A O 1
ATOM 2498 N N . GLY A 1 321 ? -24.224 20.972 -7.603 1.00 48.12 321 GLY A N 1
ATOM 2499 C CA . GLY A 1 321 ? -23.177 19.939 -7.537 1.00 48.12 321 GLY A CA 1
ATOM 2500 C C . GLY A 1 321 ? -22.603 19.544 -8.906 1.00 48.12 321 GLY A C 1
ATOM 2501 O O . GLY A 1 321 ? -21.399 19.334 -9.034 1.00 48.12 321 GLY A O 1
ATOM 2502 N N . LEU A 1 322 ? -23.439 19.530 -9.952 1.00 49.25 322 LEU A N 1
ATOM 2503 C CA . LEU A 1 322 ? -23.006 19.288 -11.335 1.00 49.25 322 LEU A CA 1
ATOM 2504 C C . LEU A 1 322 ? -22.275 20.499 -11.941 1.00 49.25 322 LEU A C 1
ATOM 2506 O O . LEU A 1 322 ? -21.299 20.317 -12.663 1.00 49.25 322 LEU A O 1
ATOM 2510 N N . GLU A 1 323 ? -22.683 21.729 -11.609 1.00 51.53 323 GLU A N 1
ATOM 2511 C CA . GLU A 1 323 ? -21.947 22.952 -11.979 1.00 51.53 323 GLU A CA 1
ATOM 2512 C C . GLU A 1 323 ? -20.582 23.062 -11.269 1.00 51.53 323 GLU A C 1
ATOM 2514 O O . GLU A 1 323 ? -19.685 23.745 -11.762 1.00 51.53 323 GLU A O 1
ATOM 2519 N N . THR A 1 324 ? -20.400 22.359 -10.143 1.00 58.88 324 THR A N 1
ATOM 2520 C CA . THR A 1 324 ? -19.154 22.350 -9.348 1.00 58.88 324 THR A CA 1
ATOM 2521 C C . THR A 1 324 ? -18.120 21.328 -9.854 1.00 58.88 324 THR A C 1
ATOM 2523 O O . THR A 1 324 ? -16.970 21.346 -9.418 1.00 58.88 324 THR A O 1
ATOM 2526 N N . GLY A 1 325 ? -18.498 20.456 -10.798 1.00 63.72 325 GLY A N 1
ATOM 2527 C CA . GLY A 1 325 ? -17.585 19.528 -11.474 1.00 63.72 325 GLY A CA 1
ATOM 2528 C C . GLY A 1 325 ? -17.591 18.080 -10.972 1.00 63.72 325 GLY A C 1
ATOM 2529 O O . GLY A 1 325 ? -16.705 17.330 -11.372 1.00 63.72 325 GLY A O 1
ATOM 2530 N N . ALA A 1 326 ? -18.548 17.668 -10.130 1.00 74.38 326 ALA A N 1
ATOM 2531 C CA . ALA A 1 326 ? -18.699 16.266 -9.722 1.00 74.38 326 ALA A CA 1
ATOM 2532 C C . ALA A 1 326 ? -19.108 15.351 -10.896 1.00 74.38 326 ALA A C 1
ATOM 2534 O O . ALA A 1 326 ? -19.854 15.760 -11.789 1.00 74.38 326 ALA A O 1
ATOM 2535 N N . ASP A 1 327 ? -18.657 14.094 -10.875 1.00 75.25 327 ASP A N 1
ATOM 2536 C CA . ASP A 1 327 ? -18.806 13.139 -11.984 1.00 75.25 327 ASP A CA 1
ATOM 2537 C C . ASP A 1 327 ? -20.049 12.244 -11.865 1.00 75.25 327 ASP A C 1
ATOM 2539 O O . ASP A 1 327 ? -20.511 11.690 -12.869 1.00 75.25 327 ASP A O 1
ATOM 2543 N N . ASP A 1 328 ? -20.575 12.064 -10.649 1.00 77.69 328 ASP A N 1
ATOM 2544 C CA . ASP A 1 328 ? -21.854 11.401 -10.365 1.00 77.69 328 ASP A CA 1
ATOM 2545 C C . ASP A 1 328 ? -22.416 11.838 -9.002 1.00 77.69 328 ASP A C 1
ATOM 2547 O O . ASP A 1 328 ? -21.732 12.476 -8.198 1.00 77.69 328 ASP A O 1
ATOM 2551 N N . TYR A 1 329 ? -23.662 11.457 -8.721 1.00 77.19 329 TYR A N 1
ATOM 2552 C CA . TYR A 1 329 ? -24.272 11.616 -7.406 1.00 77.19 329 TYR A CA 1
ATOM 2553 C C . TYR A 1 329 ? -25.124 10.401 -7.015 1.00 77.19 329 TYR A C 1
ATOM 2555 O O . TYR A 1 329 ? -25.725 9.727 -7.856 1.00 77.19 329 TYR A O 1
ATOM 2563 N N . VAL A 1 330 ? -25.210 10.153 -5.711 1.00 78.19 330 VAL A N 1
ATOM 2564 C CA . VAL A 1 330 ? -25.995 9.086 -5.089 1.00 78.19 330 VAL A CA 1
ATOM 2565 C C . VAL A 1 330 ? -26.850 9.681 -3.978 1.00 78.19 330 VAL A C 1
ATOM 2567 O O . VAL A 1 330 ? -26.372 10.431 -3.128 1.00 78.19 330 VAL A O 1
ATOM 2570 N N . VAL A 1 331 ? -28.143 9.362 -4.002 1.00 79.00 331 VAL A N 1
ATOM 2571 C CA . VAL A 1 331 ? -29.111 9.911 -3.050 1.00 79.00 331 VAL A CA 1
ATOM 2572 C C . VAL A 1 331 ? -29.249 8.987 -1.846 1.00 79.00 331 VAL A C 1
ATOM 2574 O O . VAL A 1 331 ? -29.493 7.796 -2.007 1.00 79.00 331 VAL A O 1
ATOM 2577 N N . LYS A 1 332 ? -29.152 9.546 -0.641 1.00 75.44 332 LYS A N 1
ATOM 2578 C CA . LYS A 1 332 ? -29.374 8.860 0.632 1.00 75.44 332 LYS A CA 1
ATOM 2579 C C . LYS A 1 332 ? -30.875 8.727 0.933 1.00 75.44 332 LYS A C 1
ATOM 2581 O O . LYS A 1 332 ? -31.621 9.695 0.729 1.00 75.44 332 LYS A O 1
ATOM 2586 N N . PRO A 1 333 ? -31.332 7.576 1.461 1.00 68.75 333 PRO A N 1
ATOM 2587 C CA . PRO A 1 333 ? -30.570 6.340 1.672 1.00 68.75 333 PRO A CA 1
ATOM 2588 C C . PRO A 1 333 ? -30.318 5.602 0.346 1.00 68.75 333 PRO A C 1
ATOM 2590 O O . PRO A 1 333 ? -31.226 5.490 -0.479 1.00 68.75 333 PRO A O 1
ATOM 2593 N N . TYR A 1 334 ? -29.105 5.077 0.159 1.00 68.81 334 TYR A N 1
ATOM 2594 C CA . TYR A 1 334 ? -28.702 4.353 -1.049 1.00 68.81 334 TYR A CA 1
ATOM 2595 C C . TYR A 1 334 ? -28.468 2.868 -0.788 1.00 68.81 334 TYR A C 1
ATOM 2597 O O . TYR A 1 334 ? -28.150 2.445 0.322 1.00 68.81 334 TYR A O 1
ATOM 2605 N N . SER A 1 335 ? -28.590 2.061 -1.842 1.00 72.94 335 SER A N 1
ATOM 2606 C CA . SER A 1 335 ? -28.119 0.679 -1.805 1.00 72.94 335 SER A CA 1
ATOM 2607 C C . SER A 1 335 ? -26.600 0.651 -1.964 1.00 72.94 335 SER A C 1
ATOM 2609 O O . SER A 1 335 ? -26.063 1.252 -2.895 1.00 72.94 335 SER A O 1
ATOM 2611 N N . VAL A 1 336 ? -25.903 -0.100 -1.109 1.00 65.31 336 VAL A N 1
ATOM 2612 C CA . VAL A 1 336 ? -24.457 -0.357 -1.245 1.00 65.31 336 VAL A CA 1
ATOM 2613 C C . VAL A 1 336 ? -24.133 -0.916 -2.634 1.00 65.31 336 VAL A C 1
ATOM 2615 O O . VAL A 1 336 ? -23.177 -0.486 -3.272 1.00 65.31 336 VAL A O 1
ATOM 2618 N N . VAL A 1 337 ? -24.987 -1.803 -3.155 1.00 56.31 337 VAL A N 1
ATOM 2619 C CA . VAL A 1 337 ? -24.840 -2.389 -4.497 1.00 56.31 337 VAL A CA 1
ATOM 2620 C C . VAL A 1 337 ? -24.928 -1.318 -5.594 1.00 56.31 337 VAL A C 1
ATOM 2622 O O . VAL A 1 337 ? -24.196 -1.376 -6.581 1.00 56.31 337 VAL A O 1
ATOM 2625 N N . GLU A 1 338 ? -25.787 -0.308 -5.420 1.00 72.31 338 GLU A N 1
ATOM 2626 C CA . GLU A 1 338 ? -25.889 0.818 -6.358 1.00 72.31 338 GLU A CA 1
ATOM 2627 C C . GLU A 1 338 ? -24.621 1.678 -6.333 1.00 72.31 338 GLU A C 1
ATOM 2629 O O . GLU A 1 338 ? -24.082 2.017 -7.390 1.00 72.31 338 GLU A O 1
ATOM 2634 N N . LEU A 1 339 ? -24.127 2.006 -5.137 1.00 74.19 339 LEU A N 1
ATOM 2635 C CA . LEU A 1 339 ? -22.911 2.794 -4.975 1.00 74.19 339 LEU A CA 1
ATOM 2636 C C . LEU A 1 339 ? -21.707 2.076 -5.603 1.00 74.19 339 LEU A C 1
ATOM 2638 O O . LEU A 1 339 ? -21.014 2.665 -6.429 1.00 74.19 339 LEU A O 1
ATOM 2642 N N . LEU A 1 340 ? -21.525 0.780 -5.336 1.00 68.31 340 LEU A N 1
ATOM 2643 C CA . LEU A 1 340 ? -20.472 -0.048 -5.940 1.00 68.31 340 LEU A CA 1
ATOM 2644 C C . LEU A 1 340 ? -20.522 -0.067 -7.474 1.00 68.31 340 LEU A C 1
ATOM 2646 O O . LEU A 1 340 ? -19.489 0.052 -8.141 1.00 68.31 340 LEU A O 1
ATOM 2650 N N . ALA A 1 341 ? -21.715 -0.165 -8.065 1.00 62.12 341 ALA A N 1
ATOM 2651 C CA . ALA A 1 341 ? -21.873 -0.132 -9.518 1.00 62.12 341 ALA A CA 1
ATOM 2652 C C . ALA A 1 341 ? -21.415 1.209 -10.126 1.00 62.12 341 ALA A C 1
ATOM 2654 O O . ALA A 1 341 ? -20.807 1.237 -11.207 1.00 62.12 341 ALA A O 1
ATOM 2655 N N . ARG A 1 342 ? -21.671 2.322 -9.431 1.00 76.56 342 ARG A N 1
ATOM 2656 C CA . ARG A 1 342 ? -21.245 3.665 -9.850 1.00 76.56 342 ARG A CA 1
ATOM 2657 C C . ARG A 1 342 ? -19.742 3.859 -9.684 1.00 76.56 342 ARG A C 1
ATOM 2659 O O . ARG A 1 342 ? -19.099 4.318 -10.627 1.00 76.56 342 ARG A O 1
ATOM 2666 N N . LEU A 1 343 ? -19.169 3.388 -8.578 1.00 74.56 343 LEU A N 1
ATOM 2667 C CA . LEU A 1 343 ? -17.721 3.393 -8.335 1.00 74.56 343 LEU A CA 1
ATOM 2668 C C . LEU A 1 343 ? -16.958 2.665 -9.441 1.00 74.56 343 LEU A C 1
ATOM 2670 O O . LEU A 1 343 ? -16.102 3.248 -10.107 1.00 74.56 343 LEU A O 1
ATOM 2674 N N . ARG A 1 344 ? -17.355 1.423 -9.738 1.00 67.25 344 ARG A N 1
ATOM 2675 C CA . ARG A 1 344 ? -16.785 0.626 -10.838 1.00 67.25 344 ARG A CA 1
ATOM 2676 C C . ARG A 1 344 ? -16.944 1.314 -12.196 1.00 67.25 344 ARG A C 1
ATOM 2678 O O . ARG A 1 344 ? -16.135 1.122 -13.100 1.00 67.25 344 ARG A O 1
ATOM 2685 N N . THR A 1 345 ? -18.014 2.080 -12.399 1.00 70.31 345 THR A N 1
ATOM 2686 C CA . THR A 1 345 ? -18.241 2.809 -13.655 1.00 70.31 345 THR A CA 1
ATOM 2687 C C . THR A 1 345 ? -17.280 3.981 -13.811 1.00 70.31 345 THR A C 1
ATOM 2689 O O . THR A 1 345 ? -16.761 4.170 -14.909 1.00 70.31 345 THR A O 1
ATOM 2692 N N . GLN A 1 346 ? -17.002 4.719 -12.738 1.00 71.69 346 GLN A N 1
ATOM 2693 C CA . GLN A 1 346 ? -16.074 5.847 -12.779 1.00 71.69 346 GLN A CA 1
ATOM 2694 C C . GLN A 1 346 ? -14.610 5.401 -12.856 1.00 71.69 346 GLN A C 1
ATOM 2696 O O . GLN A 1 346 ? -13.874 5.911 -13.692 1.00 71.69 346 GLN A O 1
ATOM 2701 N N . LEU A 1 347 ? -14.212 4.362 -12.118 1.00 64.50 347 LEU A N 1
ATOM 2702 C CA . LEU A 1 347 ? -12.849 3.812 -12.190 1.00 64.50 347 LEU A CA 1
ATOM 2703 C C . LEU A 1 347 ? -12.499 3.222 -13.566 1.00 64.50 347 LEU A C 1
ATOM 2705 O O . LEU A 1 347 ? -11.354 3.276 -14.013 1.00 64.50 347 LEU A O 1
ATOM 2709 N N . ARG A 1 348 ? -13.498 2.703 -14.295 1.00 61.34 348 ARG A N 1
ATOM 2710 C CA . ARG A 1 348 ? -13.328 2.274 -15.696 1.00 61.34 348 ARG A CA 1
ATOM 2711 C C . ARG A 1 348 ? -13.051 3.430 -16.661 1.00 61.34 348 ARG A C 1
ATOM 2713 O O . ARG A 1 348 ? -12.600 3.165 -17.768 1.00 61.34 348 ARG A O 1
ATOM 2720 N N . ARG A 1 349 ? -13.347 4.678 -16.282 1.00 55.31 349 ARG A N 1
ATOM 2721 C CA . ARG A 1 349 ? -13.087 5.874 -17.099 1.00 55.31 349 ARG A CA 1
ATOM 2722 C C . ARG A 1 349 ? -11.703 6.471 -16.838 1.00 55.31 349 ARG A C 1
ATOM 2724 O O . ARG A 1 349 ? -11.150 7.071 -17.753 1.00 55.31 349 ARG A O 1
ATOM 2731 N N . THR A 1 350 ? -11.157 6.310 -15.630 1.00 48.97 350 THR A N 1
ATOM 2732 C CA . THR A 1 350 ? -9.834 6.827 -15.236 1.00 48.97 350 THR A CA 1
ATOM 2733 C C . THR A 1 350 ? -8.680 5.896 -15.573 1.00 48.97 350 THR A C 1
ATOM 2735 O O . THR A 1 350 ? -7.575 6.372 -15.818 1.00 48.97 350 THR A O 1
ATOM 2738 N N . ARG A 1 351 ? -8.909 4.579 -15.640 1.00 42.38 351 ARG A N 1
ATOM 2739 C CA . ARG A 1 351 ? -7.893 3.657 -16.156 1.00 42.38 351 ARG A CA 1
ATOM 2740 C C . ARG A 1 351 ? -7.785 3.838 -17.671 1.00 42.38 351 ARG A C 1
ATOM 2742 O O . ARG A 1 351 ? -8.782 3.598 -18.356 1.00 42.38 351 ARG A O 1
ATOM 2749 N N . PRO A 1 352 ? -6.616 4.217 -18.221 1.00 36.44 352 PRO A N 1
ATOM 2750 C CA . PRO A 1 352 ? -6.417 4.167 -19.657 1.00 36.44 352 PRO A CA 1
ATOM 2751 C C . PRO A 1 352 ? -6.597 2.713 -20.084 1.00 36.44 352 PRO A C 1
ATOM 2753 O O . PRO A 1 352 ? -5.758 1.856 -19.804 1.00 36.44 352 PRO A O 1
ATOM 2756 N N . ALA A 1 353 ? -7.722 2.423 -20.735 1.00 37.69 353 ALA A N 1
ATOM 2757 C CA . ALA A 1 353 ? -7.823 1.237 -21.555 1.00 37.69 353 ALA A CA 1
ATOM 2758 C C . ALA A 1 353 ? -6.657 1.312 -22.541 1.00 37.69 353 ALA A C 1
ATOM 2760 O O . ALA A 1 353 ? -6.519 2.260 -23.316 1.00 37.69 353 ALA A O 1
ATOM 2761 N N . THR A 1 354 ? -5.770 0.340 -22.431 1.00 35.19 354 THR A N 1
ATOM 2762 C CA . THR A 1 354 ? -4.742 0.044 -23.408 1.00 35.19 354 THR A CA 1
ATOM 2763 C C . THR A 1 354 ? -5.354 0.110 -24.813 1.00 35.19 354 THR A C 1
ATOM 2765 O O . THR A 1 354 ? -6.279 -0.633 -25.121 1.00 35.19 354 THR A O 1
ATOM 2768 N N . MET A 1 355 ? -4.796 0.999 -25.644 1.00 34.94 355 MET A N 1
ATOM 2769 C CA . MET A 1 355 ? -4.975 1.140 -27.099 1.00 34.94 355 MET A CA 1
ATOM 2770 C C . MET A 1 355 ? -6.288 1.752 -27.624 1.00 34.94 355 MET A C 1
ATOM 2772 O O . MET A 1 355 ? -7.391 1.249 -27.445 1.00 34.94 355 MET A O 1
ATOM 2776 N N . GLY A 1 356 ? -6.125 2.842 -28.384 1.00 44.47 356 GLY A N 1
ATOM 2777 C CA . GLY A 1 356 ? -7.190 3.535 -29.103 1.00 44.47 356 GLY A CA 1
ATOM 2778 C C . GLY A 1 356 ? -7.626 2.800 -30.368 1.00 44.47 356 GLY A C 1
ATOM 2779 O O . GLY A 1 356 ? -7.216 3.150 -31.474 1.00 44.47 356 GLY A O 1
ATOM 2780 N N . GLU A 1 357 ? -8.492 1.803 -30.219 1.00 55.56 357 GLU A N 1
ATOM 2781 C CA . GLU A 1 357 ? -9.163 1.187 -31.360 1.00 55.56 357 GLU A CA 1
ATOM 2782 C C . GLU A 1 357 ? -10.389 2.009 -31.784 1.00 55.56 357 GLU A C 1
ATOM 2784 O O . GLU A 1 357 ? -11.377 2.148 -31.059 1.00 55.56 357 GLU A O 1
ATOM 2789 N N . ARG A 1 358 ? -10.333 2.547 -33.008 1.00 77.69 358 ARG A N 1
ATOM 2790 C CA . ARG A 1 358 ? -11.535 2.937 -33.751 1.00 77.69 358 ARG A CA 1
ATOM 2791 C C . ARG A 1 358 ? -12.177 1.671 -34.309 1.00 77.69 358 ARG A C 1
ATOM 2793 O O . ARG A 1 358 ? -11.598 1.025 -35.180 1.00 77.69 358 ARG A O 1
ATOM 2800 N N . LEU A 1 359 ? -13.380 1.342 -33.855 1.00 82.12 359 LEU A N 1
ATOM 2801 C CA . LEU A 1 359 ? -14.167 0.240 -34.403 1.00 82.12 359 LEU A CA 1
ATOM 2802 C C . LEU A 1 359 ? -14.930 0.726 -35.638 1.00 82.12 359 LEU A C 1
ATOM 2804 O O . LEU A 1 359 ? -15.529 1.801 -35.628 1.00 82.12 359 LEU A O 1
ATOM 2808 N N . THR A 1 360 ? -14.937 -0.068 -36.708 1.00 88.12 360 THR A N 1
ATOM 2809 C CA . THR A 1 360 ? -15.655 0.263 -37.949 1.00 88.12 360 THR A CA 1
ATOM 2810 C C . THR A 1 360 ? -16.539 -0.898 -38.391 1.00 88.12 360 THR A C 1
ATOM 2812 O O . THR A 1 360 ? -16.126 -2.055 -38.355 1.00 88.12 360 THR A O 1
ATOM 2815 N N . PHE A 1 361 ? -17.775 -0.599 -38.788 1.00 89.50 361 PHE A N 1
ATOM 2816 C CA . PHE A 1 361 ? -18.714 -1.565 -39.354 1.00 89.50 361 PHE A CA 1
ATOM 2817 C C . PHE A 1 361 ? -19.611 -0.872 -40.380 1.00 89.50 361 PHE A C 1
ATOM 2819 O O . PHE A 1 361 ? -20.379 0.020 -40.026 1.00 89.50 361 PHE A O 1
ATOM 2826 N N . ALA A 1 362 ? -19.529 -1.297 -41.644 1.00 89.31 362 ALA A N 1
ATOM 2827 C CA . ALA A 1 362 ? -20.193 -0.635 -42.767 1.00 89.31 362 ALA A CA 1
ATOM 2828 C C . ALA A 1 362 ? -19.919 0.884 -42.767 1.00 89.31 362 ALA A C 1
ATOM 2830 O O . ALA A 1 362 ? -18.765 1.303 -42.826 1.00 89.31 362 ALA A O 1
ATOM 2831 N N . ASP A 1 363 ? -20.961 1.708 -42.692 1.00 89.44 363 ASP A N 1
ATOM 2832 C CA . ASP A 1 363 ? -20.872 3.163 -42.634 1.00 89.44 363 ASP A CA 1
ATOM 2833 C C . ASP A 1 363 ? -20.766 3.718 -41.201 1.00 89.44 363 ASP A C 1
ATOM 2835 O O . ASP A 1 363 ? -20.759 4.937 -41.033 1.00 89.44 363 ASP A O 1
ATOM 2839 N N . ILE A 1 364 ? -20.681 2.857 -40.179 1.00 93.31 364 ILE A N 1
ATOM 2840 C CA . ILE A 1 364 ? -20.606 3.216 -38.758 1.00 93.31 364 ILE A CA 1
ATOM 2841 C C . ILE A 1 364 ? -19.150 3.185 -38.278 1.00 93.31 364 ILE A C 1
ATOM 2843 O O . ILE A 1 364 ? -18.444 2.189 -38.438 1.00 93.31 364 ILE A O 1
ATOM 2847 N N . ILE A 1 365 ? -18.716 4.266 -37.632 1.00 90.88 365 ILE A N 1
ATOM 2848 C CA . ILE A 1 365 ? -17.391 4.411 -37.020 1.00 90.88 365 ILE A CA 1
ATOM 2849 C C . ILE A 1 365 ? -17.587 4.765 -35.548 1.00 90.88 365 ILE A C 1
ATOM 2851 O O . ILE A 1 365 ? -18.264 5.743 -35.243 1.00 90.88 365 ILE A O 1
ATOM 2855 N N . LEU A 1 366 ? -16.987 4.000 -34.642 1.00 89.12 366 LEU A N 1
ATOM 2856 C CA . LEU A 1 366 ? -16.970 4.261 -33.206 1.00 89.12 366 LEU A CA 1
ATOM 2857 C C . LEU A 1 366 ? -15.526 4.505 -32.770 1.00 89.12 366 LEU A C 1
ATOM 2859 O O . LEU A 1 366 ? -14.686 3.613 -32.837 1.00 89.12 366 LEU A O 1
ATOM 2863 N N . ASP A 1 367 ? -15.240 5.724 -32.333 1.00 81.06 367 ASP A N 1
ATOM 2864 C CA . ASP A 1 367 ? -13.975 6.102 -31.716 1.00 81.06 367 ASP A CA 1
ATOM 2865 C C . ASP A 1 367 ? -14.100 5.934 -30.199 1.00 81.06 367 ASP A C 1
ATOM 2867 O O . ASP A 1 367 ? -14.790 6.709 -29.527 1.00 81.06 367 ASP A O 1
ATOM 2871 N N . ALA A 1 368 ? -13.484 4.873 -29.672 1.00 68.19 368 ALA A N 1
ATOM 2872 C CA . ALA A 1 368 ? -13.540 4.545 -28.252 1.00 68.19 368 ALA A CA 1
ATOM 2873 C C . ALA A 1 368 ? -12.714 5.514 -27.392 1.00 68.19 368 ALA A C 1
ATOM 2875 O O . ALA A 1 368 ? -13.056 5.722 -26.231 1.00 68.19 368 ALA A O 1
ATOM 2876 N N . ALA A 1 369 ? -11.677 6.139 -27.960 1.00 62.28 369 ALA A N 1
ATOM 2877 C CA . ALA A 1 369 ? -10.832 7.096 -27.252 1.00 62.28 369 ALA A CA 1
ATOM 2878 C C . ALA A 1 369 ? -11.526 8.458 -27.115 1.00 62.28 369 ALA A C 1
ATOM 2880 O O . ALA A 1 369 ? -11.516 9.059 -26.043 1.00 62.28 369 ALA A O 1
ATOM 2881 N N . GLU A 1 370 ? -12.180 8.927 -28.182 1.00 70.12 370 GLU A N 1
ATOM 2882 C CA . GLU A 1 370 ? -12.909 10.202 -28.168 1.00 70.12 370 GLU A CA 1
ATOM 2883 C C . GLU A 1 370 ? -14.374 10.070 -27.706 1.00 70.12 370 GLU A C 1
ATOM 2885 O O . GLU A 1 370 ? -15.066 11.081 -27.595 1.00 70.12 370 GLU A O 1
ATOM 2890 N N . HIS A 1 371 ? -14.875 8.854 -27.447 1.00 65.44 371 HIS A N 1
ATOM 2891 C CA . HIS A 1 371 ? -16.300 8.566 -27.202 1.00 65.44 371 HIS A CA 1
ATOM 2892 C C . HIS A 1 371 ? -17.228 9.132 -28.292 1.00 65.44 371 HIS A C 1
ATOM 2894 O O . HIS A 1 371 ? -18.314 9.657 -28.021 1.00 65.44 371 HIS A O 1
ATOM 2900 N N . ARG A 1 372 ? -16.815 9.031 -29.559 1.00 81.94 372 ARG A N 1
ATOM 2901 C CA . ARG A 1 372 ? -17.561 9.583 -30.700 1.00 81.94 372 ARG A CA 1
ATOM 2902 C C . ARG A 1 372 ? -18.033 8.487 -31.626 1.00 81.94 372 ARG A C 1
ATOM 2904 O O . ARG A 1 372 ? -17.300 7.555 -31.928 1.00 81.94 372 ARG A O 1
ATOM 2911 N N . VAL A 1 373 ? -19.260 8.628 -32.113 1.00 88.81 373 VAL A N 1
ATOM 2912 C CA . VAL A 1 373 ? -19.829 7.719 -33.106 1.00 88.81 373 VAL A CA 1
ATOM 2913 C C . VAL A 1 373 ? -20.210 8.512 -34.338 1.00 88.81 373 VAL A C 1
ATOM 2915 O O . VAL A 1 373 ? -20.755 9.610 -34.240 1.00 88.81 373 VAL A O 1
ATOM 2918 N N . PHE A 1 374 ? -19.925 7.952 -35.501 1.00 91.56 374 PHE A N 1
ATOM 2919 C CA . PHE A 1 374 ? -20.289 8.497 -36.794 1.00 91.56 374 PHE A CA 1
ATOM 2920 C C . PHE A 1 374 ? -21.053 7.444 -37.582 1.00 91.56 374 PHE A C 1
ATOM 2922 O O . PHE A 1 374 ? -20.748 6.258 -37.483 1.00 91.56 374 PHE A O 1
ATOM 2929 N N . ARG A 1 375 ? -22.016 7.878 -38.392 1.00 92.00 375 ARG A N 1
ATOM 2930 C CA . ARG A 1 375 ? -22.637 7.050 -39.425 1.00 92.00 375 ARG A CA 1
ATOM 2931 C C . ARG A 1 375 ? -22.693 7.826 -40.731 1.00 92.00 375 ARG A C 1
ATOM 2933 O O . ARG A 1 375 ? -23.112 8.982 -40.728 1.00 92.00 375 ARG A O 1
ATOM 2940 N N . ALA A 1 376 ? -22.220 7.223 -41.820 1.00 86.94 376 ALA A N 1
ATOM 2941 C CA . ALA A 1 376 ? -22.083 7.866 -43.130 1.00 86.94 376 ALA A CA 1
ATOM 2942 C C . ALA A 1 376 ? -21.349 9.225 -43.057 1.00 86.94 376 ALA A C 1
ATOM 2944 O O . ALA A 1 376 ? -21.719 10.198 -43.711 1.00 86.94 376 ALA A O 1
ATOM 2945 N N . GLY A 1 377 ? -20.327 9.312 -42.195 1.00 84.94 377 GLY A N 1
ATOM 2946 C CA . GLY A 1 377 ? -19.541 10.530 -41.966 1.00 84.94 377 GLY A CA 1
ATOM 2947 C C . GLY A 1 377 ? -20.210 11.600 -41.091 1.00 84.94 377 GLY A C 1
ATOM 2948 O O . GLY A 1 377 ? -19.579 12.612 -40.799 1.00 84.94 377 GLY A O 1
ATOM 2949 N N . GLN A 1 378 ? -21.449 11.397 -40.630 1.00 86.81 378 GLN A N 1
ATOM 2950 C CA . GLN A 1 378 ? -22.143 12.327 -39.736 1.00 86.81 378 GLN A CA 1
ATOM 2951 C C . GLN A 1 378 ? -22.062 11.875 -38.280 1.00 86.81 378 GLN A C 1
ATOM 2953 O O . GLN A 1 378 ? -22.271 10.703 -37.974 1.00 86.81 378 GLN A O 1
ATOM 2958 N N . THR A 1 379 ? -21.812 12.814 -37.368 1.00 88.50 379 THR A N 1
ATOM 2959 C CA . THR A 1 379 ? -21.752 12.533 -35.928 1.00 88.50 379 THR A CA 1
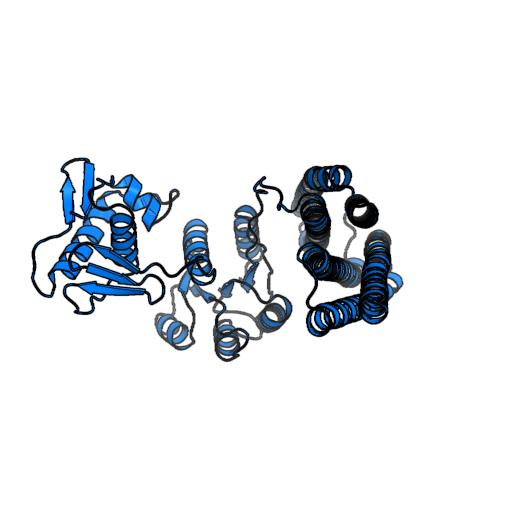ATOM 2960 C C . THR A 1 379 ? -23.117 12.093 -35.389 1.00 88.50 379 THR A C 1
ATOM 2962 O O . THR A 1 379 ? -24.126 12.778 -35.575 1.00 88.50 379 THR A O 1
ATOM 2965 N N . LEU A 1 380 ? -23.133 10.981 -34.658 1.00 88.62 380 LEU A N 1
ATOM 2966 C CA . LEU A 1 380 ? -24.270 10.476 -33.902 1.00 88.62 380 LEU A CA 1
ATOM 2967 C C . LEU A 1 380 ? -24.028 10.664 -32.407 1.00 88.62 380 LEU A C 1
ATOM 2969 O O . LEU A 1 380 ? -22.998 10.268 -31.867 1.00 88.62 380 LEU A O 1
ATOM 2973 N N . HIS A 1 381 ? -25.011 11.247 -31.727 1.00 82.62 381 HIS A N 1
ATOM 2974 C CA . HIS A 1 381 ? -24.987 11.373 -30.276 1.00 82.62 381 HIS A CA 1
ATOM 2975 C C . HIS A 1 381 ? -25.712 10.180 -29.650 1.00 82.62 381 HIS A C 1
ATOM 2977 O O . HIS A 1 381 ? -26.912 10.002 -29.874 1.00 82.62 381 HIS A O 1
ATOM 2983 N N . LEU A 1 382 ? -24.978 9.365 -28.891 1.00 79.75 382 LEU A N 1
ATOM 2984 C CA . LEU A 1 382 ? -25.496 8.193 -28.192 1.00 79.75 382 LEU A CA 1
ATOM 2985 C C . LEU A 1 382 ? -25.411 8.391 -26.681 1.00 79.75 382 LEU A C 1
ATOM 2987 O O . LEU A 1 382 ? -24.452 8.968 -26.174 1.00 79.75 382 LEU A O 1
ATOM 2991 N N . GLY A 1 383 ? -26.412 7.873 -25.968 1.00 65.75 383 GLY A N 1
ATOM 2992 C CA . GLY A 1 383 ? -26.325 7.726 -24.522 1.00 65.75 383 GLY A CA 1
ATOM 2993 C C . GLY A 1 383 ? -25.274 6.672 -24.137 1.00 65.75 383 GLY A C 1
ATOM 2994 O O . GLY A 1 383 ? -24.906 5.836 -24.967 1.00 65.75 383 GLY A O 1
ATOM 2995 N N . PRO A 1 384 ? -24.787 6.661 -22.883 1.00 61.62 384 PRO A N 1
ATOM 2996 C CA . PRO A 1 384 ? -23.703 5.768 -22.455 1.00 61.62 384 PRO A CA 1
ATOM 2997 C C . PRO A 1 384 ? -24.025 4.281 -22.638 1.00 61.62 384 PRO A C 1
ATOM 2999 O O . PRO A 1 384 ? -23.161 3.480 -22.989 1.00 61.62 384 PRO A O 1
ATOM 3002 N N . THR A 1 385 ? -25.283 3.907 -22.416 1.00 70.94 385 THR A N 1
ATOM 3003 C CA 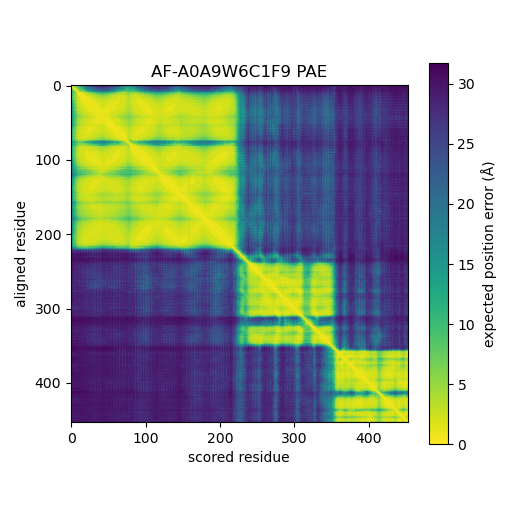. THR A 1 385 ? -25.764 2.536 -22.582 1.00 70.94 385 THR A CA 1
ATOM 3004 C C . THR A 1 385 ? -25.841 2.147 -24.053 1.00 70.94 385 THR A C 1
ATOM 3006 O O . THR A 1 385 ? -25.383 1.071 -24.429 1.00 70.94 385 THR A O 1
ATOM 3009 N N . GLU A 1 386 ? -26.384 3.022 -24.900 1.00 85.44 386 GLU A N 1
ATOM 3010 C CA . GLU A 1 386 ? -26.449 2.810 -26.345 1.00 85.44 386 GLU A CA 1
ATOM 3011 C C . GLU A 1 386 ? -25.042 2.734 -26.958 1.00 85.44 386 GLU A C 1
ATOM 3013 O O . GLU A 1 386 ? -24.797 1.884 -27.812 1.00 85.44 386 GLU A O 1
ATOM 3018 N N . PHE A 1 387 ? -24.098 3.547 -26.472 1.00 81.75 387 PHE A N 1
ATOM 3019 C CA . PHE A 1 387 ? -22.689 3.487 -26.864 1.00 81.75 387 PHE A CA 1
ATOM 3020 C C . PHE A 1 387 ? -22.054 2.139 -26.501 1.00 81.75 387 PHE A C 1
ATOM 3022 O O . PHE A 1 387 ? -21.430 1.504 -27.348 1.00 81.75 387 PHE A O 1
ATOM 3029 N N . ARG A 1 388 ? -22.251 1.655 -25.266 1.00 76.00 388 ARG A N 1
ATOM 3030 C CA . ARG A 1 388 ? -21.730 0.348 -24.829 1.00 76.00 388 ARG A CA 1
ATOM 3031 C C . ARG A 1 388 ? -22.363 -0.824 -25.579 1.00 76.00 388 ARG A C 1
ATOM 3033 O O . ARG A 1 388 ? -21.648 -1.762 -25.929 1.00 76.00 388 ARG A O 1
ATOM 3040 N N . LEU A 1 389 ? -23.671 -0.773 -25.846 1.00 84.88 389 LEU A N 1
ATOM 3041 C CA . LEU A 1 389 ? -24.363 -1.769 -26.673 1.00 84.88 389 LEU A CA 1
ATOM 3042 C C . LEU A 1 389 ? -23.769 -1.811 -28.082 1.00 84.88 389 LEU A C 1
ATOM 3044 O O . LEU A 1 389 ? -23.438 -2.891 -28.567 1.00 84.88 389 LEU A O 1
ATOM 3048 N N . LEU A 1 390 ? -23.598 -0.645 -28.711 1.00 91.19 390 LEU A N 1
ATOM 3049 C CA . LEU A 1 390 ? -23.015 -0.547 -30.044 1.00 91.19 390 LEU A CA 1
ATOM 3050 C C . LEU A 1 390 ? -21.572 -1.061 -30.060 1.00 91.19 390 LEU A C 1
ATOM 3052 O O . LEU A 1 390 ? -21.258 -1.912 -30.883 1.00 91.19 390 LEU A O 1
ATOM 3056 N N . SER A 1 391 ? -20.734 -0.617 -29.120 1.00 84.94 391 SER A N 1
ATOM 3057 C CA . SER A 1 391 ? -19.344 -1.071 -28.984 1.00 84.94 391 SER A CA 1
ATOM 3058 C C . SER A 1 391 ? -19.259 -2.594 -28.831 1.00 84.94 391 SER A C 1
ATOM 3060 O O . SER A 1 391 ? -18.597 -3.259 -29.623 1.00 84.94 391 SER A O 1
ATOM 3062 N N . THR A 1 392 ? -20.053 -3.175 -27.923 1.00 85.06 392 THR A N 1
ATOM 3063 C CA . THR A 1 392 ? -20.114 -4.634 -27.702 1.00 85.06 392 THR A CA 1
ATOM 3064 C C . THR A 1 392 ? -20.479 -5.400 -28.976 1.00 85.06 392 THR A C 1
ATOM 3066 O O . THR A 1 392 ? -19.910 -6.451 -29.268 1.00 85.06 392 THR A O 1
ATOM 3069 N N . MET A 1 393 ? -21.447 -4.901 -29.748 1.00 89.94 393 MET A N 1
ATOM 3070 C CA . MET A 1 393 ? -21.845 -5.557 -30.994 1.00 89.94 393 MET A CA 1
ATOM 3071 C C . MET A 1 393 ? -20.822 -5.338 -32.121 1.00 89.94 393 MET A C 1
ATOM 3073 O O . MET A 1 393 ? -20.647 -6.232 -32.948 1.00 89.94 393 MET A O 1
ATOM 3077 N N . MET A 1 394 ? -20.122 -4.197 -32.134 1.00 89.56 394 MET A N 1
ATOM 3078 C CA . MET A 1 394 ? -19.049 -3.880 -33.085 1.00 89.56 394 MET A CA 1
ATOM 3079 C C . MET A 1 394 ? -17.751 -4.653 -32.815 1.00 89.56 394 MET A C 1
ATOM 3081 O O . MET A 1 394 ? -17.004 -4.879 -33.761 1.00 89.56 394 MET A O 1
ATOM 3085 N N . GLU A 1 395 ? -17.508 -5.130 -31.586 1.00 82.12 395 GLU A N 1
ATOM 3086 C CA . GLU A 1 395 ? -16.400 -6.056 -31.283 1.00 82.12 395 GLU A CA 1
ATOM 3087 C C . GLU A 1 395 ? -16.511 -7.362 -32.095 1.00 82.12 395 GLU A C 1
ATOM 3089 O O . GLU A 1 395 ? -15.504 -7.959 -32.474 1.00 82.12 395 GLU A O 1
ATOM 3094 N N . LYS A 1 396 ? -17.740 -7.846 -32.342 1.00 82.62 396 LYS A N 1
ATOM 3095 C CA . LYS A 1 396 ? -18.009 -9.084 -33.098 1.00 82.62 396 LYS A CA 1
ATOM 3096 C C . LYS A 1 396 ? -19.260 -8.945 -33.979 1.00 82.62 396 LYS A C 1
ATOM 3098 O O . LYS A 1 396 ? -20.310 -9.489 -33.613 1.00 82.62 396 LYS A O 1
ATOM 3103 N N . PRO A 1 397 ? -19.172 -8.267 -35.140 1.00 88.56 397 PRO A N 1
ATOM 3104 C CA . PRO A 1 397 ? -20.305 -8.117 -36.048 1.00 88.56 397 PRO A CA 1
ATOM 3105 C C . PRO A 1 397 ? -20.830 -9.470 -36.554 1.00 88.56 397 PRO A C 1
ATOM 3107 O O . PRO A 1 397 ? -20.088 -10.443 -36.678 1.00 88.56 397 PRO A O 1
ATOM 3110 N N . GLY A 1 398 ? -22.133 -9.560 -36.807 1.00 87.25 398 GLY A N 1
ATOM 3111 C CA . GLY A 1 398 ? -22.850 -10.772 -37.216 1.00 87.25 398 GLY A CA 1
ATOM 3112 C C . GLY A 1 398 ? -23.162 -11.754 -36.078 1.00 87.25 398 GLY A C 1
ATOM 3113 O O . GLY A 1 398 ? -24.072 -12.580 -36.215 1.00 87.25 398 GLY A O 1
ATOM 3114 N N . ARG A 1 399 ? -22.471 -11.664 -34.931 1.00 90.69 399 ARG A N 1
ATOM 3115 C CA . ARG A 1 399 ? -22.739 -12.510 -33.758 1.00 90.69 399 ARG A CA 1
ATOM 3116 C C . ARG A 1 399 ? -24.088 -12.153 -33.133 1.00 90.69 399 ARG A C 1
ATOM 3118 O O . ARG A 1 399 ? -24.353 -10.995 -32.820 1.00 90.69 399 ARG A O 1
ATOM 3125 N N . VAL A 1 400 ? -24.908 -13.173 -32.875 1.00 94.38 400 VAL A N 1
ATOM 3126 C CA . VAL A 1 400 ? -26.128 -13.026 -32.073 1.00 94.38 400 VAL A CA 1
ATOM 3127 C C . VAL A 1 400 ? -25.753 -13.008 -30.596 1.00 94.38 400 VAL A C 1
ATOM 3129 O O . VAL A 1 400 ? -25.197 -13.977 -30.077 1.00 94.38 400 VAL A O 1
ATOM 3132 N N . TRP A 1 401 ? -26.068 -11.906 -29.930 1.00 91.44 401 TRP A N 1
ATOM 3133 C CA . TRP A 1 401 ? -25.924 -11.732 -28.494 1.00 91.44 401 TRP A CA 1
ATOM 3134 C C . TRP A 1 401 ? -27.277 -11.930 -27.815 1.00 91.44 401 TRP A C 1
ATOM 3136 O O . TRP A 1 401 ? -28.274 -11.328 -28.223 1.00 91.44 401 TRP A O 1
ATOM 3146 N N . THR A 1 402 ? -27.317 -12.775 -26.786 1.00 92.62 402 THR A N 1
ATOM 3147 C CA . THR A 1 402 ? -28.523 -12.944 -25.955 1.00 92.62 402 THR A CA 1
ATOM 3148 C C . THR A 1 402 ? -28.786 -11.695 -25.116 1.00 92.62 402 THR A C 1
ATOM 3150 O O . THR A 1 402 ? -27.889 -10.872 -24.908 1.00 92.62 402 THR A O 1
ATOM 3153 N N . ARG A 1 403 ? -30.022 -11.528 -24.633 1.00 87.31 403 ARG A N 1
ATOM 3154 C CA . ARG A 1 403 ? -30.370 -10.386 -23.772 1.00 87.31 403 ARG A CA 1
ATOM 3155 C C . ARG A 1 403 ? -29.581 -10.417 -22.472 1.00 87.31 403 ARG A C 1
ATOM 3157 O O . ARG A 1 403 ? -29.071 -9.372 -22.091 1.00 87.31 403 ARG A O 1
ATOM 3164 N N . GLU A 1 404 ? -29.419 -11.588 -21.857 1.00 79.94 404 GLU A N 1
ATOM 3165 C CA . GLU A 1 404 ? -28.596 -11.737 -20.655 1.00 79.94 404 GLU A CA 1
ATOM 3166 C C . GLU A 1 404 ? -27.137 -11.359 -20.937 1.00 79.94 404 GLU A C 1
ATOM 3168 O O . GLU A 1 404 ? -26.561 -10.570 -20.205 1.00 79.94 404 GLU A O 1
ATOM 3173 N N . GLN A 1 405 ? -26.553 -11.805 -22.057 1.00 81.00 405 GLN A N 1
ATOM 3174 C CA . GLN A 1 405 ? -25.166 -11.451 -22.401 1.00 81.00 405 GLN A CA 1
ATOM 3175 C C . GLN A 1 405 ? -24.963 -9.952 -22.648 1.00 81.00 405 GLN A C 1
ATOM 3177 O O . GLN A 1 405 ? -23.934 -9.400 -22.261 1.00 81.00 405 GLN A O 1
ATOM 3182 N N . LEU A 1 406 ? -25.910 -9.291 -23.322 1.00 81.25 406 LEU A N 1
ATOM 3183 C CA . LEU A 1 406 ? -25.849 -7.841 -23.518 1.00 81.25 406 LEU A CA 1
ATOM 3184 C C . LEU A 1 406 ? -26.023 -7.105 -22.190 1.00 81.25 406 LEU A C 1
ATOM 3186 O O . LEU A 1 406 ? -25.346 -6.106 -21.959 1.00 81.25 406 LEU A O 1
ATOM 3190 N N . LEU A 1 407 ? -26.888 -7.615 -21.314 1.00 74.62 407 LEU A N 1
ATOM 3191 C CA . LEU A 1 407 ? -27.096 -7.078 -19.977 1.00 74.62 407 LEU A CA 1
ATOM 3192 C C . LEU A 1 407 ? -25.819 -7.201 -19.140 1.00 74.62 407 LEU A C 1
ATOM 3194 O O . LEU A 1 407 ? -25.288 -6.186 -18.701 1.00 74.62 407 LEU A O 1
ATOM 3198 N N . ASP A 1 408 ? -25.226 -8.387 -19.065 1.00 69.69 408 ASP A N 1
ATOM 3199 C CA . ASP A 1 408 ? -23.969 -8.642 -18.359 1.00 69.69 408 ASP A CA 1
ATOM 3200 C C . ASP A 1 408 ? -22.819 -7.752 -18.841 1.00 69.69 408 ASP A C 1
ATOM 3202 O O . ASP A 1 408 ? -21.986 -7.308 -18.053 1.00 69.69 408 ASP A O 1
ATOM 3206 N N . ARG A 1 409 ? -22.737 -7.486 -20.147 1.00 65.75 409 ARG A N 1
ATOM 3207 C CA . ARG A 1 409 ? -21.632 -6.715 -20.732 1.00 65.75 409 ARG A CA 1
ATOM 3208 C C . ARG A 1 409 ? -21.820 -5.206 -20.578 1.00 65.75 409 ARG A C 1
ATOM 3210 O O . ARG A 1 409 ? -20.843 -4.483 -20.399 1.00 65.75 409 ARG A O 1
ATOM 3217 N N . VAL A 1 410 ? -23.061 -4.725 -20.650 1.00 60.88 410 VAL A N 1
ATOM 3218 C CA . VAL A 1 410 ? -23.381 -3.287 -20.626 1.00 60.88 410 VAL A CA 1
ATOM 3219 C C . VAL A 1 410 ? -23.702 -2.778 -19.216 1.00 60.88 410 VAL A C 1
ATOM 3221 O O . VAL A 1 410 ? -23.497 -1.588 -18.948 1.00 60.88 410 VAL A O 1
ATOM 3224 N N . TRP A 1 411 ? -24.146 -3.668 -18.325 1.00 57.56 411 TRP A N 1
ATOM 3225 C CA . TRP A 1 411 ? -24.531 -3.393 -16.938 1.00 57.56 411 TRP A CA 1
ATOM 3226 C C . TRP A 1 411 ? -23.711 -4.176 -15.894 1.00 57.56 411 TRP A C 1
ATOM 3228 O O . TRP A 1 411 ? -23.508 -3.650 -14.805 1.00 57.56 411 TRP A O 1
ATOM 3238 N N . GLY A 1 412 ? -23.139 -5.340 -16.225 1.00 49.03 412 GLY A N 1
ATOM 3239 C CA . GLY A 1 412 ? -22.389 -6.198 -15.289 1.00 49.03 412 GLY A CA 1
ATOM 3240 C C . GLY A 1 412 ? -23.195 -7.427 -14.847 1.00 49.03 412 GLY A C 1
ATOM 3241 O O . GLY A 1 412 ? -24.421 -7.384 -14.853 1.00 49.03 412 GLY A O 1
ATOM 3242 N N . ARG A 1 413 ? -22.511 -8.515 -14.459 1.00 40.72 413 ARG A N 1
ATOM 3243 C CA . ARG A 1 413 ? -23.124 -9.820 -14.108 1.00 40.72 413 ARG A CA 1
ATOM 3244 C C . ARG A 1 413 ? -23.946 -9.835 -12.808 1.00 40.72 413 ARG A C 1
ATOM 3246 O O . ARG A 1 413 ? -24.664 -10.797 -12.570 1.00 40.72 413 ARG A O 1
ATOM 3253 N N . ASP A 1 414 ? -23.889 -8.769 -12.009 1.00 37.22 414 ASP A N 1
ATOM 3254 C CA . ASP A 1 414 ? -24.491 -8.722 -10.665 1.00 37.22 414 ASP A CA 1
ATOM 3255 C C . ASP A 1 414 ? -25.738 -7.821 -10.580 1.00 37.22 414 ASP A C 1
ATOM 3257 O O . ASP A 1 414 ? -26.138 -7.389 -9.499 1.00 37.22 414 ASP A O 1
ATOM 3261 N N . ILE A 1 415 ? -26.366 -7.503 -11.719 1.00 39.19 415 ILE A N 1
ATOM 3262 C CA . ILE A 1 415 ? -27.542 -6.625 -11.774 1.00 39.19 415 ILE A CA 1
ATOM 3263 C C . ILE A 1 415 ? -28.824 -7.441 -12.020 1.00 39.19 415 ILE A C 1
ATOM 3265 O O . ILE A 1 415 ? -29.037 -7.960 -13.113 1.00 39.19 415 ILE A O 1
ATOM 3269 N N . TYR A 1 416 ? -29.742 -7.472 -11.043 1.00 40.78 416 TYR A N 1
ATOM 3270 C CA . TYR A 1 416 ? -31.128 -7.936 -11.236 1.00 40.78 416 TYR A CA 1
ATOM 3271 C C . TYR A 1 416 ? -31.948 -6.871 -11.988 1.00 40.78 416 TYR A C 1
ATOM 3273 O O . TYR A 1 416 ? -32.784 -6.168 -11.421 1.00 40.78 416 TYR A O 1
ATOM 3281 N N . VAL A 1 417 ? -31.688 -6.718 -13.286 1.00 51.22 417 VAL A N 1
ATOM 3282 C CA . VAL A 1 417 ? -32.499 -5.907 -14.203 1.00 51.22 417 VAL A CA 1
ATOM 3283 C C . VAL A 1 417 ? -33.198 -6.848 -15.174 1.00 51.22 417 VAL A C 1
ATOM 3285 O O . VAL A 1 417 ? -32.591 -7.766 -15.718 1.00 51.22 417 VAL A O 1
ATOM 3288 N N . ASP A 1 418 ? -34.496 -6.631 -15.390 1.00 56.19 418 ASP A N 1
ATOM 3289 C CA . ASP A 1 418 ? -35.266 -7.436 -16.336 1.00 56.19 418 ASP A CA 1
ATOM 3290 C C . ASP A 1 418 ? -34.638 -7.327 -17.736 1.00 56.19 418 ASP A C 1
ATOM 3292 O O . ASP A 1 418 ? -34.384 -6.222 -18.232 1.00 56.19 418 ASP A O 1
ATOM 3296 N N . THR A 1 419 ? -34.428 -8.474 -18.388 1.00 65.56 419 THR A N 1
ATOM 3297 C CA . THR A 1 419 ? -33.946 -8.594 -19.775 1.00 65.56 419 THR A CA 1
ATOM 3298 C C . THR A 1 419 ? -34.699 -7.701 -20.772 1.00 65.56 419 THR A C 1
ATOM 3300 O O . THR A 1 419 ? -34.119 -7.281 -21.774 1.00 65.56 419 THR A O 1
ATOM 3303 N N . ARG A 1 420 ? -35.957 -7.328 -20.491 1.00 68.75 420 ARG A N 1
ATOM 3304 C CA . ARG A 1 420 ? -36.767 -6.373 -21.272 1.00 68.75 420 ARG A CA 1
ATOM 3305 C C . ARG A 1 420 ? -36.185 -4.959 -21.314 1.00 68.75 420 ARG A C 1
ATOM 3307 O O . ARG A 1 420 ? -36.484 -4.198 -22.232 1.00 68.75 420 ARG A O 1
ATOM 3314 N N . THR A 1 421 ? -35.317 -4.601 -20.373 1.00 66.62 421 THR A N 1
ATOM 3315 C CA . THR A 1 421 ? -34.606 -3.312 -20.357 1.00 66.62 421 THR A CA 1
ATOM 3316 C C . THR A 1 421 ? -33.649 -3.191 -21.544 1.00 66.62 421 THR A C 1
ATOM 3318 O O . THR A 1 421 ? -33.495 -2.105 -22.110 1.00 66.62 421 THR A O 1
ATOM 3321 N N . ILE A 1 422 ? -33.084 -4.316 -22.004 1.00 82.44 422 ILE A N 1
ATOM 3322 C CA . ILE A 1 422 ? -32.276 -4.365 -23.229 1.00 82.44 422 ILE A CA 1
ATOM 3323 C C . ILE A 1 422 ? -33.096 -3.933 -24.437 1.00 82.44 422 ILE A C 1
ATOM 3325 O O . ILE A 1 422 ? -32.603 -3.169 -25.261 1.00 82.44 422 ILE A O 1
ATOM 3329 N N . ASP A 1 423 ? -34.357 -4.355 -24.528 1.00 82.88 423 ASP A N 1
ATOM 3330 C CA . ASP A 1 423 ? -35.208 -4.049 -25.679 1.00 82.88 423 ASP A CA 1
ATOM 3331 C C . ASP A 1 423 ? -35.452 -2.535 -25.813 1.00 82.88 423 ASP A C 1
ATOM 3333 O O . ASP A 1 423 ? -35.440 -1.995 -26.922 1.00 82.88 423 ASP A O 1
ATOM 3337 N N . 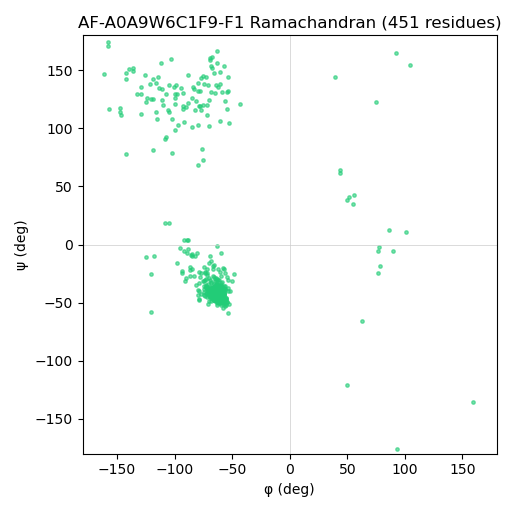VAL A 1 424 ? -35.591 -1.826 -24.685 1.00 78.75 424 VAL A N 1
ATOM 3338 C CA . VAL A 1 424 ? -35.746 -0.362 -24.659 1.00 78.75 424 VAL A CA 1
ATOM 3339 C C . VAL A 1 424 ? -34.490 0.332 -25.187 1.00 78.75 424 VAL A C 1
ATOM 3341 O O . VAL A 1 424 ? -34.587 1.212 -26.046 1.00 78.75 424 VAL A O 1
ATOM 3344 N N . HIS A 1 425 ? -33.310 -0.065 -24.707 1.00 79.56 425 HIS A N 1
ATOM 3345 C CA . HIS A 1 425 ? -32.048 0.555 -25.116 1.00 79.56 425 HIS A CA 1
ATOM 3346 C C . HIS A 1 425 ? -31.630 0.177 -26.537 1.00 79.56 425 HIS A C 1
ATOM 3348 O O . HIS A 1 425 ? -31.141 1.030 -27.273 1.00 79.56 425 HIS A O 1
ATOM 3354 N N . VAL A 1 426 ? -31.913 -1.047 -26.983 1.00 91.00 426 VAL A N 1
ATOM 3355 C CA . VAL A 1 426 ? -31.745 -1.430 -28.390 1.00 91.00 426 VAL A CA 1
ATOM 3356 C C . VAL A 1 426 ? -32.698 -0.634 -29.285 1.00 91.00 426 VAL A C 1
ATOM 3358 O O . VAL A 1 426 ? -32.288 -0.163 -30.344 1.00 91.00 426 VAL A O 1
ATOM 3361 N N . GLY A 1 427 ? -33.941 -0.393 -28.854 1.00 86.00 427 GLY A N 1
ATOM 3362 C CA . GLY A 1 427 ? -34.875 0.480 -29.569 1.00 86.00 427 GLY A CA 1
ATOM 3363 C C . GLY A 1 427 ? -34.375 1.925 -29.696 1.00 86.00 427 GLY A C 1
ATOM 3364 O O . GLY A 1 427 ? -34.479 2.527 -30.768 1.00 86.00 427 GLY A O 1
ATOM 3365 N N . ARG A 1 428 ? -33.783 2.479 -28.630 1.00 85.12 428 ARG A N 1
ATOM 3366 C CA . ARG A 1 428 ? -33.164 3.817 -28.641 1.00 85.12 428 ARG A CA 1
ATOM 3367 C C . ARG A 1 428 ? -31.935 3.875 -29.540 1.00 85.12 428 ARG A C 1
ATOM 3369 O O . ARG A 1 428 ? -31.830 4.800 -30.343 1.00 85.12 428 ARG A O 1
ATOM 3376 N N . LEU A 1 429 ? -31.056 2.877 -29.449 1.00 92.75 429 LEU A N 1
ATOM 3377 C CA . LEU A 1 429 ? -29.873 2.768 -30.298 1.00 92.75 429 LEU A CA 1
ATOM 3378 C C . LEU A 1 429 ? -30.269 2.678 -31.776 1.00 92.75 429 LEU A C 1
ATOM 3380 O O . LEU A 1 429 ? -29.758 3.445 -32.583 1.00 92.75 429 LEU A O 1
ATOM 3384 N N . ARG A 1 430 ? -31.245 1.831 -32.124 1.00 94.69 430 ARG A N 1
ATOM 3385 C CA . ARG A 1 430 ? -31.801 1.728 -33.482 1.00 94.69 430 ARG A CA 1
ATOM 3386 C C . ARG A 1 430 ? -32.296 3.079 -33.996 1.00 94.69 430 ARG A C 1
ATOM 3388 O O . ARG A 1 430 ? -31.916 3.510 -35.081 1.00 94.69 430 ARG A O 1
ATOM 3395 N N . LYS A 1 431 ? -33.093 3.788 -33.190 1.00 89.06 431 LYS A N 1
ATOM 3396 C CA . LYS A 1 431 ? -33.600 5.122 -33.542 1.00 89.06 431 LYS A CA 1
ATOM 3397 C C . LYS A 1 431 ? -32.468 6.130 -33.761 1.00 89.06 431 LYS A C 1
ATOM 3399 O O . LYS A 1 431 ? -32.570 6.964 -34.655 1.00 89.06 431 LYS A O 1
ATOM 3404 N N . ALA A 1 432 ? -31.408 6.064 -32.959 1.00 88.06 432 ALA A N 1
ATOM 3405 C CA . ALA A 1 432 ? -30.256 6.947 -33.094 1.00 88.06 432 ALA A CA 1
ATOM 3406 C C . ALA A 1 432 ? -29.416 6.622 -34.338 1.00 88.06 432 ALA A C 1
ATOM 3408 O O . ALA A 1 432 ? -29.054 7.535 -35.074 1.00 88.06 432 ALA A O 1
ATOM 3409 N N . LEU A 1 433 ? -29.173 5.338 -34.619 1.00 91.12 433 LEU A N 1
ATOM 3410 C CA . LEU A 1 433 ? -28.447 4.895 -35.810 1.00 91.12 433 LEU A CA 1
ATOM 3411 C C . LEU A 1 433 ? -29.190 5.274 -37.094 1.00 91.12 433 LEU A C 1
ATOM 3413 O O . LEU A 1 433 ? -28.560 5.677 -38.063 1.00 91.12 433 LEU A O 1
ATOM 3417 N N . MET A 1 434 ? -30.520 5.201 -37.105 1.00 91.06 434 MET A N 1
ATOM 3418 C CA . MET A 1 434 ? -31.348 5.541 -38.272 1.00 91.06 434 MET A CA 1
ATOM 3419 C C . MET A 1 434 ? -31.747 7.026 -38.338 1.00 91.06 434 MET A C 1
ATOM 3421 O O . MET A 1 434 ? -32.512 7.418 -39.219 1.00 91.06 434 MET A O 1
ATOM 3425 N N . LYS A 1 435 ? -31.257 7.872 -37.418 1.00 85.75 435 LYS A N 1
ATOM 3426 C CA . LYS A 1 435 ? -31.691 9.275 -37.282 1.00 85.75 435 LYS A CA 1
ATOM 3427 C C . LYS A 1 435 ? -31.508 10.091 -38.565 1.00 85.75 435 LYS A C 1
ATOM 3429 O O . LYS A 1 435 ? -32.342 10.943 -38.857 1.00 85.75 435 LYS A O 1
ATOM 3434 N N . ASN A 1 436 ? -30.443 9.817 -39.315 1.00 83.00 436 ASN A N 1
ATOM 3435 C CA . ASN A 1 436 ? -30.081 10.544 -40.533 1.00 83.00 436 ASN A CA 1
ATOM 3436 C C . ASN A 1 436 ? -30.401 9.744 -41.817 1.00 83.00 436 ASN A C 1
ATOM 3438 O O . ASN A 1 436 ? -29.861 10.046 -42.877 1.00 83.00 436 ASN A O 1
ATOM 3442 N N . GLY A 1 437 ? -31.273 8.730 -41.728 1.00 77.56 437 GLY A N 1
ATOM 3443 C CA . GLY A 1 437 ? -31.584 7.798 -42.819 1.00 77.56 437 GLY A CA 1
ATOM 3444 C C . GLY A 1 437 ? -30.729 6.522 -42.803 1.00 77.56 437 GLY A C 1
ATOM 3445 O O . GLY A 1 437 ? -29.941 6.300 -41.883 1.00 77.56 437 GLY A O 1
ATOM 3446 N N . GLY A 1 438 ? -30.914 5.670 -43.818 1.00 79.88 438 GLY A N 1
ATOM 3447 C CA . GLY A 1 438 ? -30.243 4.370 -43.958 1.00 79.88 438 GLY A CA 1
ATOM 3448 C C . GLY A 1 438 ? -31.024 3.190 -43.367 1.00 79.88 438 GLY A C 1
ATOM 3449 O O . GLY A 1 438 ? -31.972 3.371 -42.599 1.00 79.88 438 GLY A O 1
ATOM 3450 N N . ASP A 1 439 ? -30.614 1.975 -43.734 1.00 86.94 439 ASP A N 1
ATOM 3451 C CA . ASP A 1 439 ? -31.241 0.737 -43.259 1.00 86.94 439 ASP A CA 1
ATOM 3452 C C . ASP A 1 439 ? -30.970 0.499 -41.766 1.00 86.94 439 ASP A C 1
ATOM 3454 O O . ASP A 1 439 ? -30.023 1.049 -41.193 1.00 86.94 439 ASP A O 1
ATOM 3458 N N . ASP A 1 440 ? -31.806 -0.314 -41.118 1.00 92.31 440 ASP A N 1
ATOM 3459 C CA . ASP A 1 440 ? -31.607 -0.736 -39.729 1.00 92.31 440 ASP A CA 1
ATOM 3460 C C . ASP A 1 440 ? -30.433 -1.728 -39.640 1.00 92.31 440 ASP A C 1
ATOM 3462 O O . ASP A 1 440 ? -30.563 -2.858 -40.117 1.00 92.31 440 ASP A O 1
ATOM 3466 N N . PRO A 1 441 ? -29.294 -1.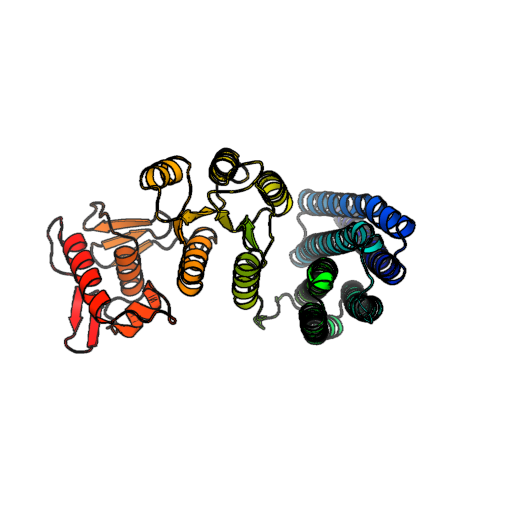354 -39.026 1.00 92.00 441 PRO A N 1
ATOM 3467 C CA . PRO A 1 441 ? -28.139 -2.240 -38.929 1.00 92.00 441 PRO A CA 1
ATOM 3468 C C . PRO A 1 441 ? -28.286 -3.272 -37.795 1.00 92.00 441 PRO A C 1
ATOM 3470 O O . PRO A 1 441 ? -27.432 -4.146 -37.654 1.00 92.00 441 PRO A O 1
ATOM 3473 N N . LEU A 1 442 ? -29.326 -3.169 -36.954 1.00 94.88 442 LEU A N 1
ATOM 3474 C CA . LEU A 1 442 ? -29.541 -4.043 -35.803 1.00 94.88 442 LEU A CA 1
ATOM 3475 C C . LEU A 1 442 ? -30.612 -5.092 -36.091 1.00 94.88 442 LEU A C 1
ATOM 3477 O O . LEU A 1 442 ? -31.819 -4.829 -36.058 1.00 94.88 442 LEU A O 1
ATOM 3481 N N . ARG A 1 443 ? -30.177 -6.337 -36.254 1.00 94.69 443 ARG A N 1
ATOM 3482 C CA . ARG A 1 443 ? -31.056 -7.474 -36.503 1.00 94.69 443 ARG A CA 1
ATOM 3483 C C . ARG A 1 443 ? -31.597 -8.055 -35.200 1.00 94.69 443 ARG A C 1
ATOM 3485 O O . ARG A 1 443 ? -30.849 -8.451 -34.307 1.00 94.69 443 ARG A O 1
ATOM 3492 N N . THR A 1 444 ? -32.921 -8.169 -35.103 1.00 94.75 444 THR A N 1
ATOM 3493 C CA . THR A 1 444 ? -33.589 -8.859 -33.989 1.00 94.75 444 THR A CA 1
ATOM 3494 C C . THR A 1 444 ? -33.774 -10.340 -34.308 1.00 94.75 444 THR A C 1
ATOM 3496 O O . THR A 1 444 ? -34.502 -10.700 -35.232 1.00 94.75 444 THR A O 1
ATOM 3499 N N . VAL A 1 445 ? -33.169 -11.209 -33.498 1.00 93.44 445 VAL A N 1
ATOM 3500 C CA . VAL A 1 445 ? -33.356 -12.663 -33.569 1.00 93.44 445 VAL A CA 1
ATOM 3501 C C . VAL A 1 445 ? -34.408 -13.057 -32.536 1.00 93.44 445 VAL A C 1
ATOM 3503 O O . VAL A 1 445 ? -34.147 -13.066 -31.330 1.00 93.44 445 VAL A O 1
ATOM 3506 N N . ARG A 1 446 ? -35.635 -13.321 -33.008 1.00 86.88 446 ARG A N 1
ATOM 3507 C CA . ARG A 1 446 ? -36.801 -13.591 -32.148 1.00 86.88 446 ARG A CA 1
ATOM 3508 C C . ARG A 1 446 ? -36.509 -14.730 -31.167 1.00 86.88 446 ARG A C 1
ATOM 3510 O O . ARG A 1 446 ? -36.017 -15.776 -31.568 1.00 86.88 446 ARG A O 1
ATOM 3517 N N . GLY A 1 447 ? -36.812 -14.502 -29.889 1.00 81.94 447 GLY A N 1
ATOM 3518 C CA . GLY A 1 447 ? -36.586 -15.469 -28.809 1.00 81.94 447 GLY A CA 1
ATOM 3519 C C . GLY A 1 447 ? -35.137 -15.598 -28.326 1.00 81.94 447 GLY A C 1
ATOM 3520 O O . GLY A 1 447 ? -34.919 -16.279 -27.336 1.00 81.94 447 GLY A O 1
ATOM 3521 N N . VAL A 1 448 ? -34.165 -14.936 -28.971 1.00 86.75 448 VAL A N 1
ATOM 3522 C CA . VAL A 1 448 ? -32.737 -15.076 -28.628 1.00 86.75 448 VAL A CA 1
ATOM 3523 C C . VAL A 1 448 ? -32.127 -13.737 -28.217 1.00 86.75 448 VAL A C 1
ATOM 3525 O O . VAL A 1 448 ? -31.662 -13.588 -27.093 1.00 86.75 448 VAL A O 1
ATOM 3528 N N . GLY A 1 449 ? -32.177 -12.721 -29.081 1.00 92.38 449 GLY A N 1
ATOM 3529 C CA . GLY A 1 449 ? -31.541 -11.434 -28.793 1.00 92.38 449 GLY A CA 1
ATOM 3530 C C . GLY A 1 449 ? -31.268 -10.604 -30.041 1.00 92.38 449 GLY A C 1
ATOM 3531 O O . GLY A 1 449 ? -32.141 -10.489 -30.906 1.00 92.38 449 GLY A O 1
ATOM 3532 N N . TYR A 1 450 ? -30.076 -10.014 -30.126 1.00 96.00 450 TYR A N 1
ATOM 3533 C CA . TYR A 1 450 ? -29.739 -8.999 -31.126 1.00 96.00 450 TYR A CA 1
ATOM 3534 C C . TYR A 1 450 ? -28.365 -9.231 -31.752 1.00 96.00 450 TYR A C 1
ATOM 3536 O O . TYR A 1 450 ? -27.461 -9.755 -31.108 1.00 96.00 450 TYR A O 1
ATOM 3544 N N . ALA A 1 451 ? -28.211 -8.824 -33.007 1.00 94.38 451 ALA A N 1
ATOM 3545 C CA . ALA A 1 451 ? -26.945 -8.828 -33.730 1.00 94.38 451 ALA A CA 1
ATOM 3546 C C . ALA A 1 451 ? -26.778 -7.513 -34.500 1.00 94.38 451 ALA A C 1
ATOM 3548 O O . ALA A 1 451 ? -27.769 -6.909 -34.910 1.00 94.38 451 ALA A O 1
ATOM 3549 N N . LEU A 1 452 ? -25.531 -7.099 -34.710 1.00 94.25 452 LEU A N 1
ATOM 3550 C CA . LEU A 1 452 ? -25.181 -6.038 -35.653 1.00 94.25 452 LEU A CA 1
ATOM 3551 C C . LEU A 1 452 ? -24.840 -6.687 -36.997 1.00 94.25 452 LEU A C 1
ATOM 3553 O O . LEU A 1 452 ? -23.904 -7.483 -37.044 1.00 94.25 452 LEU A O 1
ATOM 3557 N N . GLY A 1 453 ? -25.583 -6.360 -38.056 1.00 86.44 453 GLY A N 1
ATOM 3558 C CA . GLY A 1 453 ? -25.425 -6.949 -39.393 1.00 86.44 453 GLY A CA 1
ATOM 3559 C C . GLY A 1 453 ? -26.467 -7.984 -39.808 1.00 86.44 453 GLY A C 1
ATOM 3560 O O . GLY A 1 453 ? -27.037 -8.716 -38.951 1.00 86.44 453 GLY A O 1
#

Secondary structure (DSSP, 8-state):
-HHHHHHHHHHHHHHHHHHHHHHHHHHHHHHHHHHHHHHHHHT-HHHHHHHHHHHHHHHHHHHHHHHHHHHHHHHH---HHHHHHHHHHHHHHHHHHHHHHHHHHHHHHHHHHHTSPPPTTHHHHHHHHHHHHHHHHHHHHHHHHHT-HHHHHHHHHHHHHHHHHHHHHHHHHHHHHHH-GGGHHHHHHHHHHHHHHHHHHHHHHHHHHHHHHHHHSS---S--S----EEEEE--SSHHHHHHHHHHHHHTT-EE--BSSHHHHHHHHHHH--SEEEEESS-SSS-HHHHHHHHHHSTTTTTS-EEEEEETT-TTHHHHHHHTT-SEEEEES--HHHHHHHHHHHHHHHS--SS--EEEETTEEEETTTTEEEETTEEE---HHHHHHHHHHHHSTTPPEEHHHHHHHHT-TT----THHHHHHHHHHHHHHTTTS----EEEETTTEEEE-